Protein AF-0000000087540510 (afdb_homodimer)

Structure (mmCIF, N/CA/C/O backbone):
data_AF-0000000087540510-model_v1
#
loop_
_entity.id
_entity.type
_entity.pdbx_description
1 polymer 'Crp/Fnr family transcriptional regulator'
#
loop_
_atom_site.group_PDB
_atom_site.id
_atom_site.type_symbol
_atom_site.label_atom_id
_atom_site.label_alt_id
_atom_site.label_comp_id
_atom_site.label_asym_id
_atom_site.label_entity_id
_atom_site.label_seq_id
_atom_site.pdbx_PDB_in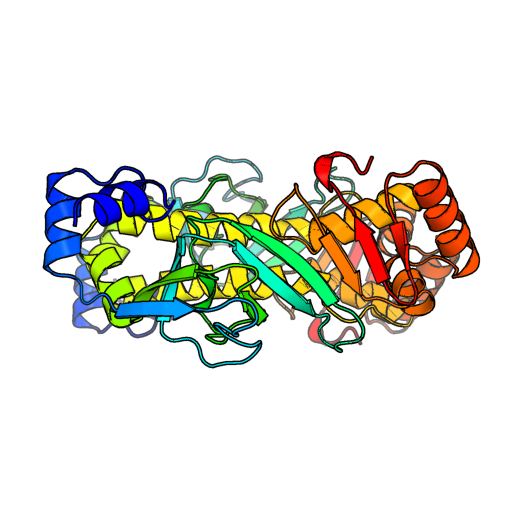s_code
_atom_site.Cartn_x
_atom_site.Cartn_y
_atom_site.Cartn_z
_atom_site.occupancy
_atom_site.B_iso_or_equiv
_atom_site.auth_seq_id
_atom_site.auth_comp_id
_atom_site.auth_asym_id
_atom_site.auth_atom_id
_atom_site.pdbx_PDB_model_num
ATOM 1 N N . MET A 1 1 ? -29.547 -18.703 -10.406 1 59.16 1 MET A N 1
ATOM 2 C CA . MET A 1 1 ? -28.219 -19.047 -10.867 1 59.16 1 MET A CA 1
ATOM 3 C C . MET A 1 1 ? -27.703 -18.031 -11.875 1 59.16 1 MET A C 1
ATOM 5 O O . MET A 1 1 ? -26.578 -17.531 -11.75 1 59.16 1 MET A O 1
ATOM 9 N N . LEU A 1 2 ? -28.609 -17.672 -12.812 1 62.03 2 LEU A N 1
ATOM 10 C CA . LEU A 1 2 ? -28.234 -16.734 -13.867 1 62.03 2 LEU A CA 1
ATOM 11 C C . LEU A 1 2 ? -27.891 -15.367 -13.281 1 62.03 2 LEU A C 1
ATOM 13 O O . LEU A 1 2 ? -26.922 -14.727 -13.703 1 62.03 2 LEU A O 1
ATOM 17 N N . GLN A 1 3 ? -28.578 -15.039 -12.258 1 78.25 3 GLN A N 1
ATOM 18 C CA . GLN A 1 3 ? -28.375 -13.719 -11.664 1 78.25 3 GLN A CA 1
ATOM 19 C C . GLN A 1 3 ? -27.016 -13.633 -10.977 1 78.25 3 GLN A C 1
ATOM 21 O O . GLN A 1 3 ? -26.297 -12.633 -11.125 1 78.25 3 GLN A O 1
ATOM 26 N N . ILE A 1 4 ? -26.609 -14.75 -10.461 1 84.44 4 ILE A N 1
ATOM 27 C CA . ILE A 1 4 ? -25.328 -14.75 -9.766 1 84.44 4 ILE A CA 1
ATOM 28 C C . ILE A 1 4 ? -24.188 -14.648 -10.773 1 84.44 4 ILE A C 1
ATOM 30 O O . ILE A 1 4 ? -23.219 -13.93 -10.547 1 84.44 4 ILE A O 1
ATOM 34 N N . TYR A 1 5 ? -24.422 -15.258 -11.906 1 87.25 5 TYR A N 1
ATOM 35 C CA . TYR A 1 5 ? -23.422 -15.25 -12.969 1 87.25 5 TYR A CA 1
ATOM 36 C C . TYR A 1 5 ? -23.141 -13.828 -13.445 1 87.25 5 TYR A C 1
ATOM 38 O O . TYR A 1 5 ? -21.984 -13.414 -13.516 1 87.25 5 TYR A O 1
ATOM 46 N N . ASP A 1 6 ? -24.172 -13.227 -13.688 1 89.06 6 ASP A N 1
ATOM 47 C CA . ASP A 1 6 ? -24.047 -11.875 -14.227 1 89.06 6 ASP A CA 1
ATOM 48 C C . ASP A 1 6 ? -23.391 -10.938 -13.219 1 89.06 6 ASP A C 1
ATOM 50 O O . ASP A 1 6 ? -22.578 -10.086 -13.594 1 89.06 6 ASP A O 1
ATOM 54 N N . LYS A 1 7 ? -23.672 -11.141 -11.992 1 91.5 7 LYS A N 1
ATOM 55 C CA . LYS A 1 7 ? -23.125 -10.266 -10.953 1 91.5 7 LYS A CA 1
ATOM 56 C C . LYS A 1 7 ? -21.656 -10.547 -10.727 1 91.5 7 LYS A C 1
ATOM 58 O O . LYS A 1 7 ? -20.859 -9.625 -10.516 1 91.5 7 LYS A O 1
ATOM 63 N N . LEU A 1 8 ? -21.312 -11.828 -10.797 1 94.69 8 LEU A N 1
ATOM 64 C CA . LEU A 1 8 ? -19.922 -12.195 -10.602 1 94.69 8 LEU A CA 1
ATOM 65 C C . LEU A 1 8 ? -19.047 -11.586 -11.688 1 94.69 8 LEU A C 1
ATOM 67 O O . LEU A 1 8 ? -17.938 -11.133 -11.414 1 94.69 8 LEU A O 1
ATOM 71 N N . LEU A 1 9 ? -19.578 -11.484 -12.828 1 93.5 9 LEU A N 1
ATOM 72 C CA . LEU A 1 9 ? -18.812 -11 -13.969 1 93.5 9 LEU A CA 1
ATOM 73 C C . LEU A 1 9 ? -18.562 -9.492 -13.859 1 93.5 9 LEU A C 1
ATOM 75 O O . LEU A 1 9 ? -17.734 -8.945 -14.578 1 93.5 9 LEU A O 1
ATOM 79 N N . GLU A 1 10 ? -19.266 -8.844 -12.984 1 94.75 10 GLU A N 1
ATOM 80 C CA . GLU A 1 10 ? -19.078 -7.41 -12.766 1 94.75 10 GLU A CA 1
ATOM 81 C C . GLU A 1 10 ? -18 -7.148 -11.727 1 94.75 10 GLU A C 1
ATOM 83 O O . GLU A 1 10 ? -17.547 -6.012 -11.57 1 94.75 10 GLU A O 1
ATOM 88 N N . LEU A 1 11 ? -17.625 -8.156 -11.047 1 96.69 11 LEU A N 1
ATOM 89 C CA . LEU A 1 11 ? -16.562 -8.031 -10.047 1 96.69 11 LEU A CA 1
ATOM 90 C C . LEU A 1 11 ? -15.195 -8.094 -10.703 1 96.69 11 LEU A C 1
ATOM 92 O O . LEU A 1 11 ? -14.93 -8.977 -11.523 1 96.69 11 LEU A O 1
ATOM 96 N N . PRO A 1 12 ? -14.273 -7.246 -10.289 1 96.44 12 PRO A N 1
ATOM 97 C CA . PRO A 1 12 ? -12.938 -7.211 -10.875 1 96.44 12 PRO A CA 1
ATOM 98 C C . PRO A 1 12 ? -12.242 -8.57 -10.844 1 96.44 12 PRO A C 1
ATOM 100 O O . PRO A 1 12 ? -11.523 -8.922 -11.781 1 96.44 12 PRO A O 1
ATOM 103 N N . LEU A 1 13 ? -12.438 -9.375 -9.875 1 98.06 13 LEU A N 1
ATOM 104 C CA . LEU A 1 13 ? -11.758 -10.648 -9.688 1 98.06 13 LEU A CA 1
ATOM 105 C C . LEU A 1 13 ? -12.211 -11.664 -10.734 1 98.06 13 LEU A C 1
ATOM 107 O O . LEU A 1 13 ? -11.516 -12.648 -10.984 1 98.06 13 LEU A O 1
ATOM 111 N N . PHE A 1 14 ? -13.391 -11.398 -11.344 1 97.75 14 PHE A N 1
ATOM 112 C CA . PHE A 1 14 ? -13.945 -12.367 -12.273 1 97.75 14 PHE A CA 1
ATOM 113 C C . PHE A 1 14 ? -14.016 -11.781 -13.68 1 97.75 14 PHE A C 1
ATOM 115 O O . PHE A 1 14 ? -14.547 -12.422 -14.594 1 97.75 14 PHE A O 1
ATOM 122 N N . LEU A 1 15 ? -13.531 -10.586 -13.773 1 95.5 15 LEU A N 1
ATOM 123 C CA . LEU A 1 15 ? -13.602 -9.906 -15.062 1 95.5 15 LEU A CA 1
ATOM 124 C C . LEU A 1 15 ? -12.844 -10.688 -16.125 1 95.5 15 LEU A C 1
ATOM 126 O O . LEU A 1 15 ? -11.688 -11.07 -15.93 1 95.5 15 LEU A O 1
ATOM 130 N N . GLY A 1 16 ? -13.516 -11.016 -17.25 1 95.19 16 GLY A N 1
ATOM 131 C CA . GLY A 1 16 ? -12.859 -11.656 -18.375 1 95.19 16 GLY A CA 1
ATOM 132 C C . GLY A 1 16 ? -12.969 -13.172 -18.359 1 95.19 16 GLY A C 1
ATOM 133 O O . GLY A 1 16 ? -12.516 -13.844 -19.281 1 95.19 16 GLY A O 1
ATOM 134 N N . ILE A 1 17 ? -13.539 -13.742 -17.344 1 96.19 17 ILE A N 1
ATOM 135 C CA . ILE A 1 17 ? -13.727 -15.188 -17.266 1 96.19 17 ILE A CA 1
ATOM 136 C C . ILE A 1 17 ? -14.797 -15.617 -18.281 1 96.19 17 ILE A C 1
ATOM 138 O O . ILE A 1 17 ? -15.852 -14.992 -18.375 1 96.19 17 ILE A O 1
ATOM 142 N N . GLY A 1 18 ? -14.523 -16.594 -19.047 1 95.38 18 GLY A N 1
ATOM 143 C CA . GLY A 1 18 ? -15.461 -17.094 -20.047 1 95.38 18 GLY A CA 1
ATOM 144 C C . GLY A 1 18 ? -16.672 -17.781 -19.438 1 95.38 18 GLY A C 1
ATOM 145 O O . GLY A 1 18 ? -16.625 -18.234 -18.297 1 95.38 18 GLY A O 1
ATOM 146 N N . ALA A 1 19 ? -17.672 -17.891 -20.266 1 93.06 19 ALA A N 1
ATOM 147 C CA . ALA A 1 19 ? -18.938 -18.438 -19.812 1 93.06 19 ALA A CA 1
ATOM 148 C C . ALA A 1 19 ? -18.781 -19.859 -19.297 1 93.06 19 ALA A C 1
ATOM 150 O O . ALA A 1 19 ? -19.359 -20.234 -18.266 1 93.06 19 ALA A O 1
ATOM 151 N N . ALA A 1 20 ? -18.031 -20.625 -19.969 1 95.19 20 ALA A N 1
ATOM 152 C CA . ALA A 1 20 ? -17.828 -22.031 -19.578 1 95.19 20 ALA A CA 1
ATOM 153 C C . ALA A 1 20 ? -17.109 -22.125 -18.234 1 95.19 20 ALA A C 1
ATOM 155 O O . ALA A 1 20 ? -17.547 -22.875 -17.359 1 95.19 20 ALA A O 1
ATOM 156 N N . ASP A 1 21 ? -16.062 -21.406 -18.078 1 95.81 21 ASP A N 1
ATOM 157 C CA . ASP A 1 21 ? -15.312 -21.375 -16.828 1 95.81 21 ASP A CA 1
ATOM 158 C C . ASP A 1 21 ? -16.172 -20.875 -15.672 1 95.81 21 ASP A C 1
ATOM 160 O O . ASP A 1 21 ? -16.141 -21.422 -14.57 1 95.81 21 ASP A O 1
ATOM 164 N N . LEU A 1 22 ? -16.906 -19.828 -15.992 1 95.81 22 LEU A N 1
ATOM 165 C CA . LEU A 1 22 ? -17.766 -19.266 -14.953 1 95.81 22 LEU A CA 1
ATOM 166 C C . LEU A 1 22 ? -18.812 -20.266 -14.5 1 95.81 22 LEU A C 1
ATOM 168 O O . LEU A 1 22 ? -19.094 -20.391 -13.305 1 95.81 22 LEU A O 1
ATOM 172 N N . ALA A 1 23 ? -19.391 -20.922 -15.453 1 94.44 23 ALA A N 1
ATOM 173 C CA . ALA A 1 23 ? -20.375 -21.969 -15.109 1 94.44 23 ALA A CA 1
ATOM 174 C C . ALA A 1 23 ? -19.734 -23.031 -14.227 1 94.44 23 ALA A C 1
ATOM 176 O O . ALA A 1 23 ? -20.359 -23.5 -13.258 1 94.44 23 ALA A O 1
ATOM 177 N N . GLU A 1 24 ? -18.578 -23.438 -14.547 1 96 24 GLU A N 1
ATOM 178 C CA . GLU A 1 24 ? -17.859 -24.438 -13.758 1 96 24 GLU A CA 1
ATOM 179 C C . GLU A 1 24 ? -17.562 -23.906 -12.359 1 96 24 GLU A C 1
ATOM 181 O O . GLU A 1 24 ? -17.734 -24.625 -11.367 1 96 24 GLU A O 1
ATOM 186 N N . ILE A 1 25 ? -17.125 -22.672 -12.266 1 96.44 25 ILE A N 1
ATOM 187 C CA . ILE A 1 25 ? -16.828 -22.047 -10.984 1 96.44 25 ILE A CA 1
ATOM 188 C C . ILE A 1 25 ? -18.078 -22.047 -10.094 1 96.44 25 ILE A C 1
ATOM 190 O O . ILE A 1 25 ? -18.016 -22.484 -8.945 1 96.44 25 ILE A O 1
ATOM 194 N N . VAL A 1 26 ? -19.172 -21.641 -10.641 1 94.75 26 VAL A N 1
ATOM 195 C CA . VAL A 1 26 ? -20.406 -21.516 -9.875 1 94.75 26 VAL A CA 1
ATOM 196 C C . VAL A 1 26 ? -20.859 -22.891 -9.422 1 94.75 26 VAL A C 1
ATOM 198 O O . VAL A 1 26 ? -21.391 -23.047 -8.32 1 94.75 26 VAL A O 1
ATOM 201 N N . SER A 1 27 ? -20.547 -23.875 -10.227 1 94.19 27 SER A N 1
ATOM 202 C CA . SER A 1 27 ? -21.031 -25.219 -9.938 1 94.19 27 SER A CA 1
ATOM 203 C C . SER A 1 27 ? -20.125 -25.938 -8.945 1 94.19 27 SER A C 1
ATOM 205 O O . SER A 1 27 ? -20.578 -26.797 -8.188 1 94.19 27 SER A O 1
ATOM 207 N N . THR A 1 28 ? -18.891 -25.578 -8.859 1 95.88 28 THR A N 1
ATOM 208 C CA . THR A 1 28 ? -17.953 -26.422 -8.125 1 95.88 28 THR A CA 1
ATOM 209 C C . THR A 1 28 ? -17.453 -25.703 -6.871 1 95.88 28 THR A C 1
ATOM 211 O O . THR A 1 28 ? -16.969 -26.344 -5.934 1 95.88 28 THR A O 1
ATOM 214 N N . THR A 1 29 ? -17.469 -24.406 -6.879 1 96.69 29 THR A N 1
ATOM 215 C CA . THR A 1 29 ? -16.984 -23.641 -5.738 1 96.69 29 THR A CA 1
ATOM 216 C C . THR A 1 29 ? -18 -23.656 -4.602 1 96.69 29 THR A C 1
ATOM 218 O O . THR A 1 29 ? -19.203 -23.531 -4.836 1 96.69 29 THR A O 1
ATOM 221 N N . LYS A 1 30 ? -17.547 -23.828 -3.381 1 97.19 30 LYS A N 1
ATOM 222 C CA . LYS A 1 30 ? -18.406 -23.797 -2.201 1 97.19 30 LYS A CA 1
ATOM 223 C C . LYS A 1 30 ? -18.703 -22.375 -1.766 1 97.19 30 LYS A C 1
ATOM 225 O O . LYS A 1 30 ? -18.109 -21.875 -0.815 1 97.19 30 LYS A O 1
ATOM 230 N N . PHE A 1 31 ? -19.75 -21.859 -2.273 1 96.75 31 PHE A N 1
ATOM 231 C CA . PHE A 1 31 ? -20.188 -20.516 -1.924 1 96.75 31 PHE A CA 1
ATOM 232 C C . PHE A 1 31 ? -21.109 -20.547 -0.711 1 96.75 31 PHE A C 1
ATOM 234 O O . PHE A 1 31 ? -21.969 -21.422 -0.593 1 96.75 31 PHE A O 1
ATOM 241 N N . GLY A 1 32 ? -20.906 -19.609 0.209 1 97.06 32 GLY A N 1
ATOM 242 C CA . GLY A 1 32 ? -21.906 -19.281 1.223 1 97.06 32 GLY A CA 1
ATOM 243 C C . GLY A 1 32 ? -22.703 -18.047 0.892 1 97.06 32 GLY A C 1
ATOM 244 O O . GLY A 1 32 ? -22.297 -17.234 0.058 1 97.06 32 GLY A O 1
ATOM 245 N N . PHE A 1 33 ? -23.906 -17.953 1.55 1 96.5 33 PHE A N 1
ATOM 246 C CA . PHE A 1 33 ? -24.812 -16.828 1.319 1 96.5 33 PHE A CA 1
ATOM 247 C C . PHE A 1 33 ? -25.266 -16.219 2.639 1 96.5 33 PHE A C 1
ATOM 249 O O . PHE A 1 33 ? -25.531 -16.938 3.602 1 96.5 33 PHE A O 1
ATOM 256 N N . LEU A 1 34 ? -25.203 -14.938 2.656 1 97.44 34 LEU A N 1
ATOM 257 C CA . LEU A 1 34 ? -25.672 -14.195 3.822 1 97.44 34 LEU A CA 1
ATOM 258 C C . LEU A 1 34 ? -26.578 -13.039 3.402 1 97.44 34 LEU A C 1
ATOM 260 O O . LEU A 1 34 ? -26.297 -12.359 2.412 1 97.44 34 LEU A O 1
ATOM 264 N N . LYS A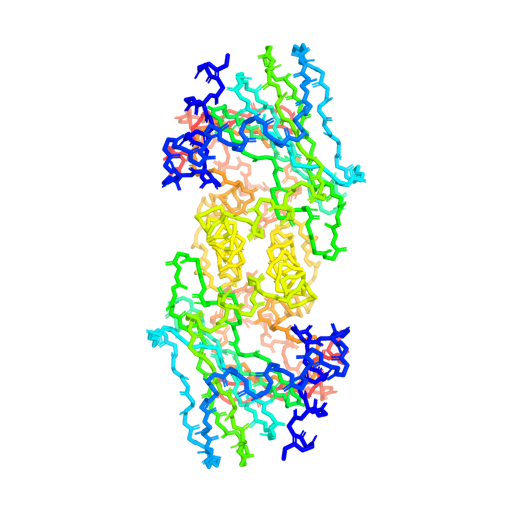 1 35 ? -27.641 -12.859 4.078 1 98.38 35 LYS A N 1
ATOM 265 C CA . LYS A 1 35 ? -28.484 -11.68 3.949 1 98.38 35 LYS A CA 1
ATOM 266 C C . LYS A 1 35 ? -28.375 -10.781 5.176 1 98.38 35 LYS A C 1
ATOM 268 O O . LYS A 1 35 ? -28.391 -11.266 6.309 1 98.38 35 LYS A O 1
ATOM 273 N N . LEU A 1 36 ? -28.188 -9.562 4.945 1 98.75 36 LEU A N 1
ATOM 274 C CA . LEU A 1 36 ? -28.094 -8.594 6.031 1 98.75 36 LEU A CA 1
ATOM 275 C C . LEU A 1 36 ? -29.25 -7.605 5.965 1 98.75 36 LEU A C 1
ATOM 277 O O . LEU A 1 36 ? -29.594 -7.102 4.891 1 98.75 36 LEU A O 1
ATOM 281 N N . LYS A 1 37 ? -29.891 -7.379 7.09 1 98.69 37 LYS A N 1
ATOM 282 C CA . LYS A 1 37 ? -30.828 -6.266 7.23 1 98.69 37 LYS A CA 1
ATOM 283 C C . LYS A 1 37 ? -30.078 -4.957 7.492 1 98.69 37 LYS A C 1
ATOM 285 O O . LYS A 1 37 ? -28.938 -4.965 7.934 1 98.69 37 LYS A O 1
ATOM 290 N N . PRO A 1 38 ? -30.797 -3.846 7.137 1 98.69 38 PRO A N 1
ATOM 291 C CA . PRO A 1 38 ? -30.172 -2.566 7.473 1 98.69 38 PRO A CA 1
ATOM 292 C C . PRO A 1 38 ? -29.672 -2.51 8.922 1 98.69 38 PRO A C 1
ATOM 294 O O . PRO A 1 38 ? -30.359 -2.988 9.828 1 98.69 38 PRO A O 1
ATOM 297 N N . LYS A 1 39 ? -28.422 -2.074 9.148 1 98.5 39 LYS A N 1
ATOM 298 C CA . LYS A 1 39 ? -27.797 -1.818 10.438 1 98.5 39 LYS A CA 1
ATOM 299 C C . LYS A 1 39 ? -27.094 -3.068 10.969 1 98.5 39 LYS A C 1
ATOM 301 O O . LYS A 1 39 ? -26.438 -3.021 12 1 98.5 39 LYS A O 1
ATOM 306 N N . GLU A 1 40 ? -27.281 -4.109 10.297 1 98.81 40 GLU A N 1
ATOM 307 C CA . GLU A 1 40 ? -26.547 -5.305 10.703 1 98.81 40 GLU A CA 1
ATOM 308 C C . GLU A 1 40 ? -25.094 -5.23 10.266 1 98.81 40 GLU A C 1
ATOM 310 O O . GLU A 1 40 ? -24.781 -4.773 9.164 1 98.81 40 GLU A O 1
ATOM 315 N N . THR A 1 41 ? -24.219 -5.707 11.102 1 98.81 41 THR A N 1
ATOM 316 C CA . THR A 1 41 ? -22.781 -5.672 10.844 1 98.81 41 THR A CA 1
ATOM 317 C C . THR A 1 41 ? -22.344 -6.914 10.086 1 98.81 41 THR A C 1
ATOM 319 O O . THR A 1 41 ? -22.688 -8.039 10.453 1 98.81 41 THR A O 1
ATOM 322 N N . LEU A 1 42 ? -21.672 -6.734 9.047 1 98.69 42 LEU A N 1
ATOM 323 C CA . LEU A 1 42 ? -21.062 -7.852 8.336 1 98.69 42 LEU A CA 1
ATOM 324 C C . LEU A 1 42 ? -19.797 -8.32 9.047 1 98.69 42 LEU A C 1
ATOM 326 O O . LEU A 1 42 ? -19.688 -9.492 9.422 1 98.69 42 LEU A O 1
ATOM 330 N N . VAL A 1 43 ? -18.859 -7.406 9.219 1 98.5 43 VAL A N 1
ATOM 331 C CA . VAL A 1 43 ? -17.625 -7.648 9.938 1 98.5 43 VAL A CA 1
ATOM 332 C C . VAL A 1 43 ? -17.203 -6.387 10.688 1 98.5 43 VAL A C 1
ATOM 334 O O . VAL A 1 43 ? -17.578 -5.277 10.305 1 98.5 43 VAL A O 1
ATOM 337 N N . LYS A 1 44 ? -16.422 -6.555 11.719 1 98.38 44 LYS A N 1
ATOM 338 C CA . LYS A 1 44 ? -15.859 -5.461 12.516 1 98.38 44 LYS A CA 1
ATOM 339 C C . LYS A 1 44 ? -14.344 -5.398 12.367 1 98.38 44 LYS A C 1
ATOM 341 O O . LYS A 1 44 ? -13.695 -6.418 12.109 1 98.38 44 LYS A O 1
ATOM 346 N N . GLU A 1 45 ? -13.852 -4.262 12.547 1 98.25 45 GLU A N 1
ATOM 347 C CA . GLU A 1 45 ? -12.406 -4.105 12.633 1 98.25 45 GLU A CA 1
ATOM 348 C C . GLU A 1 45 ? -11.797 -5.113 13.609 1 98.25 45 G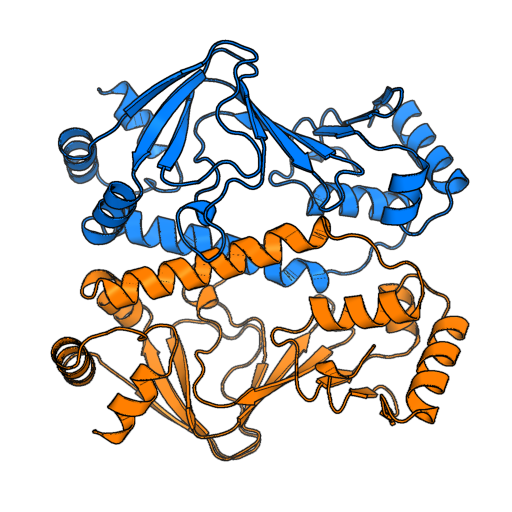LU A C 1
ATOM 350 O O . GLU A 1 45 ? -12.328 -5.324 14.703 1 98.25 45 GLU A O 1
ATOM 355 N N . ASN A 1 46 ? -10.797 -5.848 13.156 1 97.38 46 ASN A N 1
ATOM 356 C CA . ASN A 1 46 ? -9.992 -6.777 13.938 1 97.38 46 ASN A CA 1
ATOM 357 C C . ASN A 1 46 ? -10.648 -8.156 14.023 1 97.38 46 ASN A C 1
ATOM 359 O O . ASN A 1 46 ? -10.086 -9.078 14.617 1 97.38 46 ASN A O 1
ATOM 363 N N . ASP A 1 47 ? -11.867 -8.258 13.469 1 98 47 ASP A N 1
ATOM 364 C CA . ASP A 1 47 ? -12.367 -9.625 13.312 1 98 47 ASP A CA 1
ATOM 365 C C . ASP A 1 47 ? -11.398 -10.477 12.492 1 98 47 ASP A C 1
ATOM 367 O O . ASP A 1 47 ? -10.711 -9.961 11.609 1 98 47 ASP A O 1
ATOM 371 N N . LYS A 1 48 ? -11.344 -11.734 12.805 1 96.56 48 LYS A N 1
ATOM 372 C CA . LYS A 1 48 ? -10.5 -12.641 12.031 1 96.56 48 LYS A CA 1
ATOM 373 C C . LYS A 1 48 ? -10.977 -12.75 10.586 1 96.56 48 LYS A C 1
ATOM 375 O O . LYS A 1 48 ? -12.188 -12.828 10.336 1 96.56 48 LYS A O 1
ATOM 380 N N . GLY A 1 49 ? -10.016 -12.633 9.773 1 91.94 49 GLY A N 1
ATOM 381 C CA . GLY A 1 49 ? -10.32 -12.93 8.383 1 91.94 49 GLY A CA 1
ATOM 382 C C . GLY A 1 49 ? -10.492 -14.414 8.109 1 91.94 49 GLY A C 1
ATOM 383 O O . GLY A 1 49 ? -10.531 -15.219 9.039 1 91.94 49 GLY A O 1
ATOM 384 N N . GLY A 1 50 ? -10.719 -14.852 6.867 1 91.25 50 GLY A N 1
ATOM 385 C CA . GLY A 1 50 ? -10.836 -16.25 6.48 1 91.25 50 GLY A CA 1
ATOM 386 C C . GLY A 1 50 ? -11.805 -16.469 5.336 1 91.25 50 GLY A C 1
ATOM 387 O O . GLY A 1 50 ? -11.891 -17.562 4.785 1 91.25 50 GLY A O 1
ATOM 388 N N . ARG A 1 51 ? -12.398 -15.422 5.141 1 96.88 51 ARG A N 1
ATOM 389 C CA . ARG A 1 51 ? -13.359 -15.461 4.043 1 96.88 51 ARG A CA 1
ATOM 390 C C . ARG A 1 51 ? -13.219 -14.242 3.143 1 96.88 51 ARG A C 1
ATOM 392 O O . ARG A 1 51 ? -12.75 -13.188 3.582 1 96.88 51 ARG A O 1
ATOM 399 N N . LEU A 1 52 ? -13.477 -14.469 1.935 1 98.56 52 LEU A N 1
ATOM 400 C CA . LEU A 1 52 ? -13.664 -13.367 0.997 1 98.56 52 LEU A CA 1
ATOM 401 C C . LEU A 1 52 ? -15.141 -13.133 0.723 1 98.56 52 LEU A C 1
ATOM 403 O O . LEU A 1 52 ? -15.82 -13.992 0.158 1 98.56 52 LEU A O 1
ATOM 407 N N . TYR A 1 53 ? -15.648 -11.969 1.131 1 98.62 53 TYR A N 1
ATOM 408 C CA . TYR A 1 53 ? -17.047 -11.586 0.936 1 98.62 53 TYR A CA 1
ATOM 409 C C . TYR A 1 53 ? -17.203 -10.75 -0.328 1 98.62 53 TYR A C 1
ATOM 411 O O . TYR A 1 53 ? -16.344 -9.938 -0.662 1 98.62 53 TYR A O 1
ATOM 419 N N . PHE A 1 54 ? -18.312 -10.945 -0.957 1 98.44 54 PHE A N 1
ATOM 420 C CA . PHE A 1 54 ? -18.75 -10.148 -2.094 1 98.44 54 PHE A CA 1
ATOM 421 C C . PHE A 1 54 ? -20.125 -9.547 -1.825 1 98.44 54 PHE A C 1
ATOM 423 O O . PHE A 1 54 ? -21.094 -10.273 -1.6 1 98.44 54 PHE A O 1
ATOM 430 N N . LEU A 1 55 ? -20.141 -8.227 -1.802 1 98.38 55 LEU A N 1
ATOM 431 C CA . LEU A 1 55 ? -21.453 -7.574 -1.804 1 98.38 55 LEU A CA 1
ATOM 432 C C . LEU A 1 55 ? -22.125 -7.711 -3.162 1 98.38 55 LEU A C 1
ATOM 434 O O . LEU A 1 55 ? -21.703 -7.086 -4.137 1 98.38 55 LEU A O 1
ATOM 438 N N . MET A 1 56 ? -23.141 -8.43 -3.217 1 97.38 56 MET A N 1
ATOM 439 C CA . MET A 1 56 ? -23.797 -8.734 -4.492 1 97.38 56 MET A CA 1
ATOM 440 C C . MET A 1 56 ? -24.938 -7.773 -4.762 1 97.38 56 MET A C 1
ATOM 442 O O . MET A 1 56 ? -25.25 -7.469 -5.918 1 97.38 56 MET A O 1
ATOM 446 N N . ASP A 1 57 ? -25.578 -7.406 -3.709 1 97.12 57 ASP A N 1
ATOM 447 C CA . ASP A 1 57 ? -26.688 -6.453 -3.768 1 97.12 57 ASP A CA 1
ATOM 448 C C . ASP A 1 57 ? -26.719 -5.57 -2.521 1 97.12 57 ASP A C 1
ATOM 450 O O . ASP A 1 57 ? -26.438 -6.043 -1.415 1 97.12 57 ASP A O 1
ATOM 454 N N . GLY A 1 58 ? -27.094 -4.262 -2.754 1 98 58 GLY A N 1
ATOM 455 C CA . GLY A 1 58 ? -27.266 -3.346 -1.635 1 98 58 GLY A CA 1
ATOM 456 C C . GLY A 1 58 ? -26.078 -2.41 -1.454 1 98 58 GLY A C 1
ATOM 457 O O . GLY A 1 58 ? -25.297 -2.207 -2.381 1 98 58 GLY A O 1
ATOM 458 N N . LYS A 1 59 ? -26.109 -1.764 -0.31 1 98.44 59 LYS A N 1
ATOM 459 C CA . LYS A 1 59 ? -25.078 -0.794 0.044 1 98.44 59 LYS A CA 1
ATOM 460 C C . LYS A 1 59 ? -24.562 -1.025 1.465 1 98.44 59 LYS A C 1
ATOM 462 O O . LYS A 1 59 ? -25.344 -1.314 2.371 1 98.44 59 LYS A O 1
ATOM 467 N N . LEU A 1 60 ? -23.266 -0.901 1.648 1 98.69 60 LEU A N 1
ATOM 468 C CA . LEU A 1 60 ? -22.641 -0.976 2.963 1 98.69 60 LEU A CA 1
ATOM 469 C C . LEU A 1 60 ? -22.078 0.38 3.375 1 98.69 60 LEU A C 1
ATOM 471 O O . LEU A 1 60 ? -21.688 1.182 2.52 1 98.69 60 LEU A O 1
ATOM 475 N N . LEU A 1 61 ? -22.078 0.648 4.633 1 98.69 61 LEU A N 1
ATOM 476 C CA . LEU A 1 61 ? -21.234 1.676 5.238 1 98.69 61 LEU A CA 1
ATOM 477 C C . LEU A 1 61 ? -19.938 1.076 5.762 1 98.69 61 LEU A C 1
ATOM 479 O O . LEU A 1 61 ? -19.953 0.064 6.465 1 98.69 61 LEU A O 1
ATOM 483 N N . VAL A 1 62 ? -18.906 1.714 5.34 1 98.75 62 VAL A N 1
ATOM 484 C CA . VAL A 1 62 ? -17.594 1.234 5.75 1 98.75 62 VAL A CA 1
ATOM 485 C C . VAL A 1 62 ? -16.906 2.283 6.629 1 98.75 62 VAL A C 1
ATOM 487 O O . VAL A 1 62 ? -16.688 3.414 6.191 1 98.75 62 VAL A O 1
ATOM 490 N N . GLU A 1 63 ? -16.578 1.887 7.82 1 98.75 63 GLU A N 1
ATOM 491 C CA . GLU A 1 63 ? -15.914 2.805 8.742 1 98.75 63 GLU A CA 1
ATOM 492 C C . GLU A 1 63 ? -14.453 2.416 8.961 1 98.75 63 GLU A C 1
ATOM 494 O O . GLU A 1 63 ? -14.156 1.271 9.312 1 98.75 63 GLU A O 1
ATOM 499 N N . SER A 1 64 ? -13.57 3.314 8.672 1 98.56 64 SER A N 1
ATOM 500 C CA . SER A 1 64 ? -12.141 3.189 8.953 1 98.56 64 SER A CA 1
ATOM 501 C C . SER A 1 64 ? -11.719 4.129 10.078 1 98.56 64 SER A C 1
ATOM 503 O O . SER A 1 64 ? -12.195 5.262 10.156 1 98.56 64 SER A O 1
ATOM 505 N N . CYS A 1 65 ? -10.766 3.658 10.906 1 98.5 65 CYS A N 1
ATOM 506 C CA . CYS A 1 65 ? -10.367 4.445 12.062 1 98.5 65 CYS A CA 1
ATOM 507 C C . CYS A 1 65 ? -8.867 4.703 12.062 1 98.5 65 CYS A C 1
ATOM 509 O O . CYS A 1 65 ? -8.094 3.879 11.57 1 98.5 65 CYS A O 1
ATOM 511 N N . ALA A 1 66 ? -8.539 5.828 12.633 1 98.19 66 ALA A N 1
ATOM 512 C CA . ALA A 1 66 ? -7.137 6.062 12.953 1 98.19 66 ALA A CA 1
ATOM 513 C C . ALA A 1 66 ? -6.605 4.984 13.898 1 98.19 66 ALA A C 1
ATOM 515 O O . ALA A 1 66 ? -7.371 4.355 14.625 1 98.19 66 ALA A O 1
ATOM 516 N N . ASP A 1 67 ? -5.309 4.758 13.906 1 97 67 ASP A N 1
ATOM 517 C CA . ASP A 1 67 ? -4.711 3.707 14.727 1 97 67 ASP A CA 1
ATOM 518 C C . ASP A 1 67 ? -5.023 3.92 16.203 1 97 67 ASP A C 1
ATOM 520 O O . ASP A 1 67 ? -5.223 2.957 16.953 1 97 67 ASP A O 1
ATOM 524 N N . ASN A 1 68 ? -5.09 5.215 16.594 1 96.44 68 ASN A N 1
ATOM 525 C CA . ASN A 1 68 ? -5.383 5.516 18 1 96.44 68 ASN A CA 1
ATOM 526 C C . ASN A 1 68 ? -6.879 5.723 18.219 1 96.44 68 ASN A C 1
ATOM 528 O O . ASN A 1 68 ? -7.293 6.172 19.297 1 96.44 68 ASN A O 1
ATOM 532 N N . HIS A 1 69 ? -7.695 5.574 17.219 1 97.56 69 HIS A N 1
ATOM 533 C CA . HIS A 1 69 ? -9.156 5.645 17.219 1 97.56 69 HIS A CA 1
ATOM 534 C C . HIS A 1 69 ? -9.641 7.035 17.609 1 97.56 69 HIS A C 1
ATOM 536 O O . HIS A 1 69 ? -10.727 7.18 18.156 1 97.56 69 HIS A O 1
ATOM 542 N N . SER A 1 70 ? -8.812 8.016 17.359 1 97.31 70 SER A N 1
ATOM 543 C CA . SER A 1 70 ? -9.18 9.391 17.672 1 97.31 70 SER A CA 1
ATOM 544 C C . SER A 1 70 ? -10.18 9.945 16.672 1 97.31 70 SER A C 1
ATOM 546 O O . SER A 1 70 ? -10.844 10.953 16.922 1 97.31 70 SER A O 1
ATOM 548 N N . TYR A 1 71 ? -10.266 9.344 15.547 1 98.5 71 TYR A N 1
ATOM 549 C CA . TYR A 1 71 ? -11.234 9.734 14.531 1 98.5 71 TYR A CA 1
ATOM 550 C C . TYR A 1 71 ? -11.523 8.578 13.578 1 98.5 71 TYR A C 1
ATOM 552 O O . TYR A 1 71 ? -10.844 7.551 13.617 1 98.5 71 TYR A O 1
ATOM 560 N N . SER A 1 72 ? -12.531 8.719 12.75 1 98.75 72 SER A N 1
ATOM 561 C CA . SER A 1 72 ? -12.898 7.707 11.773 1 98.75 72 SER A CA 1
ATOM 562 C C . SER A 1 72 ? -13.555 8.336 10.547 1 98.75 72 SER A C 1
ATOM 564 O O . SER A 1 72 ? -14.039 9.469 10.609 1 98.75 72 SER A O 1
ATOM 566 N N . ILE A 1 73 ? -13.508 7.645 9.492 1 98.75 73 ILE A N 1
ATOM 567 C CA . ILE A 1 73 ? -14.141 8.055 8.242 1 98.75 73 ILE A CA 1
ATOM 568 C C . ILE A 1 73 ? -15.07 6.957 7.746 1 98.75 73 ILE A C 1
ATOM 570 O O . ILE A 1 73 ? -14.711 5.777 7.746 1 98.75 73 ILE A O 1
ATOM 574 N N . ILE A 1 74 ? -16.25 7.348 7.395 1 98.75 74 ILE A N 1
ATOM 575 C CA . ILE A 1 74 ? -17.266 6.422 6.891 1 98.75 74 ILE A CA 1
ATOM 576 C C . ILE A 1 74 ? -17.516 6.695 5.41 1 98.75 74 ILE A C 1
ATOM 578 O O . ILE A 1 74 ? -17.734 7.84 5.012 1 98.75 74 ILE A O 1
ATOM 582 N N . GLU A 1 75 ? -17.469 5.641 4.637 1 98.25 75 GLU A N 1
ATOM 583 C CA . GLU A 1 75 ? -17.797 5.68 3.215 1 98.25 75 GLU A CA 1
ATOM 584 C C . GLU A 1 75 ? -18.969 4.758 2.887 1 98.25 75 GLU A C 1
ATOM 586 O O . GLU A 1 75 ? -19.281 3.859 3.666 1 98.25 75 GLU A O 1
ATOM 591 N N . GLU A 1 76 ? -19.516 5.062 1.77 1 97.62 76 GLU A N 1
ATOM 592 C CA . GLU A 1 76 ? -20.516 4.152 1.224 1 97.62 76 GLU A CA 1
ATOM 593 C C . GLU A 1 76 ? -19.938 3.283 0.117 1 97.62 76 GLU A C 1
ATOM 595 O O . GLU A 1 76 ? -19.188 3.771 -0.733 1 97.62 76 GLU A O 1
ATOM 600 N N . VAL A 1 77 ? -20.25 2.049 0.189 1 96.88 77 VAL A N 1
ATOM 601 C CA . VAL A 1 77 ? -19.812 1.11 -0.843 1 96.88 77 VAL A CA 1
ATOM 602 C C . VAL A 1 77 ? -21.031 0.422 -1.454 1 96.88 77 VAL A C 1
ATOM 604 O O . VAL A 1 77 ? -21.875 -0.116 -0.733 1 96.88 77 VAL A O 1
ATOM 607 N N . ALA A 1 78 ? -21.078 0.392 -2.77 1 97.06 78 ALA A N 1
ATOM 608 C CA . ALA A 1 78 ? -22.203 -0.214 -3.463 1 97.06 78 ALA A CA 1
ATOM 609 C C . ALA A 1 78 ? -21.797 -1.513 -4.152 1 97.06 78 ALA A C 1
ATOM 611 O O . ALA A 1 78 ? -20.641 -1.69 -4.512 1 97.06 78 ALA A O 1
ATOM 612 N N . ALA A 1 79 ? -22.75 -2.385 -4.371 1 96.44 79 ALA A N 1
ATOM 613 C CA . ALA A 1 79 ? -22.562 -3.631 -5.113 1 96.44 79 ALA A CA 1
ATOM 614 C C . ALA A 1 79 ? -22.344 -3.357 -6.598 1 96.44 79 ALA A C 1
ATOM 616 O O . ALA A 1 79 ? -22.828 -2.357 -7.129 1 96.44 79 ALA A O 1
ATOM 617 N N . PRO A 1 80 ? -21.672 -4.227 -7.199 1 97.12 80 PRO A N 1
ATOM 618 C CA . PRO A 1 80 ? -20.938 -5.371 -6.648 1 97.12 80 PRO A CA 1
ATOM 619 C C . PRO A 1 80 ? -19.516 -5.012 -6.223 1 97.12 80 PRO A C 1
ATOM 621 O O . PRO A 1 80 ? -18.875 -4.172 -6.855 1 97.12 80 PRO A O 1
ATOM 624 N N . THR A 1 81 ? -19.062 -5.566 -5.133 1 97.44 81 THR A N 1
ATOM 625 C CA . THR A 1 81 ? -17.703 -5.27 -4.695 1 97.44 81 THR A CA 1
ATOM 626 C C . THR A 1 81 ? -17.172 -6.371 -3.779 1 97.44 81 THR A C 1
ATOM 628 O O . THR A 1 81 ? -17.938 -6.98 -3.029 1 97.44 81 THR A O 1
ATOM 631 N N . ALA A 1 82 ? -15.93 -6.668 -3.922 1 98.12 82 ALA A N 1
ATOM 632 C CA . ALA A 1 82 ? -15.266 -7.566 -2.982 1 98.12 82 ALA A CA 1
ATOM 633 C C . ALA A 1 82 ? -14.852 -6.828 -1.714 1 98.12 82 ALA A C 1
ATOM 635 O O . ALA A 1 82 ? -14.391 -5.688 -1.775 1 98.12 82 ALA A O 1
ATOM 636 N N . ILE A 1 83 ? -14.93 -7.484 -0.591 1 98.19 83 ILE A N 1
ATOM 637 C CA . ILE A 1 83 ? -14.633 -6.871 0.698 1 98.19 83 ILE A CA 1
ATOM 638 C C . ILE A 1 83 ? -13.203 -7.215 1.113 1 98.19 83 ILE A C 1
ATOM 640 O O . ILE A 1 83 ? -12.906 -8.359 1.466 1 98.19 83 ILE A O 1
ATOM 644 N N . GLN A 1 84 ? -12.359 -6.316 1.062 1 97.69 84 GLN A N 1
ATOM 645 C CA . GLN A 1 84 ? -10.961 -6.324 1.485 1 97.69 84 GLN A CA 1
ATOM 646 C C . GLN A 1 84 ? -10.258 -7.609 1.055 1 97.69 84 GLN A C 1
ATOM 648 O O . GLN A 1 84 ? -9.711 -8.336 1.888 1 97.69 84 GLN A O 1
ATOM 653 N N . PRO A 1 85 ? -10.141 -7.797 -0.223 1 98 85 PRO A N 1
ATOM 654 C CA . PRO A 1 85 ? -9.469 -9.008 -0.693 1 98 85 PRO A CA 1
ATOM 655 C C . PRO A 1 85 ? -8.016 -9.102 -0.213 1 98 85 PRO A C 1
ATOM 657 O O . PRO A 1 85 ? -7.496 -10.203 -0.018 1 98 85 PRO A O 1
ATOM 660 N N . GLU A 1 86 ? -7.383 -7.977 0.098 1 97.94 86 GLU A N 1
ATOM 661 C CA . GLU A 1 86 ? -5.984 -7.945 0.503 1 97.94 86 GLU A CA 1
ATOM 662 C C . GLU A 1 86 ? -5.809 -8.477 1.924 1 97.94 86 GLU A C 1
ATOM 664 O O . GLU A 1 86 ? -4.68 -8.656 2.391 1 97.94 86 GLU A O 1
ATOM 669 N N . ARG A 1 87 ? -6.918 -8.82 2.611 1 98.31 87 ARG A N 1
ATOM 670 C CA . ARG A 1 87 ? -6.844 -9.328 3.979 1 98.31 87 ARG A CA 1
ATOM 671 C C . ARG A 1 87 ? -6.965 -10.852 4.008 1 98.31 87 ARG A C 1
ATOM 673 O O . ARG A 1 87 ? -6.812 -11.469 5.059 1 98.31 87 ARG A O 1
ATOM 680 N N . VAL A 1 88 ? -7.238 -11.43 2.865 1 98.31 88 VAL A N 1
ATOM 681 C CA . VAL A 1 88 ? -7.379 -12.875 2.785 1 98.31 88 VAL A CA 1
ATOM 682 C C . VAL A 1 88 ? -6.035 -13.547 3.057 1 98.31 88 VAL A C 1
ATOM 684 O O . VAL A 1 88 ? -5.973 -14.586 3.711 1 98.31 88 VAL A O 1
ATOM 687 N N . PHE A 1 89 ? -5.016 -12.961 2.584 1 98 89 PHE A N 1
ATOM 688 C CA . PHE A 1 89 ? -3.641 -13.414 2.773 1 98 89 PHE A CA 1
ATOM 689 C C . PHE A 1 89 ? -2.799 -12.32 3.426 1 98 89 PHE A C 1
ATOM 691 O O . PHE A 1 89 ? -3.338 -11.328 3.914 1 98 89 PHE A O 1
ATOM 698 N N . GLY A 1 90 ? -1.509 -12.594 3.557 1 97.75 90 GLY A N 1
ATOM 699 C CA . GLY A 1 90 ? -0.616 -11.578 4.098 1 97.75 90 GLY A CA 1
ATOM 700 C C . GLY A 1 90 ? -0.393 -11.719 5.594 1 97.75 90 GLY A C 1
ATOM 701 O O . GLY A 1 90 ? -0.846 -12.688 6.203 1 97.75 90 GLY A O 1
ATOM 702 N N . LEU A 1 91 ? 0.286 -10.805 6.105 1 96.88 91 LEU A N 1
ATOM 703 C CA . LEU A 1 91 ? 0.705 -10.82 7.504 1 96.88 91 LEU A CA 1
ATOM 704 C C . LEU A 1 91 ? -0.486 -10.594 8.43 1 96.88 91 LEU A C 1
ATOM 706 O O . LEU A 1 91 ? -0.571 -11.211 9.5 1 96.88 91 LEU A O 1
ATOM 710 N N . VAL A 1 92 ? -1.353 -9.719 8.078 1 97.38 92 VAL A N 1
ATOM 711 C CA . VAL A 1 92 ? -2.502 -9.375 8.906 1 97.38 92 VAL A CA 1
ATOM 712 C C . VAL A 1 92 ? -3.785 -9.867 8.242 1 97.38 92 VAL A C 1
ATOM 714 O O . VAL A 1 92 ? -4.363 -9.18 7.398 1 97.38 92 VAL A O 1
ATOM 717 N N . GLN A 1 93 ? -4.27 -10.961 8.727 1 97.94 93 GLN A N 1
ATOM 718 C CA . GLN A 1 93 ? -5.465 -11.586 8.172 1 97.94 93 GLN A CA 1
ATOM 719 C C . GLN A 1 93 ? -6.688 -11.297 9.031 1 97.94 93 GLN A C 1
ATOM 721 O O . GLN A 1 93 ? -7.426 -12.219 9.398 1 97.94 93 GLN A O 1
ATOM 726 N N . HIS A 1 94 ? -6.816 -10.094 9.453 1 98.44 94 HIS A N 1
ATOM 727 C CA . HIS A 1 94 ? -7.957 -9.484 10.133 1 98.44 94 HIS A CA 1
ATOM 728 C C . HIS A 1 94 ? -8.523 -8.32 9.336 1 98.44 94 HIS A C 1
ATOM 730 O O . HIS A 1 94 ? -7.785 -7.629 8.625 1 98.44 94 HIS A O 1
ATOM 736 N N . TYR A 1 95 ? -9.805 -8.133 9.43 1 98.06 95 TYR A N 1
ATOM 737 C CA . TYR A 1 95 ? -10.406 -6.98 8.766 1 98.06 95 TYR A CA 1
ATOM 738 C C . TYR A 1 95 ? -9.891 -5.676 9.367 1 98.06 95 TYR A C 1
ATOM 740 O O . TYR A 1 95 ? -9.719 -5.574 10.586 1 98.06 95 TYR A O 1
ATOM 748 N N . SER A 1 96 ? -9.672 -4.723 8.539 1 97.81 96 SER A N 1
ATOM 749 C CA . SER A 1 96 ? -9.125 -3.459 9.023 1 97.81 96 SER A CA 1
ATOM 750 C C . SER A 1 96 ? -10.219 -2.412 9.195 1 97.81 96 SER A C 1
ATOM 752 O O . SER A 1 96 ? -9.953 -1.309 9.68 1 97.81 96 SER A O 1
ATOM 754 N N . LYS A 1 97 ? -11.391 -2.719 8.75 1 98.19 97 LYS A N 1
ATOM 755 C CA . LYS A 1 97 ? -12.531 -1.804 8.742 1 98.19 97 LYS A CA 1
ATOM 756 C C . LYS A 1 97 ? -13.797 -2.498 9.234 1 98.19 97 LYS A C 1
ATOM 758 O O . LYS A 1 97 ? -13.844 -3.727 9.328 1 98.19 97 LYS A O 1
ATOM 763 N N . THR A 1 98 ? -14.758 -1.729 9.594 1 98.88 98 THR A N 1
ATOM 764 C CA . THR A 1 98 ? -16.078 -2.236 9.977 1 98.88 98 THR A CA 1
ATOM 765 C C . THR A 1 98 ? -17.094 -2.004 8.859 1 98.88 98 THR A C 1
ATOM 767 O O . THR A 1 98 ? -17.203 -0.892 8.336 1 98.88 98 THR A O 1
ATOM 770 N N . PHE A 1 99 ? -17.75 -3.021 8.508 1 98.88 99 PHE A N 1
ATOM 771 C CA . PHE A 1 99 ? -18.75 -2.973 7.438 1 98.88 99 PHE A CA 1
ATOM 772 C C . PHE A 1 99 ? -20.141 -3.217 7.988 1 98.88 99 PHE A C 1
ATOM 774 O O . PHE A 1 99 ? -20.406 -4.262 8.586 1 98.88 99 PHE A O 1
ATOM 781 N N . VAL A 1 100 ? -21.031 -2.279 7.789 1 98.88 100 VAL A N 1
ATOM 782 C CA . VAL A 1 100 ? -22.391 -2.346 8.289 1 98.88 100 VAL A CA 1
ATOM 783 C C . VAL A 1 100 ? -23.375 -2.141 7.137 1 98.88 100 VAL A C 1
ATOM 785 O O . VAL A 1 100 ? -23.188 -1.257 6.301 1 98.88 100 VAL A O 1
ATOM 788 N N . ALA A 1 101 ? -24.438 -2.895 7.102 1 98.88 101 ALA A N 1
ATOM 789 C CA . ALA A 1 101 ? -25.438 -2.775 6.047 1 98.88 101 ALA A CA 1
ATOM 790 C C . ALA A 1 101 ? -26.203 -1.462 6.16 1 98.88 101 ALA A C 1
ATOM 792 O O . ALA A 1 101 ? -26.812 -1.174 7.199 1 98.88 101 ALA A O 1
ATOM 793 N N . GLU A 1 102 ? -26.094 -0.702 5.117 1 98.56 102 GLU A N 1
ATOM 794 C CA . GLU A 1 102 ? -26.922 0.494 5.035 1 98.56 102 GLU A CA 1
ATOM 795 C C . GLU A 1 102 ? -28.328 0.155 4.543 1 98.56 102 GLU A C 1
ATOM 797 O O . GLU A 1 102 ? -29.312 0.751 4.992 1 98.56 102 GLU A O 1
ATOM 802 N N . THR A 1 103 ? -28.406 -0.722 3.6 1 98.75 103 THR A N 1
ATOM 803 C CA . THR A 1 103 ? -29.641 -1.282 3.064 1 98.75 103 THR A CA 1
ATOM 804 C C . THR A 1 103 ? -29.688 -2.795 3.256 1 98.75 103 THR A C 1
ATOM 806 O O . THR A 1 103 ? -28.781 -3.371 3.863 1 98.75 103 THR A O 1
ATOM 809 N N . LYS A 1 104 ? -30.828 -3.355 2.754 1 98.75 104 LYS A N 1
ATOM 810 C CA . LYS A 1 104 ? -30.797 -4.809 2.629 1 98.75 104 LYS A CA 1
ATOM 811 C C . LYS A 1 104 ? -29.672 -5.254 1.696 1 98.75 104 LYS A C 1
ATOM 813 O O . LYS A 1 104 ? -29.531 -4.723 0.594 1 98.75 104 LYS A O 1
ATOM 818 N N . CYS A 1 105 ? -28.844 -6.203 2.141 1 98.62 105 CYS A N 1
ATOM 819 C CA . CYS A 1 105 ? -27.688 -6.621 1.358 1 98.62 105 CYS A CA 1
ATOM 820 C C . CYS A 1 105 ? -27.703 -8.133 1.131 1 98.62 105 CYS A C 1
ATOM 822 O O . CYS A 1 105 ? -28.031 -8.898 2.039 1 98.62 105 CYS A O 1
ATOM 824 N N . ASN A 1 106 ? -27.406 -8.57 -0.034 1 98.12 106 ASN A N 1
ATOM 825 C CA . ASN A 1 106 ? -27.078 -9.953 -0.353 1 98.12 106 ASN A CA 1
ATOM 826 C C . ASN A 1 106 ? -25.562 -10.148 -0.463 1 98.12 106 ASN A C 1
ATOM 828 O O . ASN A 1 106 ? -24.906 -9.484 -1.269 1 98.12 106 ASN A O 1
ATOM 832 N N . ILE A 1 107 ? -25.047 -11.094 0.349 1 98.19 107 ILE A N 1
ATOM 833 C CA . ILE A 1 107 ? -23.609 -11.312 0.425 1 98.19 107 ILE A CA 1
ATOM 834 C C . ILE A 1 107 ? -23.281 -12.734 -0.035 1 98.19 107 ILE A C 1
ATOM 836 O O . ILE A 1 107 ? -23.953 -13.695 0.373 1 98.19 107 ILE A O 1
ATOM 840 N N . LEU A 1 108 ? -22.391 -12.82 -0.869 1 97.94 108 LEU A N 1
ATOM 841 C CA . LEU A 1 108 ? -21.766 -14.086 -1.249 1 97.94 108 LEU A CA 1
ATOM 842 C C . LEU A 1 108 ? -20.375 -14.203 -0.639 1 97.94 108 LEU A C 1
ATOM 844 O O . LEU A 1 108 ? -19.641 -13.219 -0.579 1 97.94 108 LEU A O 1
ATOM 848 N N . TYR A 1 109 ? -20 -15.43 -0.139 1 98.25 109 TYR A N 1
ATOM 849 C CA . TYR A 1 109 ? -18.625 -15.516 0.377 1 98.25 109 TYR A CA 1
ATOM 850 C C . TYR A 1 109 ? -18.016 -16.875 0.084 1 98.25 109 TYR A C 1
ATOM 852 O O . TYR A 1 109 ? -18.75 -17.844 -0.174 1 98.25 109 TYR A O 1
ATOM 860 N N . ILE A 1 110 ? -16.766 -16.922 0.028 1 98.38 110 ILE A N 1
ATOM 861 C CA . ILE A 1 110 ? -16 -18.156 -0.092 1 98.38 110 ILE A CA 1
ATOM 862 C C . ILE A 1 110 ? -14.883 -18.172 0.951 1 98.38 110 ILE A C 1
ATOM 864 O O . ILE A 1 110 ? -14.375 -17.109 1.341 1 98.38 110 ILE A O 1
ATOM 868 N N . ASP A 1 111 ? -14.492 -19.344 1.369 1 98.19 111 ASP A N 1
ATOM 869 C CA . ASP A 1 111 ? -13.375 -19.484 2.305 1 98.19 111 ASP A CA 1
ATOM 870 C C . ASP A 1 111 ? -12.039 -19.25 1.606 1 98.19 111 ASP A C 1
ATOM 872 O O . ASP A 1 111 ? -11.945 -19.375 0.384 1 98.19 111 ASP A O 1
ATOM 876 N N . LYS A 1 112 ? -11.062 -19.016 2.439 1 97.75 112 LYS A N 1
ATOM 877 C CA . LYS A 1 112 ? -9.711 -18.781 1.938 1 97.75 112 LYS A CA 1
ATOM 878 C C . LYS A 1 112 ? -9.258 -19.938 1.038 1 97.75 112 LYS A C 1
ATOM 880 O O . LYS A 1 112 ? -8.625 -19.703 0.003 1 97.75 112 LYS A O 1
ATOM 885 N N . SER A 1 113 ? -9.562 -21.156 1.468 1 97.06 113 SER A N 1
ATOM 886 C CA . SER A 1 113 ? -9.164 -22.328 0.685 1 97.06 113 SER A CA 1
ATOM 887 C C . SER A 1 113 ? -9.789 -22.297 -0.707 1 97.06 113 SER A C 1
ATOM 889 O O . SER A 1 113 ? -9.156 -22.703 -1.685 1 97.06 113 SER A O 1
ATOM 891 N N . GLU A 1 114 ? -10.992 -21.797 -0.811 1 98.19 114 GLU A N 1
ATOM 892 C CA . GLU A 1 114 ? -11.648 -21.672 -2.109 1 98.19 114 GLU A CA 1
ATOM 893 C C . GLU A 1 114 ? -11.023 -20.578 -2.953 1 98.19 114 GLU A C 1
ATOM 895 O O . GLU A 1 114 ? -10.953 -20.688 -4.18 1 98.19 114 GLU A O 1
ATOM 900 N N . VAL A 1 115 ? -10.57 -19.469 -2.309 1 98.06 115 VAL A N 1
ATOM 901 C CA . VAL A 1 115 ? -9.859 -18.422 -3.029 1 98.06 115 VAL A CA 1
ATOM 902 C C . VAL A 1 115 ? -8.602 -19 -3.678 1 98.06 115 VAL A C 1
ATOM 904 O O . VAL A 1 115 ? -8.336 -18.75 -4.855 1 98.06 115 VAL A O 1
ATOM 907 N N . LEU A 1 116 ? -7.922 -19.797 -2.871 1 96.44 116 LEU A N 1
ATOM 908 C CA . LEU A 1 116 ? -6.703 -20.422 -3.373 1 96.44 116 LEU A CA 1
ATOM 909 C C . LEU A 1 116 ? -7.012 -21.359 -4.527 1 96.44 116 LEU A C 1
ATOM 911 O O . LEU A 1 116 ? -6.285 -21.391 -5.523 1 96.44 116 LEU A O 1
ATOM 915 N N . ASN A 1 117 ? -8.07 -22.094 -4.422 1 96.5 117 ASN A N 1
ATOM 916 C CA . ASN A 1 117 ? -8.477 -23.031 -5.473 1 96.5 117 ASN A CA 1
ATOM 917 C C . ASN A 1 117 ? -8.812 -22.297 -6.77 1 96.5 117 ASN A C 1
ATOM 919 O O . ASN A 1 117 ? -8.43 -22.734 -7.855 1 96.5 117 ASN A O 1
ATOM 923 N N . LEU A 1 118 ? -9.531 -21.234 -6.633 1 97.62 118 LEU A N 1
ATOM 924 C CA . LEU A 1 118 ? -9.867 -20.438 -7.809 1 97.62 118 LEU A CA 1
ATOM 925 C C . LEU A 1 118 ? -8.609 -19.891 -8.477 1 97.62 118 LEU A C 1
ATOM 927 O O . LEU A 1 118 ? -8.453 -19.984 -9.695 1 97.62 118 LEU A O 1
ATOM 931 N N . ALA A 1 119 ? -7.688 -19.344 -7.652 1 96.75 119 ALA A N 1
ATOM 932 C CA . ALA A 1 119 ? -6.438 -18.797 -8.172 1 96.75 119 ALA A CA 1
ATOM 933 C C . ALA A 1 119 ? -5.602 -19.875 -8.852 1 96.75 119 ALA A C 1
ATOM 935 O O . ALA A 1 119 ? -4.898 -19.609 -9.828 1 96.75 119 ALA A O 1
ATOM 936 N N . ASN A 1 120 ? -5.707 -21.047 -8.375 1 95.5 120 ASN A N 1
ATOM 937 C CA . ASN A 1 120 ? -4.957 -22.188 -8.906 1 95.5 120 ASN A CA 1
ATOM 938 C C . ASN A 1 120 ? -5.559 -22.688 -10.219 1 95.5 120 ASN A C 1
ATOM 940 O O . ASN A 1 120 ? -4.832 -23 -11.164 1 95.5 120 ASN A O 1
ATOM 944 N N . ASN A 1 121 ? -6.816 -22.75 -10.336 1 96.12 121 ASN A N 1
ATOM 945 C CA . ASN A 1 121 ? -7.453 -23.516 -11.414 1 96.12 121 ASN A CA 1
ATOM 946 C C . ASN A 1 121 ? -7.875 -22.609 -12.562 1 96.12 121 ASN A C 1
ATOM 948 O O . ASN A 1 121 ? -8.102 -23.078 -13.68 1 96.12 121 ASN A O 1
ATOM 952 N N . TYR A 1 122 ? -7.973 -21.344 -12.266 1 96.62 122 TYR A N 1
ATOM 953 C CA . TYR A 1 122 ? -8.469 -20.422 -13.281 1 96.62 122 TYR A CA 1
ATOM 954 C C . TYR A 1 122 ? -7.508 -19.25 -13.477 1 96.62 122 TYR A C 1
ATOM 956 O O . TYR A 1 122 ? -7.445 -18.344 -12.641 1 96.62 122 TYR A O 1
ATOM 964 N N . LEU A 1 123 ? -6.93 -19.25 -14.633 1 96 123 LEU A N 1
ATOM 965 C CA . LEU A 1 123 ? -5.863 -18.312 -14.938 1 96 123 LEU A CA 1
ATOM 966 C C . LEU A 1 123 ? -6.363 -16.875 -14.828 1 96 123 LEU A C 1
ATOM 968 O O . LEU A 1 123 ? -5.676 -16.016 -14.266 1 96 123 LEU A O 1
ATOM 972 N N . ILE A 1 124 ? -7.5 -16.625 -15.336 1 97 124 ILE A N 1
ATOM 973 C CA . ILE A 1 124 ? -8.016 -15.266 -15.367 1 97 124 ILE A CA 1
ATOM 974 C C . ILE A 1 124 ? -8.258 -14.773 -13.945 1 97 124 ILE A C 1
ATOM 976 O O . ILE A 1 124 ? -7.934 -13.633 -13.609 1 97 124 ILE A O 1
ATOM 980 N N . PHE A 1 125 ? -8.805 -15.617 -13.078 1 97.88 125 PHE A N 1
ATOM 981 C CA . PHE A 1 125 ? -8.992 -15.25 -11.68 1 97.88 125 PHE A CA 1
ATOM 982 C C . PHE A 1 125 ? -7.648 -14.984 -11.016 1 97.88 125 PHE A C 1
ATOM 984 O O . PHE A 1 125 ? -7.496 -14 -10.289 1 97.88 125 PHE A O 1
ATOM 991 N N . ARG A 1 126 ? -6.684 -15.836 -11.289 1 97.25 126 ARG A N 1
ATOM 992 C CA . ARG A 1 126 ? -5.336 -15.688 -10.742 1 97.25 126 ARG A CA 1
ATOM 993 C C . ARG A 1 126 ? -4.734 -14.344 -11.133 1 97.25 126 ARG A C 1
ATOM 995 O O . ARG A 1 126 ? -4.234 -13.609 -10.281 1 97.25 126 ARG A O 1
ATOM 1002 N N . LEU A 1 127 ? -4.844 -14.031 -12.359 1 97.25 127 LEU A N 1
ATOM 1003 C CA . LEU A 1 127 ? -4.293 -12.781 -12.883 1 97.25 127 LEU A CA 1
ATOM 1004 C C . LEU A 1 127 ? -5.004 -11.578 -12.273 1 97.25 127 LEU A C 1
ATOM 1006 O O . LEU A 1 127 ? -4.359 -10.602 -11.883 1 97.25 127 LEU A O 1
ATOM 1010 N N . ASN A 1 128 ? -6.281 -11.617 -12.234 1 98.06 128 ASN A N 1
ATOM 1011 C CA . ASN A 1 128 ? -7.047 -10.516 -11.664 1 98.06 128 ASN A CA 1
ATOM 1012 C C . ASN A 1 128 ? -6.688 -10.273 -10.203 1 98.06 128 ASN A C 1
ATOM 1014 O O . ASN A 1 128 ? -6.555 -9.125 -9.766 1 98.06 128 ASN A O 1
ATOM 1018 N N . PHE A 1 129 ? -6.527 -11.406 -9.5 1 98.56 129 PHE A N 1
ATOM 1019 C CA . PHE A 1 129 ? -6.203 -11.305 -8.086 1 98.56 129 PHE A CA 1
ATOM 1020 C C . PHE A 1 129 ? -4.816 -10.703 -7.887 1 98.56 129 PHE A C 1
ATOM 1022 O O . PHE A 1 129 ? -4.641 -9.773 -7.098 1 98.56 129 PHE A O 1
ATOM 1029 N N . LEU A 1 130 ? -3.859 -11.188 -8.609 1 98.25 130 LEU A N 1
ATOM 1030 C CA . LEU A 1 130 ? -2.502 -10.656 -8.547 1 98.25 130 LEU A CA 1
ATOM 1031 C C . LEU A 1 130 ? -2.473 -9.188 -8.938 1 98.25 130 LEU A C 1
ATOM 1033 O O . LEU A 1 130 ? -1.806 -8.375 -8.289 1 98.25 130 LEU A O 1
ATOM 1037 N N . ASN A 1 131 ? -3.209 -8.836 -9.953 1 98.12 131 ASN A N 1
ATOM 1038 C CA . ASN A 1 131 ? -3.266 -7.445 -10.398 1 98.12 131 ASN A CA 1
ATOM 1039 C C . ASN A 1 131 ? -3.877 -6.539 -9.328 1 98.12 131 ASN A C 1
ATOM 1041 O O . ASN A 1 131 ? -3.396 -5.43 -9.102 1 98.12 131 ASN A O 1
ATOM 1045 N N . MET A 1 132 ? -4.875 -7.035 -8.758 1 98.19 132 MET A N 1
ATOM 1046 C CA . MET A 1 132 ? -5.551 -6.254 -7.727 1 98.19 132 MET A CA 1
ATOM 1047 C C . MET A 1 132 ? -4.625 -5.98 -6.547 1 98.19 132 MET A C 1
ATOM 1049 O O . MET A 1 132 ? -4.469 -4.836 -6.125 1 98.19 132 MET A O 1
ATOM 1053 N N . LEU A 1 133 ? -4 -7.02 -6.016 1 98.44 133 LEU A N 1
ATOM 1054 C CA . LEU A 1 133 ? -3.098 -6.875 -4.879 1 98.44 133 LEU A CA 1
ATOM 1055 C C . LEU A 1 133 ? -1.9 -6.004 -5.242 1 98.44 133 LEU A C 1
ATOM 1057 O O . LEU A 1 133 ? -1.493 -5.141 -4.461 1 98.44 133 LEU A O 1
ATOM 1061 N N . SER A 1 134 ? -1.356 -6.238 -6.43 1 98.5 134 SER A N 1
ATOM 1062 C CA . SER A 1 134 ? -0.221 -5.449 -6.895 1 98.5 134 SER A CA 1
ATOM 1063 C C . SER A 1 134 ? -0.593 -3.977 -7.035 1 98.5 134 SER A C 1
ATOM 1065 O O . SER A 1 134 ? 0.149 -3.098 -6.594 1 98.5 134 SER A O 1
ATOM 1067 N N . THR A 1 135 ? -1.729 -3.729 -7.637 1 98.06 135 THR A N 1
ATOM 1068 C CA . THR A 1 135 ? -2.184 -2.357 -7.832 1 98.06 135 THR A CA 1
ATOM 1069 C C . THR A 1 135 ? -2.354 -1.646 -6.492 1 98.06 135 THR A C 1
ATOM 1071 O O . THR A 1 135 ? -1.964 -0.486 -6.348 1 98.06 135 THR A O 1
ATOM 1074 N N . GLN A 1 136 ? -2.953 -2.361 -5.574 1 97.44 136 GLN A N 1
ATOM 1075 C CA . GLN A 1 136 ? -3.129 -1.774 -4.25 1 97.44 136 GLN A CA 1
ATOM 1076 C C . GLN A 1 136 ? -1.781 -1.474 -3.6 1 97.44 136 GLN A C 1
ATOM 1078 O O . GLN A 1 136 ? -1.59 -0.4 -3.023 1 97.44 136 GLN A O 1
ATOM 1083 N N . ALA A 1 137 ? -0.865 -2.393 -3.676 1 97.56 137 ALA A N 1
ATOM 1084 C CA . ALA A 1 137 ? 0.475 -2.193 -3.131 1 97.56 137 ALA A CA 1
ATOM 1085 C C . ALA A 1 137 ? 1.181 -1.029 -3.822 1 97.56 137 ALA A C 1
ATOM 1087 O O . ALA A 1 137 ? 1.831 -0.212 -3.168 1 97.56 137 ALA A O 1
ATOM 1088 N N . GLN A 1 138 ? 1.034 -0.962 -5.129 1 97.31 138 GLN A N 1
ATOM 1089 C CA . GLN A 1 138 ? 1.653 0.09 -5.926 1 97.31 138 GLN A CA 1
ATOM 1090 C C . GLN A 1 138 ? 1.115 1.464 -5.539 1 97.31 138 GLN A C 1
ATOM 1092 O O . GLN A 1 138 ? 1.889 2.391 -5.289 1 97.31 138 GLN A O 1
ATOM 1097 N N . ARG A 1 139 ? -0.127 1.56 -5.445 1 95.62 139 ARG A N 1
ATOM 1098 C CA . ARG A 1 139 ? -0.774 2.834 -5.148 1 95.62 139 ARG A CA 1
ATOM 1099 C C . ARG A 1 139 ? -0.381 3.336 -3.762 1 95.62 139 ARG A C 1
ATOM 1101 O O . ARG A 1 139 ? 0.041 4.484 -3.607 1 95.62 139 ARG A O 1
ATOM 1108 N N . CYS A 1 140 ? -0.479 2.533 -2.822 1 94.25 140 CYS A N 1
ATOM 1109 C CA . CYS A 1 140 ? -0.243 2.945 -1.443 1 94.25 140 CYS A CA 1
ATOM 1110 C C . CYS A 1 140 ? 1.228 3.279 -1.218 1 94.25 140 CYS A C 1
ATOM 1112 O O . CYS A 1 140 ? 1.552 4.176 -0.439 1 94.25 140 CYS A O 1
ATOM 1114 N N . SER A 1 141 ? 2.105 2.541 -1.915 1 95.12 141 SER A N 1
ATOM 1115 C CA . SER A 1 141 ? 3.537 2.75 -1.728 1 95.12 141 SER A CA 1
ATOM 1116 C C . SER A 1 141 ? 3.965 4.121 -2.234 1 95.12 141 SER A C 1
ATOM 1118 O O . SER A 1 141 ? 5.039 4.613 -1.882 1 95.12 141 SER A O 1
ATOM 1120 N N . ARG A 1 142 ? 3.113 4.809 -2.963 1 95.5 142 ARG A N 1
ATOM 1121 C CA . ARG A 1 142 ? 3.482 6.09 -3.559 1 95.5 142 ARG A CA 1
ATOM 1122 C C . ARG A 1 142 ? 2.947 7.254 -2.732 1 95.5 142 ARG A C 1
ATOM 1124 O O . ARG A 1 142 ? 3.318 8.406 -2.959 1 95.5 142 ARG A O 1
ATOM 1131 N N . LEU A 1 143 ? 2.203 6.957 -1.782 1 95.75 143 LEU A N 1
ATOM 1132 C CA . LEU A 1 143 ? 1.537 7.996 -1.005 1 95.75 143 LEU A CA 1
ATOM 1133 C C . LEU A 1 143 ? 2.557 8.938 -0.371 1 95.75 143 LEU A C 1
ATOM 1135 O O . LEU A 1 143 ? 2.439 10.156 -0.496 1 95.75 143 LEU A O 1
ATOM 1139 N N . PRO A 1 144 ? 3.645 8.422 0.255 1 96.25 144 PRO A N 1
ATOM 1140 C CA . PRO A 1 144 ? 4.586 9.344 0.9 1 96.25 144 PRO A CA 1
ATOM 1141 C C . PRO A 1 144 ? 5.301 10.25 -0.097 1 96.25 144 PRO A C 1
ATOM 1143 O O . PRO A 1 144 ? 5.801 11.312 0.281 1 96.25 144 PRO A O 1
ATOM 1146 N N . TRP A 1 145 ? 5.293 9.914 -1.337 1 97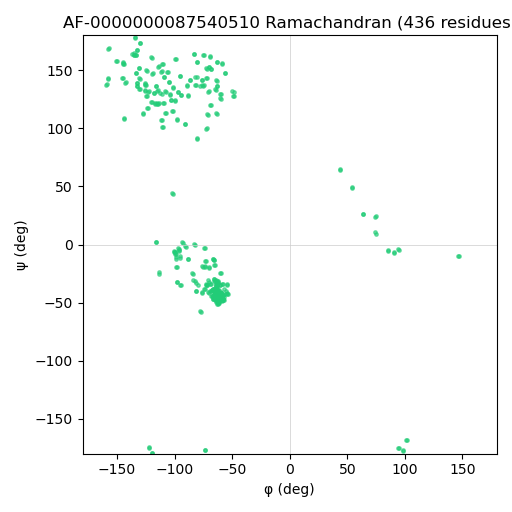.56 145 TRP A N 1
ATOM 1147 C CA . TRP A 1 145 ? 6.129 10.578 -2.33 1 97.56 145 TRP A CA 1
ATOM 1148 C C . TRP A 1 145 ? 5.344 11.656 -3.07 1 97.56 145 TRP A C 1
ATOM 1150 O O . TRP A 1 145 ? 5.906 12.398 -3.879 1 97.56 145 TRP A O 1
ATOM 1160 N N . GLN A 1 146 ? 4.125 11.734 -2.734 1 96.06 146 GLN A N 1
ATOM 1161 C CA . GLN A 1 146 ? 3.273 12.727 -3.385 1 96.06 146 GLN A CA 1
ATOM 1162 C C . GLN A 1 146 ? 3.672 14.141 -2.982 1 96.06 146 GLN A C 1
ATOM 1164 O O . GLN A 1 146 ? 4.18 14.359 -1.882 1 96.06 146 GLN A O 1
ATOM 1169 N N . GLN A 1 147 ? 3.42 14.984 -3.881 1 92.81 147 GLN A N 1
ATOM 1170 C CA . GLN A 1 147 ? 3.688 16.391 -3.59 1 92.81 147 GLN A CA 1
ATOM 1171 C C . GLN A 1 147 ? 2.814 16.891 -2.441 1 92.81 147 GLN A C 1
ATOM 1173 O O . GLN A 1 147 ? 1.613 16.609 -2.4 1 92.81 147 GLN A O 1
ATOM 1178 N N . GLN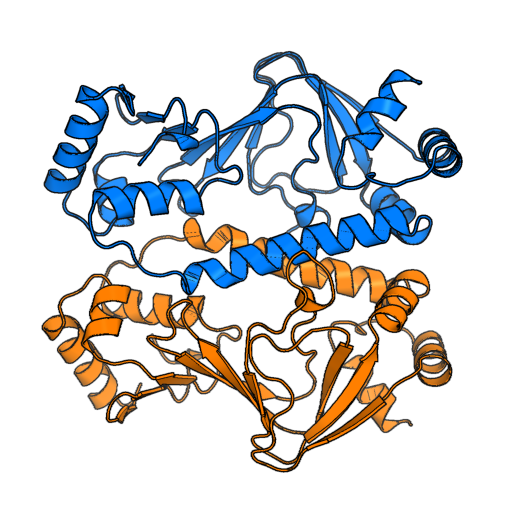 A 1 148 ? 3.416 17.641 -1.515 1 90.25 148 GLN A N 1
ATOM 1179 C CA . GLN A 1 148 ? 2.676 18.188 -0.379 1 90.25 148 GLN A CA 1
ATOM 1180 C C . GLN A 1 148 ? 1.744 19.312 -0.816 1 90.25 148 GLN A C 1
ATOM 1182 O O . GLN A 1 148 ? 2.1 20.109 -1.68 1 90.25 148 GLN A O 1
ATOM 1187 N N . PRO A 1 149 ? 0.62 19.359 -0.206 1 92.88 149 PRO A N 1
ATOM 1188 C CA . PRO A 1 149 ? -0.308 20.453 -0.515 1 92.88 149 PRO A CA 1
ATOM 1189 C C . PRO A 1 149 ? 0.254 21.828 -0.157 1 92.88 149 PRO A C 1
ATOM 1191 O O . PRO A 1 149 ? 1.093 21.938 0.741 1 92.88 149 PRO A O 1
ATOM 1194 N N . LYS A 1 150 ? -0.269 22.859 -0.806 1 89 150 LYS A N 1
ATOM 1195 C CA . LYS A 1 150 ? 0.304 24.203 -0.711 1 89 150 LYS A CA 1
ATOM 1196 C C . LYS A 1 150 ? -0.448 25.047 0.31 1 89 150 LYS A C 1
ATOM 1198 O O . LYS A 1 150 ? 0.097 26.016 0.842 1 89 150 LYS A O 1
ATOM 1203 N N . ASP A 1 151 ? -1.687 24.75 0.376 1 93.5 151 ASP A N 1
ATOM 1204 C CA . ASP A 1 151 ? -2.484 25.531 1.317 1 93.5 151 ASP A CA 1
ATOM 1205 C C . ASP A 1 151 ? -3.395 24.641 2.146 1 93.5 151 ASP A C 1
ATOM 1207 O O . ASP A 1 151 ? -3.418 23.422 1.95 1 93.5 151 ASP A O 1
ATOM 1211 N N . ILE A 1 152 ? -4.117 25.25 3.023 1 96.19 152 ILE A N 1
ATOM 1212 C CA . ILE A 1 152 ? -4.852 24.516 4.047 1 96.19 152 ILE A CA 1
ATOM 1213 C C . ILE A 1 152 ? -5.996 23.734 3.402 1 96.19 152 ILE A C 1
ATOM 1215 O O . ILE A 1 152 ? -6.305 22.625 3.818 1 96.19 152 ILE A O 1
ATOM 1219 N N . GLN A 1 153 ? -6.684 24.312 2.43 1 96.31 153 GLN A N 1
ATOM 1220 C CA . GLN A 1 153 ? -7.77 23.609 1.762 1 96.31 153 GLN A CA 1
ATOM 1221 C C . GLN A 1 153 ? -7.258 22.375 1.026 1 96.31 153 GLN A C 1
ATOM 1223 O O . GLN A 1 153 ? -7.867 21.297 1.095 1 96.31 153 GLN A O 1
ATOM 1228 N N . GLU A 1 154 ? -6.141 22.531 0.357 1 96.31 154 GLU A N 1
ATOM 1229 C CA . GLU A 1 154 ? -5.516 21.406 -0.316 1 96.31 154 GLU A CA 1
ATOM 1230 C C . GLU A 1 154 ? -5.086 20.328 0.686 1 96.31 154 GLU A C 1
ATOM 1232 O O . GLU A 1 154 ? -5.172 19.141 0.4 1 96.31 154 GLU A O 1
ATOM 1237 N N . LYS A 1 155 ? -4.582 20.797 1.818 1 96.38 155 LYS A N 1
ATOM 1238 C CA . LYS A 1 155 ? -4.227 19.859 2.877 1 96.38 155 LYS A CA 1
ATOM 1239 C C . LYS A 1 155 ? -5.43 19.031 3.303 1 96.38 155 LYS A C 1
ATOM 1241 O O . LYS A 1 155 ? -5.324 17.812 3.463 1 96.38 155 LYS A O 1
ATOM 1246 N N . PHE A 1 156 ? -6.535 19.703 3.434 1 98 156 PHE A N 1
ATOM 1247 C CA . PHE A 1 156 ? -7.766 19.031 3.85 1 98 156 PHE A CA 1
ATOM 1248 C C . PHE A 1 156 ? -8.219 18.031 2.801 1 98 156 PHE A C 1
ATOM 1250 O O . PHE A 1 156 ? -8.523 16.875 3.127 1 98 156 PHE A O 1
ATOM 1257 N N . ILE A 1 157 ? -8.18 18.391 1.602 1 97 157 ILE A N 1
ATOM 1258 C CA . ILE A 1 157 ? -8.594 17.516 0.503 1 97 157 ILE A CA 1
ATOM 1259 C C . ILE A 1 157 ? -7.664 16.312 0.42 1 97 157 ILE A C 1
ATOM 1261 O O . ILE A 1 157 ? -8.125 15.18 0.286 1 97 157 ILE A O 1
ATOM 1265 N N . HIS A 1 158 ? -6.422 16.594 0.514 1 96.19 158 HIS A N 1
ATOM 1266 C CA . HIS A 1 158 ? -5.426 15.523 0.477 1 96.19 158 HIS A CA 1
ATOM 1267 C C . HIS A 1 158 ? -5.633 14.531 1.62 1 96.19 158 HIS A C 1
ATOM 1269 O O . HIS A 1 158 ? -5.57 13.32 1.415 1 96.19 158 HIS A O 1
ATOM 1275 N N . PHE A 1 159 ? -5.926 15.07 2.775 1 97.38 159 PHE A N 1
ATOM 1276 C CA . PHE A 1 159 ? -6.203 14.25 3.947 1 97.38 159 PHE A CA 1
ATOM 1277 C C . PHE A 1 159 ? -7.359 13.289 3.678 1 97.38 159 PHE A C 1
ATOM 1279 O O . PHE A 1 159 ? -7.246 12.086 3.928 1 97.38 159 PHE A O 1
ATOM 1286 N N . ILE A 1 160 ? -8.406 13.797 3.141 1 97.69 160 ILE A N 1
ATOM 1287 C CA . ILE A 1 160 ? -9.586 12.984 2.889 1 97.69 160 ILE A CA 1
ATOM 1288 C C . ILE A 1 160 ? -9.281 11.953 1.804 1 97.69 160 ILE A C 1
ATOM 1290 O O . ILE A 1 160 ? -9.578 10.766 1.966 1 97.69 160 ILE A O 1
ATOM 1294 N N . ARG A 1 161 ? -8.656 12.352 0.807 1 96.19 161 ARG A N 1
ATOM 1295 C CA . ARG A 1 161 ? -8.43 11.492 -0.353 1 96.19 161 ARG A CA 1
ATOM 1296 C C . ARG A 1 161 ? -7.5 10.336 -0.006 1 96.19 161 ARG A C 1
ATOM 1298 O O . ARG A 1 161 ? -7.691 9.211 -0.476 1 96.19 161 ARG A O 1
ATOM 1305 N N . THR A 1 162 ? -6.516 10.617 0.777 1 96 162 THR A N 1
ATOM 1306 C CA . THR A 1 162 ? -5.562 9.57 1.126 1 96 162 THR A CA 1
ATOM 1307 C C . THR A 1 162 ? -6.18 8.578 2.107 1 96 162 THR A C 1
ATOM 1309 O O . THR A 1 162 ? -5.711 7.445 2.232 1 96 162 THR A O 1
ATOM 1312 N N . HIS A 1 163 ? -7.25 8.961 2.779 1 97.25 163 HIS A N 1
ATOM 1313 C CA . HIS A 1 163 ? -7.883 8.109 3.779 1 97.25 163 HIS A CA 1
ATOM 1314 C C . HIS A 1 163 ? -9.039 7.316 3.18 1 97.25 163 HIS A C 1
ATOM 1316 O O . HIS A 1 163 ? -9.555 6.391 3.807 1 97.25 163 HIS A O 1
ATOM 1322 N N . CYS A 1 164 ? -9.438 7.66 2.01 1 96.5 164 CYS A N 1
ATOM 1323 C CA . CYS A 1 164 ? -10.609 7.023 1.415 1 96.5 164 CYS A CA 1
ATOM 1324 C C . CYS A 1 164 ? -10.203 6.039 0.326 1 96.5 164 CYS A C 1
ATOM 1326 O O . CYS A 1 164 ? -9.25 6.285 -0.416 1 96.5 164 CYS A O 1
ATOM 1328 N N . ASP A 1 165 ? -10.969 5.012 0.171 1 93.56 165 ASP A N 1
ATOM 1329 C CA . ASP A 1 165 ? -10.727 4.008 -0.859 1 93.56 165 ASP A CA 1
ATOM 1330 C C . ASP A 1 165 ? -11.289 4.453 -2.207 1 93.56 165 ASP A C 1
ATOM 1332 O O . ASP A 1 165 ? -10.766 4.082 -3.258 1 93.56 165 ASP A O 1
ATOM 1336 N N . HIS A 1 166 ? -12.344 5.203 -2.164 1 93.25 166 HIS A N 1
ATOM 1337 C CA . HIS A 1 166 ? -13.016 5.641 -3.383 1 93.25 166 HIS A CA 1
ATOM 1338 C C . HIS A 1 166 ? -12.953 7.156 -3.539 1 93.25 166 HIS A C 1
ATOM 1340 O O . HIS A 1 166 ? -13.242 7.895 -2.592 1 93.25 166 HIS A O 1
ATOM 1346 N N . PRO A 1 167 ? -12.672 7.629 -4.738 1 93.31 167 PRO A N 1
ATOM 1347 C CA . PRO A 1 167 ? -12.453 9.062 -4.938 1 93.31 167 PRO A CA 1
ATOM 1348 C C . PRO A 1 167 ? -13.758 9.844 -5.098 1 93.31 167 PRO A C 1
ATOM 1350 O O . PRO A 1 167 ? -13.734 11.062 -5.273 1 93.31 167 PRO A O 1
ATOM 1353 N N . ALA A 1 168 ? -14.859 9.156 -5.02 1 95.44 168 ALA A N 1
ATOM 1354 C CA . ALA A 1 168 ? -16.156 9.812 -5.215 1 95.44 168 ALA A CA 1
ATOM 1355 C C . ALA A 1 168 ? -17.172 9.336 -4.184 1 95.44 168 ALA A C 1
ATOM 1357 O O . ALA A 1 168 ? -16.922 8.359 -3.473 1 95.44 168 ALA A O 1
ATOM 1358 N N . GLY A 1 169 ? -18.281 10.133 -4.066 1 96.38 169 GLY A N 1
ATOM 1359 C CA . GLY A 1 169 ? -19.391 9.734 -3.232 1 96.38 169 GLY A CA 1
ATOM 1360 C C . GLY A 1 169 ? -19.375 10.383 -1.861 1 96.38 169 GLY A C 1
ATOM 1361 O O . GLY A 1 169 ? -18.516 11.203 -1.567 1 96.38 169 GLY A O 1
ATOM 1362 N N . LYS A 1 170 ? -20.328 9.977 -1.109 1 97.38 170 LYS A N 1
ATOM 1363 C CA . LYS A 1 170 ? -20.547 10.555 0.214 1 97.38 170 LYS A CA 1
ATOM 1364 C C . LYS A 1 170 ? -19.5 10.055 1.213 1 97.38 170 LYS A C 1
ATOM 1366 O O . LYS A 1 170 ? -19.172 8.867 1.227 1 97.38 170 LYS A O 1
ATOM 1371 N N . LYS A 1 171 ? -19.016 11.008 2.023 1 98.56 171 LYS A N 1
ATOM 1372 C CA . LYS A 1 171 ? -18.125 10.68 3.133 1 98.56 171 LYS A CA 1
ATOM 1373 C C . LYS A 1 171 ? -18.594 11.344 4.426 1 98.56 171 LYS A C 1
ATOM 1375 O O . LYS A 1 171 ? -19.109 12.461 4.406 1 98.56 171 LYS A O 1
ATOM 1380 N N . THR A 1 172 ? -18.453 10.68 5.488 1 98.62 172 THR A N 1
ATOM 1381 C CA . THR A 1 172 ? -18.656 11.242 6.82 1 98.62 172 THR A CA 1
ATOM 1382 C C . THR A 1 172 ? -17.375 11.125 7.652 1 98.62 172 THR A C 1
ATOM 1384 O O . THR A 1 172 ? -16.875 10.016 7.867 1 98.62 172 THR A O 1
ATOM 1387 N N . ILE A 1 173 ? -16.922 12.242 8.109 1 98.75 173 ILE A N 1
ATOM 1388 C CA . ILE A 1 173 ? -15.711 12.266 8.93 1 98.75 173 ILE A CA 1
ATOM 1389 C C . ILE A 1 173 ? -16.078 12.57 10.375 1 98.75 173 ILE A C 1
ATOM 1391 O O . ILE A 1 173 ? -16.578 13.648 10.688 1 98.75 173 ILE A O 1
ATOM 1395 N N . LYS A 1 174 ? -15.875 11.594 11.195 1 98.75 174 LYS A N 1
ATOM 1396 C CA . LYS A 1 174 ? -16.031 11.805 12.625 1 98.75 174 LYS A CA 1
ATOM 1397 C C . LYS A 1 174 ? -14.703 12.219 13.266 1 98.75 174 LYS A C 1
ATOM 1399 O O . LYS A 1 174 ? -13.852 11.367 13.555 1 98.75 174 LYS A O 1
ATOM 1404 N N . ILE A 1 175 ? -14.594 13.477 13.555 1 98.12 175 ILE A N 1
ATOM 1405 C CA . ILE A 1 175 ? -13.32 14.008 14.023 1 98.12 175 ILE A CA 1
ATOM 1406 C C . ILE A 1 175 ? -13.555 15.328 14.758 1 98.12 175 ILE A C 1
ATOM 1408 O O . ILE A 1 175 ? -14.367 16.156 14.336 1 98.12 175 ILE A O 1
ATOM 1412 N N . ASN A 1 176 ? -12.898 15.492 15.836 1 96.5 176 ASN A N 1
ATOM 1413 C CA . ASN A 1 1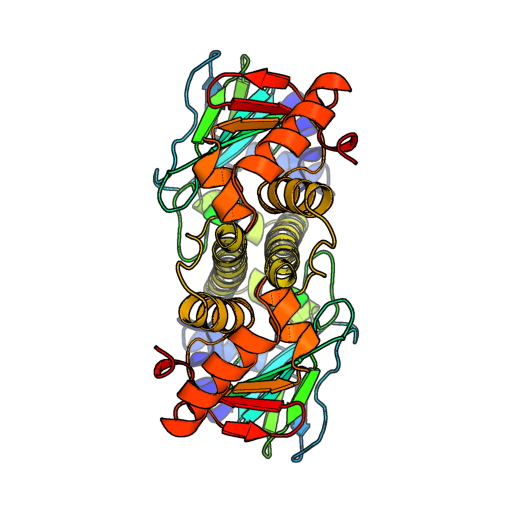76 ? -12.984 16.797 16.484 1 96.5 176 ASN A CA 1
ATOM 1414 C C . ASN A 1 176 ? -12.016 17.797 15.875 1 96.5 176 ASN A C 1
ATOM 1416 O O . ASN A 1 176 ? -11.078 17.406 15.172 1 96.5 176 ASN A O 1
ATOM 1420 N N . MET A 1 177 ? -12.242 19.016 16.156 1 96.38 177 MET A N 1
ATOM 1421 C CA . MET A 1 177 ? -11.531 20.125 15.5 1 96.38 177 MET A CA 1
ATOM 1422 C C . MET A 1 177 ? -10.047 20.078 15.828 1 96.38 177 MET A C 1
ATOM 1424 O O . MET A 1 177 ? -9.203 20.266 14.945 1 96.38 177 MET A O 1
ATOM 1428 N N . GLN A 1 178 ? -9.734 19.812 17.031 1 95.88 178 GLN A N 1
ATOM 1429 C CA . GLN A 1 178 ? -8.336 19.797 17.438 1 95.88 178 GLN A CA 1
ATOM 1430 C C . GLN A 1 178 ? -7.578 18.656 16.766 1 95.88 178 GLN A C 1
ATOM 1432 O O . GLN A 1 178 ? -6.453 18.844 16.297 1 95.88 178 GLN A O 1
ATOM 1437 N N . THR A 1 179 ? -8.164 17.5 16.734 1 96.75 179 THR A N 1
ATOM 1438 C CA . THR A 1 179 ? -7.547 16.359 16.062 1 96.75 179 THR A CA 1
ATOM 1439 C C . THR A 1 179 ? -7.309 16.656 14.594 1 96.75 179 THR A C 1
ATOM 1441 O O . THR A 1 179 ? -6.234 16.375 14.062 1 96.75 179 THR A O 1
ATOM 1444 N N . LEU A 1 180 ? -8.305 17.219 13.945 1 97.5 180 LEU A N 1
ATOM 1445 C CA . LEU A 1 180 ? -8.148 17.562 12.539 1 97.5 180 LEU A CA 1
ATOM 1446 C C . LEU A 1 180 ? -7.023 18.578 12.352 1 97.5 180 LEU A C 1
ATOM 1448 O O . LEU A 1 180 ? -6.227 18.469 11.414 1 97.5 180 LEU A O 1
ATOM 1452 N N . ALA A 1 181 ? -6.969 19.594 13.188 1 96.56 181 ALA A N 1
ATOM 1453 C CA . ALA A 1 181 ? -5.902 20.578 13.141 1 96.56 181 ALA A CA 1
ATOM 1454 C C . ALA A 1 181 ? -4.527 19.922 13.227 1 96.56 181 ALA A C 1
ATOM 1456 O O . ALA A 1 181 ? -3.619 20.266 12.469 1 96.56 181 ALA A O 1
ATOM 1457 N N . ASN A 1 182 ? -4.387 18.953 14.07 1 94.94 182 ASN A N 1
ATOM 1458 C CA . ASN A 1 182 ? -3.137 18.219 14.219 1 94.94 182 ASN A CA 1
ATOM 1459 C C . ASN A 1 182 ? -2.797 17.438 12.945 1 94.94 182 ASN A C 1
ATOM 1461 O O . ASN A 1 182 ? -1.651 17.453 12.492 1 94.94 182 ASN A O 1
ATOM 1465 N N . GLU A 1 183 ? -3.793 16.812 12.359 1 95.69 183 GLU A N 1
ATOM 1466 C CA . GLU A 1 183 ? -3.596 16 11.164 1 95.69 183 GLU A CA 1
ATOM 1467 C C . GLU A 1 183 ? -3.176 16.875 9.977 1 95.69 183 GLU A C 1
ATOM 1469 O O . GLU A 1 183 ? -2.422 16.422 9.109 1 95.69 183 GLU A O 1
ATOM 1474 N N . LEU A 1 184 ? -3.633 18.109 10.016 1 95.5 184 LEU A N 1
ATOM 1475 C CA . LEU A 1 184 ? -3.346 19 8.906 1 95.5 184 LEU A CA 1
ATOM 1476 C C . LEU A 1 184 ? -2.129 19.875 9.211 1 95.5 184 LEU A C 1
ATOM 1478 O O . LEU A 1 184 ? -1.7 20.672 8.367 1 95.5 184 LEU A O 1
ATOM 1482 N N . HIS A 1 185 ? -1.596 19.781 10.398 1 91.88 185 HIS A N 1
ATOM 1483 C CA . HIS A 1 185 ? -0.498 20.625 10.852 1 91.88 185 HIS A CA 1
ATOM 1484 C C . HIS A 1 185 ? -0.842 22.109 10.688 1 91.88 185 HIS A C 1
ATOM 1486 O O . HIS A 1 185 ? -0.064 22.875 10.117 1 91.88 185 HIS A O 1
ATOM 1492 N N . GLU A 1 186 ? -1.982 22.422 11.164 1 94.38 186 GLU A N 1
ATOM 1493 C CA . GLU A 1 186 ? -2.516 23.781 11.148 1 94.38 186 GLU A CA 1
ATOM 1494 C C . GLU A 1 186 ? -3.104 24.156 12.5 1 94.38 186 GLU A C 1
ATOM 1496 O O . GLU A 1 186 ? -3.305 23.297 13.359 1 94.38 186 GLU A O 1
ATOM 1501 N N . SER A 1 187 ? -3.291 25.406 12.703 1 96 187 SER A N 1
ATOM 1502 C CA . SER A 1 187 ? -3.961 25.828 13.922 1 96 187 SER A CA 1
ATOM 1503 C C . SER A 1 187 ? -5.453 25.516 13.883 1 96 187 SER A C 1
ATOM 1505 O O . SER A 1 187 ? -6.055 25.484 12.805 1 96 187 SER A O 1
ATOM 1507 N N . ARG A 1 188 ? -5.965 25.328 15.094 1 97.31 188 ARG A N 1
ATOM 1508 C CA . ARG A 1 188 ? -7.395 25.062 15.219 1 97.31 188 ARG A CA 1
ATOM 1509 C C . ARG A 1 188 ? -8.211 26.188 14.594 1 97.31 188 ARG A C 1
ATOM 1511 O O . ARG A 1 188 ? -9.211 25.938 13.914 1 97.31 188 ARG A O 1
ATOM 1518 N N . LEU A 1 189 ? -7.789 27.391 14.75 1 97.75 189 LEU A N 1
ATOM 1519 C CA . LEU A 1 189 ? -8.477 28.562 14.219 1 97.75 189 LEU A CA 1
ATOM 1520 C C . LEU A 1 189 ? -8.516 28.531 12.695 1 97.75 189 LEU A C 1
ATOM 1522 O O . LEU A 1 189 ? -9.562 28.75 12.086 1 97.75 189 LEU A O 1
ATOM 1526 N N . ASN A 1 190 ? -7.398 28.25 12.023 1 97.44 190 ASN A N 1
ATOM 1527 C CA . ASN A 1 190 ? -7.312 28.188 10.57 1 97.44 190 ASN A CA 1
ATOM 1528 C C . ASN A 1 190 ? -8.211 27.094 10.008 1 97.44 190 ASN A C 1
ATOM 1530 O O . ASN A 1 190 ? -8.875 27.297 8.992 1 97.44 190 ASN A O 1
ATOM 1534 N N . VAL A 1 191 ? -8.25 26 10.688 1 97.75 191 VAL A N 1
ATOM 1535 C CA . VAL A 1 191 ? -9.078 24.875 10.258 1 97.75 191 VAL A CA 1
ATOM 1536 C C . VAL A 1 191 ? -10.555 25.25 10.352 1 97.75 191 VAL A C 1
ATOM 1538 O O . VAL A 1 191 ? -11.328 25 9.43 1 97.75 191 VAL A O 1
ATOM 1541 N N . SER A 1 192 ? -10.906 25.859 11.461 1 97.25 192 SER A N 1
ATOM 1542 C CA . SER A 1 192 ? -12.289 26.281 11.664 1 97.25 192 SER A CA 1
ATOM 1543 C C . SER A 1 192 ? -12.734 27.25 10.57 1 97.25 192 SER A C 1
ATOM 1545 O O . SER A 1 192 ? -13.828 27.109 10.023 1 97.25 192 SER A O 1
ATOM 1547 N N . LYS A 1 193 ? -11.883 28.188 10.273 1 97.81 193 LYS A N 1
ATOM 1548 C CA . LYS A 1 193 ? -12.195 29.156 9.234 1 97.81 193 LYS A CA 1
ATOM 1549 C C . LYS A 1 193 ? -12.383 28.469 7.879 1 97.81 193 LYS A C 1
ATOM 1551 O O . LYS A 1 193 ? -13.344 28.766 7.164 1 97.81 193 LYS A O 1
ATOM 1556 N N . MET A 1 194 ? -11.445 27.656 7.555 1 97.69 194 MET A N 1
ATOM 1557 C CA . MET A 1 194 ? -11.5 26.938 6.285 1 97.69 194 MET A CA 1
ATOM 1558 C C . MET A 1 194 ? -12.773 26.094 6.195 1 97.69 194 MET A C 1
ATOM 1560 O O . MET A 1 194 ? -13.477 26.125 5.18 1 97.69 194 MET A O 1
ATOM 1564 N N . LEU A 1 195 ? -13.102 25.344 7.207 1 97.69 195 LEU A N 1
ATOM 1565 C CA . LEU A 1 195 ? -14.289 24.5 7.215 1 97.69 195 LEU A CA 1
ATOM 1566 C C . LEU A 1 195 ? -15.562 25.328 7.105 1 97.69 195 LEU A C 1
ATOM 1568 O O . LEU A 1 195 ? -16.5 24.938 6.422 1 97.69 195 LEU A O 1
ATOM 1572 N N . ASN A 1 196 ? -15.602 26.438 7.801 1 97.5 196 ASN A N 1
ATOM 1573 C CA . ASN A 1 196 ? -16.766 27.297 7.746 1 97.5 196 ASN A CA 1
ATOM 1574 C C . ASN A 1 196 ? -17 27.859 6.34 1 97.5 196 ASN A C 1
ATOM 1576 O O . ASN A 1 196 ? -18.141 27.984 5.891 1 97.5 196 ASN A O 1
ATOM 1580 N N . ALA A 1 197 ? -15.922 28.203 5.719 1 97.06 197 ALA A N 1
ATOM 1581 C CA . ALA A 1 197 ? -16.016 28.672 4.34 1 97.06 197 ALA A CA 1
ATOM 1582 C C . ALA A 1 197 ? -16.609 27.594 3.432 1 97.06 197 ALA A C 1
ATOM 1584 O O . ALA A 1 197 ? -17.5 27.859 2.623 1 97.06 197 ALA A O 1
ATOM 1585 N N . LEU A 1 198 ? -16.125 26.344 3.57 1 96.75 198 LEU A N 1
ATOM 1586 C CA . LEU A 1 198 ? -16.609 25.219 2.779 1 96.75 198 LEU A CA 1
ATOM 1587 C C . LEU A 1 198 ? -18.078 24.938 3.094 1 96.75 198 LEU A C 1
ATOM 1589 O O . LEU A 1 198 ? -18.859 24.562 2.203 1 96.75 198 LEU A O 1
ATOM 1593 N N . ASN A 1 199 ? -18.406 25.078 4.336 1 96.94 199 ASN A N 1
ATOM 1594 C CA . ASN A 1 199 ? -19.781 24.875 4.777 1 96.94 199 ASN A CA 1
ATOM 1595 C C . ASN A 1 199 ? -20.719 25.938 4.188 1 96.94 199 ASN A C 1
ATOM 1597 O O . ASN A 1 199 ? -21.828 25.625 3.752 1 96.94 199 ASN A O 1
ATOM 1601 N N . GLU A 1 200 ? -20.297 27.156 4.176 1 96.44 200 GLU A N 1
ATOM 1602 C CA . GLU A 1 200 ? -21.094 28.266 3.646 1 96.44 200 GLU A CA 1
ATOM 1603 C C . GLU A 1 200 ? -21.359 28.094 2.154 1 96.44 200 GLU A C 1
ATOM 1605 O O . GLU A 1 200 ? -22.422 28.484 1.657 1 96.44 200 GLU A O 1
ATOM 1610 N N . ASN A 1 201 ? -20.438 27.484 1.485 1 94.94 201 ASN A N 1
ATOM 1611 C CA . ASN A 1 201 ? -20.594 27.281 0.05 1 94.94 201 ASN A CA 1
ATOM 1612 C C . ASN A 1 201 ? -21.281 25.938 -0.248 1 94.94 201 ASN A C 1
ATOM 1614 O O . ASN A 1 201 ? -21.344 25.516 -1.402 1 94.94 201 ASN A O 1
ATOM 1618 N N . ASN A 1 202 ? -21.594 25.203 0.72 1 94 202 ASN A N 1
ATOM 1619 C CA . ASN A 1 202 ? -22.391 23.969 0.666 1 94 202 ASN A CA 1
ATOM 1620 C C . ASN A 1 202 ? -21.594 22.812 0.079 1 94 202 ASN A C 1
ATOM 1622 O O . ASN A 1 202 ? -22.156 21.906 -0.525 1 94 202 ASN A O 1
ATOM 1626 N N . THR A 1 203 ? -20.312 22.891 0.168 1 95.94 203 THR A N 1
ATOM 1627 C CA . THR A 1 203 ? -19.453 21.797 -0.27 1 95.94 203 THR A CA 1
ATOM 1628 C C . THR A 1 203 ? -19.391 20.703 0.796 1 95.94 203 THR A C 1
ATOM 1630 O O . THR A 1 203 ? -19.266 19.516 0.474 1 95.94 203 THR A O 1
ATOM 1633 N N . ILE A 1 204 ? -19.438 21.125 2.002 1 98 204 ILE A N 1
ATOM 1634 C CA . ILE A 1 204 ? -19.516 20.203 3.135 1 98 204 ILE A CA 1
ATOM 1635 C C . ILE A 1 204 ? -20.609 20.656 4.09 1 98 204 ILE A C 1
ATOM 1637 O O . ILE A 1 204 ? -21.188 21.734 3.918 1 98 204 ILE A O 1
ATOM 1641 N N . ALA A 1 205 ? -20.984 19.828 5.004 1 97.62 205 ALA A N 1
ATOM 1642 C CA . ALA A 1 205 ? -21.875 20.172 6.102 1 97.62 205 ALA A CA 1
ATOM 1643 C C . ALA A 1 205 ? -21.25 19.859 7.453 1 97.62 205 ALA A C 1
ATOM 1645 O O . ALA A 1 205 ? -20.812 18.719 7.691 1 97.62 205 ALA A O 1
ATOM 1646 N N . LEU A 1 206 ? -21.25 20.828 8.281 1 96.81 206 LEU A N 1
ATOM 1647 C CA . LEU A 1 206 ? -20.641 20.672 9.594 1 96.81 206 LEU A CA 1
ATOM 1648 C C . LEU A 1 206 ? -21.688 20.328 10.648 1 96.81 206 LEU A C 1
ATOM 1650 O O . LEU A 1 206 ? -22.766 20.922 10.672 1 96.81 206 LEU A O 1
ATOM 1654 N N . MET A 1 207 ? -21.359 19.344 11.375 1 93.94 207 MET A N 1
ATOM 1655 C CA . MET A 1 207 ? -22.109 18.969 12.57 1 93.94 207 MET A CA 1
ATOM 1656 C C . MET A 1 207 ? -21.188 18.797 13.766 1 93.94 207 MET A C 1
ATOM 1658 O O . MET A 1 207 ? -19.969 18.969 13.641 1 93.94 207 MET A O 1
ATOM 1662 N N . ARG A 1 208 ? -21.844 18.594 14.922 1 91 208 ARG A N 1
ATOM 1663 C CA . ARG A 1 208 ? -21 18.406 16.094 1 91 208 ARG A CA 1
ATOM 1664 C C . ARG A 1 208 ? -20.141 17.156 15.969 1 91 208 ARG A C 1
ATOM 1666 O O . ARG A 1 208 ? -20.672 16.047 15.945 1 91 208 ARG A O 1
ATOM 1673 N N . GLY A 1 209 ? -18.891 17.359 15.852 1 93 209 GLY A N 1
ATOM 1674 C CA . GLY A 1 209 ? -17.938 16.266 15.82 1 93 209 GLY A CA 1
ATOM 1675 C C . GLY A 1 209 ? -17.922 15.516 14.5 1 93 209 GLY A C 1
ATOM 1676 O O . GLY A 1 209 ? -17.344 14.438 14.398 1 93 209 GLY A O 1
ATOM 1677 N N . GLU A 1 210 ? -18.641 16.109 13.57 1 96.88 210 GLU A N 1
ATOM 1678 C CA . GLU A 1 210 ? -18.766 15.383 12.305 1 96.88 210 GLU A CA 1
ATOM 1679 C C . GLU A 1 210 ? -18.734 16.328 11.117 1 96.88 210 GLU A C 1
ATOM 1681 O O . GLU A 1 210 ? -19.328 17.422 11.164 1 96.88 210 GLU A O 1
ATOM 1686 N N . ILE A 1 211 ? -18.078 15.914 10.117 1 98.38 211 ILE A N 1
ATOM 1687 C CA . ILE A 1 211 ? -18.062 16.609 8.828 1 98.38 211 ILE A CA 1
ATOM 1688 C C . ILE A 1 211 ? -18.672 15.719 7.754 1 98.38 211 ILE A C 1
ATOM 1690 O O . ILE A 1 211 ? -18.203 14.609 7.508 1 98.38 211 ILE A O 1
ATOM 1694 N N . ASN A 1 212 ? -19.703 16.203 7.129 1 98.31 212 ASN A N 1
ATOM 1695 C CA . ASN A 1 212 ? -20.359 15.461 6.055 1 98.31 212 ASN A CA 1
ATOM 1696 C C . ASN A 1 212 ? -19.984 16.016 4.684 1 98.31 212 ASN A C 1
ATOM 1698 O O . ASN A 1 212 ? -20.125 17.219 4.434 1 98.31 212 ASN A O 1
ATOM 1702 N N . ILE A 1 213 ? -19.469 15.18 3.83 1 98.12 213 ILE A N 1
ATOM 1703 C CA . ILE A 1 213 ? -19.109 15.523 2.457 1 98.12 213 ILE A CA 1
ATOM 1704 C C . ILE A 1 213 ? -20.062 14.812 1.49 1 98.12 213 ILE A C 1
ATOM 1706 O O . ILE A 1 213 ? -19.922 13.602 1.267 1 98.12 213 ILE A O 1
ATOM 1710 N N . PRO A 1 214 ? -20.938 15.5 0.881 1 96.88 214 PRO A N 1
ATOM 1711 C CA . PRO A 1 214 ? -21.938 14.852 0.025 1 96.88 214 PRO A CA 1
ATOM 1712 C C . PRO A 1 214 ? -21.312 14.195 -1.208 1 96.88 214 PRO A C 1
ATOM 1714 O O . PRO A 1 214 ? -21.781 13.141 -1.646 1 96.88 214 PRO A O 1
ATOM 1717 N N . SER A 1 215 ? -20.328 14.867 -1.753 1 96.75 215 SER A N 1
ATOM 1718 C CA . SER A 1 215 ? -19.641 14.383 -2.943 1 96.75 215 SER A CA 1
ATOM 1719 C C . SER A 1 215 ? -18.141 14.727 -2.895 1 96.75 215 SER A C 1
ATOM 1721 O O . SER A 1 215 ? -17.766 15.867 -3.145 1 96.75 215 SER A O 1
ATOM 1723 N N . LEU A 1 216 ? -17.391 13.672 -2.699 1 96.5 216 LEU A N 1
ATOM 1724 C CA . LEU A 1 216 ? -15.961 13.906 -2.564 1 96.5 216 LEU A CA 1
ATOM 1725 C C . LEU A 1 216 ? -15.383 14.477 -3.855 1 96.5 216 LEU A C 1
ATOM 1727 O O . LEU A 1 216 ? -14.484 15.328 -3.816 1 96.5 216 LEU A O 1
ATOM 1731 N N . GLU A 1 217 ? -15.914 14.031 -5.043 1 95.69 217 GLU A N 1
ATOM 1732 C CA . GLU A 1 217 ? -15.391 14.445 -6.344 1 95.69 217 GLU A CA 1
ATOM 1733 C C . GLU A 1 217 ? -15.609 15.938 -6.574 1 95.69 217 GLU A C 1
ATOM 1735 O O . GLU A 1 217 ? -14.977 16.531 -7.449 1 95.69 217 GLU A O 1
ATOM 1740 N N . LYS A 1 218 ? -16.453 16.578 -5.742 1 93.81 218 LYS A N 1
ATOM 1741 C CA . LYS A 1 218 ? -16.75 18 -5.887 1 93.81 218 LYS A CA 1
ATOM 1742 C C . LYS A 1 218 ? -15.93 18.844 -4.914 1 93.81 218 LYS A C 1
ATOM 1744 O O . LYS A 1 218 ? -15.953 20.078 -4.973 1 93.81 218 LYS A O 1
ATOM 1749 N N . LEU A 1 219 ? -15.344 18.156 -4.016 1 92.31 219 LEU A N 1
ATOM 1750 C CA . LEU A 1 219 ? -14.484 18.875 -3.07 1 92.31 219 LEU A CA 1
ATOM 1751 C C . LEU A 1 219 ? -13.195 19.344 -3.75 1 92.31 219 LEU A C 1
ATOM 1753 O O . LEU A 1 219 ? -12.367 18.516 -4.148 1 92.31 219 LEU A O 1
ATOM 1757 N N . ARG A 1 220 ? -13.109 20.656 -4.152 1 83 220 ARG A N 1
ATOM 1758 C CA . ARG A 1 220 ? -11.977 21.219 -4.875 1 83 220 ARG A CA 1
ATOM 1759 C C . ARG A 1 220 ? -11.523 22.531 -4.242 1 83 220 ARG A C 1
ATOM 1761 O O . ARG A 1 220 ? -12.328 23.234 -3.629 1 83 220 ARG A O 1
ATOM 1768 N N . MET B 1 1 ? 25.031 -25.172 -9.461 1 59.72 1 MET B N 1
ATOM 1769 C CA . MET B 1 1 ? 23.609 -25.5 -9.297 1 59.72 1 MET B CA 1
ATOM 1770 C C . MET B 1 1 ? 23.219 -25.5 -7.824 1 59.72 1 MET B C 1
ATOM 1772 O O . MET B 1 1 ? 22.234 -24.875 -7.441 1 59.72 1 MET B O 1
ATOM 1776 N N . LEU B 1 2 ? 24.094 -26.125 -7.008 1 62 2 LEU B N 1
ATOM 1777 C CA . LEU B 1 2 ? 23.812 -26.234 -5.578 1 62 2 LEU B CA 1
ATOM 1778 C C . LEU B 1 2 ? 23.781 -24.859 -4.926 1 62 2 LEU B C 1
ATOM 1780 O O . LEU B 1 2 ? 22.922 -24.578 -4.09 1 62 2 LEU B O 1
ATOM 1784 N N . GLN B 1 3 ? 24.594 -24.016 -5.426 1 78.44 3 GLN B N 1
ATOM 1785 C CA . GLN B 1 3 ? 24.688 -22.703 -4.82 1 78.44 3 GLN B CA 1
ATOM 1786 C C . GLN B 1 3 ? 23.438 -21.875 -5.102 1 78.44 3 GLN B C 1
ATOM 1788 O O . GLN B 1 3 ? 22.906 -21.203 -4.203 1 78.44 3 GLN B O 1
ATOM 1793 N N . ILE B 1 4 ? 22.859 -22.141 -6.234 1 84.56 4 ILE B N 1
ATOM 1794 C CA . ILE B 1 4 ? 21.656 -21.391 -6.594 1 84.56 4 ILE B CA 1
ATOM 1795 C C . ILE B 1 4 ? 20.484 -21.859 -5.742 1 84.56 4 ILE B C 1
ATOM 1797 O O . ILE B 1 4 ? 19.672 -21.047 -5.281 1 84.56 4 ILE B O 1
ATOM 1801 N N . TYR B 1 5 ? 20.5 -23.141 -5.445 1 87.5 5 TYR B N 1
ATOM 1802 C CA . TYR B 1 5 ? 19.453 -23.734 -4.645 1 87.5 5 TYR B CA 1
ATOM 1803 C C . TYR B 1 5 ? 19.391 -23.109 -3.256 1 87.5 5 TYR B C 1
ATOM 1805 O O . TYR B 1 5 ? 18.328 -22.672 -2.801 1 87.5 5 TYR B O 1
ATOM 1813 N N . ASP B 1 6 ? 20.5 -23.094 -2.734 1 89.12 6 ASP B N 1
ATOM 1814 C CA . ASP B 1 6 ? 20.594 -22.578 -1.367 1 89.12 6 ASP B CA 1
ATOM 1815 C C . ASP B 1 6 ? 20.203 -21.109 -1.299 1 89.12 6 ASP B C 1
ATOM 1817 O O . ASP B 1 6 ? 19.531 -20.688 -0.35 1 89.12 6 ASP B O 1
ATOM 1821 N N . LYS B 1 7 ? 20.531 -20.391 -2.293 1 91.44 7 LYS B N 1
ATOM 1822 C CA . LYS B 1 7 ? 20.234 -18.953 -2.301 1 91.44 7 LYS B CA 1
ATOM 1823 C C . LYS B 1 7 ? 18.75 -18.703 -2.535 1 91.44 7 LYS B C 1
ATOM 1825 O O . LYS B 1 7 ? 18.172 -17.812 -1.922 1 91.44 7 LYS B O 1
ATOM 1830 N N . LEU B 1 8 ? 18.188 -19.516 -3.406 1 94.56 8 LEU B N 1
ATOM 1831 C CA . LEU B 1 8 ? 16.766 -19.359 -3.691 1 94.56 8 LEU B CA 1
ATOM 1832 C C . LEU B 1 8 ? 15.938 -19.609 -2.439 1 94.56 8 LEU B C 1
ATOM 1834 O O . LEU B 1 8 ? 14.953 -18.906 -2.195 1 94.56 8 LEU B O 1
ATOM 1838 N N . LEU B 1 9 ? 16.406 -20.484 -1.639 1 93.44 9 LEU B N 1
ATOM 1839 C CA . LEU B 1 9 ? 15.648 -20.875 -0.45 1 93.44 9 LEU B CA 1
ATOM 1840 C C . LEU B 1 9 ? 15.688 -19.766 0.6 1 93.44 9 LEU B C 1
ATOM 1842 O O . LEU B 1 9 ? 14.906 -19.781 1.557 1 93.44 9 LEU B O 1
ATOM 1846 N N . GLU B 1 10 ? 16.562 -18.828 0.438 1 94.69 10 GLU B N 1
ATOM 1847 C CA . GLU B 1 10 ? 16.656 -17.703 1.363 1 94.69 10 GLU B CA 1
ATOM 1848 C C . GLU B 1 10 ? 15.734 -16.562 0.95 1 94.69 10 GLU B C 1
ATOM 1850 O O . GLU B 1 10 ? 15.5 -15.625 1.722 1 94.69 10 GLU B O 1
ATOM 1855 N N . LEU B 1 11 ? 15.234 -16.656 -0.227 1 96.62 11 LEU B N 1
ATOM 1856 C CA . LEU B 1 11 ? 14.312 -15.641 -0.715 1 96.62 11 LEU B CA 1
ATOM 1857 C C . LEU B 1 11 ? 12.898 -15.914 -0.211 1 96.62 11 LEU B C 1
ATOM 1859 O O . LEU B 1 11 ? 12.414 -17.047 -0.284 1 96.62 11 LEU B O 1
ATOM 1863 N N . PRO B 1 12 ? 12.195 -14.883 0.215 1 96.31 12 PRO B N 1
ATOM 1864 C CA . PRO B 1 12 ? 10.844 -15.039 0.75 1 96.31 12 PRO B CA 1
ATOM 1865 C C . PRO B 1 12 ? 9.914 -15.773 -0.215 1 96.31 12 PRO B C 1
ATOM 1867 O O . PRO B 1 12 ? 9.07 -16.562 0.216 1 96.31 12 PRO B O 1
ATOM 1870 N N . LEU B 1 13 ? 10.031 -15.617 -1.463 1 98.06 13 LEU B N 1
ATOM 1871 C CA . LEU B 1 13 ? 9.141 -16.172 -2.469 1 98.06 13 LEU B CA 1
ATOM 1872 C C . LEU B 1 13 ? 9.305 -17.688 -2.557 1 98.06 13 LEU B C 1
ATOM 1874 O O . LEU B 1 13 ? 8.422 -18.391 -3.061 1 98.06 13 LEU B O 1
ATOM 1878 N N . PHE B 1 14 ? 10.461 -18.188 -2.053 1 97.69 14 PHE B N 1
ATOM 1879 C CA . PHE B 1 14 ? 10.75 -19.609 -2.189 1 97.69 14 PHE B CA 1
ATOM 1880 C C . PHE B 1 14 ? 10.812 -20.281 -0.824 1 97.69 14 PHE B C 1
ATOM 1882 O O . PHE B 1 14 ? 11.141 -21.469 -0.725 1 97.69 14 PHE B O 1
ATOM 1889 N N . LEU B 1 15 ? 10.555 -19.484 0.158 1 95.44 15 LEU B N 1
ATOM 1890 C CA . LEU B 1 15 ? 10.641 -20.016 1.516 1 95.44 15 LEU B CA 1
ATOM 1891 C C . LEU B 1 15 ? 9.672 -21.172 1.717 1 95.44 15 LEU B C 1
ATOM 1893 O O . LEU B 1 15 ? 8.484 -21.047 1.403 1 95.44 15 LEU B O 1
ATOM 1897 N N . GLY B 1 16 ? 10.18 -22.328 2.162 1 95.12 16 GLY B N 1
ATOM 1898 C CA . GLY B 1 16 ? 9.328 -23.453 2.498 1 95.12 16 GLY B CA 1
ATOM 1899 C C . GLY B 1 16 ? 9.164 -24.438 1.353 1 95.12 16 GLY B C 1
ATOM 1900 O O . GLY B 1 16 ? 8.516 -25.484 1.508 1 95.12 16 GLY B O 1
ATOM 1901 N N . ILE B 1 17 ? 9.688 -24.172 0.205 1 96.19 17 ILE B N 1
ATOM 1902 C CA . ILE B 1 17 ? 9.609 -25.094 -0.922 1 96.19 17 ILE B CA 1
ATOM 1903 C C . ILE B 1 17 ? 10.492 -26.312 -0.651 1 96.19 17 ILE B C 1
ATOM 1905 O O . ILE B 1 17 ? 11.641 -26.172 -0.216 1 96.19 17 ILE B O 1
ATOM 1909 N N . GLY B 1 18 ? 9.984 -27.453 -0.845 1 95.44 18 GLY B N 1
ATOM 1910 C CA . GLY B 1 18 ? 10.727 -28.688 -0.628 1 95.44 18 GLY B CA 1
ATOM 1911 C C . GLY B 1 18 ? 11.836 -28.906 -1.646 1 95.44 18 GLY B C 1
ATOM 1912 O O . GLY B 1 18 ? 11.789 -28.344 -2.742 1 95.44 18 GLY B O 1
ATOM 1913 N N . ALA B 1 19 ? 12.719 -29.781 -1.248 1 93.12 19 ALA B N 1
ATOM 1914 C CA . ALA B 1 19 ? 13.906 -30.031 -2.064 1 93.12 19 ALA B CA 1
ATOM 1915 C C . ALA B 1 19 ? 13.516 -30.547 -3.451 1 93.12 19 ALA B C 1
ATOM 1917 O O . ALA B 1 19 ? 14.102 -30.125 -4.457 1 93.12 19 ALA B O 1
ATOM 1918 N N . ALA B 1 20 ? 12.578 -31.406 -3.492 1 95.25 20 ALA B N 1
ATOM 1919 C CA . ALA B 1 20 ? 12.156 -31.984 -4.766 1 95.25 20 ALA B CA 1
ATOM 1920 C C . ALA B 1 20 ? 11.547 -30.922 -5.68 1 95.25 20 ALA B C 1
ATOM 1922 O O . ALA B 1 20 ? 11.906 -30.828 -6.855 1 95.25 20 ALA B O 1
ATOM 1923 N N . ASP B 1 21 ? 10.68 -30.125 -5.176 1 95.81 21 ASP B N 1
ATOM 1924 C CA . ASP B 1 21 ? 10.047 -29.047 -5.934 1 95.81 21 ASP B CA 1
ATOM 1925 C C . ASP B 1 21 ? 11.086 -28.031 -6.402 1 95.81 21 ASP B C 1
ATOM 1927 O O . ASP B 1 21 ? 11.039 -27.578 -7.543 1 95.81 21 ASP B O 1
ATOM 1931 N N . LEU B 1 22 ? 11.977 -27.734 -5.477 1 95.81 22 LEU B N 1
ATOM 1932 C CA . LEU B 1 22 ? 13 -26.75 -5.82 1 95.81 22 LEU B CA 1
ATOM 1933 C C . LEU B 1 22 ? 13.883 -27.266 -6.957 1 95.81 22 LEU B C 1
ATOM 1935 O O . LEU B 1 22 ? 14.234 -26.5 -7.863 1 95.81 22 LEU B O 1
ATOM 1939 N N . ALA B 1 23 ? 14.242 -28.5 -6.867 1 94.5 23 ALA B N 1
ATOM 1940 C CA . ALA B 1 23 ? 15.023 -29.109 -7.938 1 94.5 23 ALA B CA 1
ATOM 1941 C C . ALA B 1 23 ? 14.281 -29.031 -9.273 1 94.5 23 ALA B C 1
ATOM 1943 O O . ALA B 1 23 ? 14.883 -28.719 -10.305 1 94.5 23 ALA B O 1
ATOM 1944 N N . GLU B 1 24 ? 13.047 -29.312 -9.25 1 95.94 24 GLU B N 1
ATOM 1945 C CA . GLU B 1 24 ? 12.227 -29.234 -10.453 1 95.94 24 GLU B CA 1
ATOM 1946 C C . GLU B 1 24 ? 12.148 -27.797 -10.969 1 95.94 24 GLU B C 1
ATOM 1948 O O . GLU B 1 24 ? 12.273 -27.562 -12.18 1 95.94 24 GLU B O 1
ATOM 1953 N N . ILE B 1 25 ? 11.969 -26.844 -10.086 1 96.44 25 ILE B N 1
ATOM 1954 C CA . ILE B 1 25 ? 11.891 -25.438 -10.453 1 96.44 25 ILE B CA 1
ATOM 1955 C C . ILE B 1 25 ? 13.188 -25.016 -11.156 1 96.44 25 ILE B C 1
ATOM 1957 O O . ILE B 1 25 ? 13.148 -24.438 -12.242 1 96.44 25 ILE B O 1
ATOM 1961 N N . VAL B 1 26 ? 14.281 -25.359 -10.562 1 94.75 26 VAL B N 1
ATOM 1962 C CA . VAL B 1 26 ? 15.578 -24.938 -11.094 1 94.75 26 VAL B CA 1
ATOM 1963 C C . VAL B 1 26 ? 15.812 -25.578 -12.461 1 94.75 26 VAL B C 1
ATOM 1965 O O . VAL B 1 26 ? 16.391 -24.969 -13.352 1 94.75 26 VAL B O 1
ATOM 1968 N N . SER B 1 27 ? 15.258 -26.75 -12.609 1 94.19 27 SER B N 1
ATOM 1969 C CA . SER B 1 27 ? 15.516 -27.5 -13.836 1 94.19 27 SER B CA 1
ATOM 1970 C C . SER B 1 27 ? 14.57 -27.078 -14.953 1 94.19 27 SER B C 1
ATOM 1972 O O . SER B 1 27 ? 14.922 -27.156 -16.141 1 94.19 27 SER B O 1
ATOM 1974 N N . THR B 1 28 ? 13.438 -26.562 -14.656 1 95.81 28 THR B N 1
ATOM 1975 C CA . THR B 1 28 ? 12.422 -26.375 -15.688 1 95.81 28 THR B CA 1
ATOM 1976 C C . THR B 1 28 ? 12.164 -24.906 -15.945 1 95.81 28 THR B C 1
ATOM 1978 O O . THR B 1 28 ? 11.648 -24.531 -17 1 95.81 28 THR B O 1
ATOM 1981 N N . THR B 1 29 ? 12.445 -24.062 -14.992 1 96.69 29 THR B N 1
ATOM 1982 C CA . THR B 1 29 ? 12.203 -22.641 -15.148 1 96.69 29 THR B CA 1
ATOM 1983 C C . THR B 1 29 ? 13.289 -21.984 -16 1 96.69 29 THR B C 1
ATOM 1985 O O . THR B 1 29 ? 14.477 -22.312 -15.852 1 96.69 29 THR B O 1
ATOM 1988 N N . LYS B 1 30 ? 12.93 -21.109 -16.922 1 97.19 30 LYS B N 1
ATOM 1989 C CA . LYS B 1 30 ? 13.875 -20.391 -17.766 1 97.19 30 LYS B CA 1
ATOM 1990 C C . LYS B 1 30 ? 14.469 -19.188 -17.016 1 97.19 30 LYS B C 1
ATOM 1992 O O . LYS B 1 30 ? 14.039 -18.047 -17.203 1 97.19 30 LYS B O 1
ATOM 1997 N N . PHE B 1 31 ? 15.531 -19.422 -16.391 1 96.81 31 PHE B N 1
ATOM 1998 C CA . PHE B 1 31 ? 16.234 -18.375 -15.656 1 96.81 31 PHE B CA 1
ATOM 1999 C C . PHE B 1 31 ? 17.234 -17.656 -16.562 1 96.81 31 PHE B C 1
ATOM 2001 O O . PHE B 1 31 ? 17.906 -18.297 -17.375 1 96.81 31 PHE B O 1
ATOM 2008 N N . GLY B 1 32 ? 17.266 -16.344 -16.469 1 97.12 32 GLY B N 1
ATOM 2009 C CA . GLY B 1 32 ? 18.375 -15.555 -16.984 1 97.12 32 GLY B CA 1
ATOM 2010 C C . GLY B 1 32 ? 19.375 -15.148 -15.922 1 97.12 32 GLY B C 1
ATOM 2011 O O . GLY B 1 32 ? 19.047 -15.164 -14.727 1 97.12 32 GLY B O 1
ATOM 2012 N N . PHE B 1 33 ? 20.609 -14.812 -16.391 1 96.5 33 PHE B N 1
ATOM 2013 C CA . PHE B 1 33 ? 21.688 -14.422 -15.484 1 96.5 33 PHE B CA 1
ATOM 2014 C C . PHE B 1 33 ? 22.344 -13.133 -15.945 1 96.5 33 PHE B C 1
ATOM 2016 O O 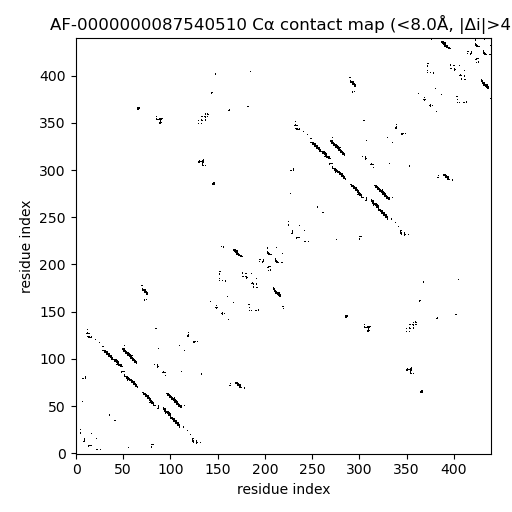. PHE B 1 33 ? 22.562 -12.938 -17.141 1 96.5 33 PHE B O 1
ATOM 2023 N N . LEU B 1 34 ? 22.531 -12.281 -15.008 1 97.5 34 LEU B N 1
ATOM 2024 C CA . LEU B 1 34 ? 23.219 -11.023 -15.281 1 97.5 34 LEU B CA 1
ATOM 2025 C C . LEU B 1 34 ? 24.281 -10.758 -14.219 1 97.5 34 LEU B C 1
ATOM 2027 O O . LEU B 1 34 ? 24.062 -11 -13.031 1 97.5 34 LEU B O 1
ATOM 2031 N N . LYS B 1 35 ? 25.406 -10.344 -14.633 1 98.38 35 LYS B N 1
ATOM 2032 C CA . LYS B 1 35 ? 26.453 -9.828 -13.75 1 98.38 35 LYS B CA 1
ATOM 2033 C C . LYS B 1 35 ? 26.594 -8.32 -13.891 1 98.38 35 LYS B C 1
ATOM 2035 O O . LYS B 1 35 ? 26.625 -7.797 -15.008 1 98.38 35 LYS B O 1
ATOM 2040 N N . LEU B 1 36 ? 26.609 -7.668 -12.82 1 98.75 36 LEU B N 1
ATOM 2041 C CA . LEU B 1 36 ? 26.797 -6.219 -12.82 1 98.75 36 LEU B CA 1
ATOM 2042 C C . LEU B 1 36 ? 28.109 -5.836 -12.141 1 98.75 36 LEU B C 1
ATOM 2044 O O . LEU B 1 36 ? 28.438 -6.363 -11.07 1 98.75 36 LEU B O 1
ATOM 2048 N N . LYS B 1 37 ? 28.859 -4.973 -12.781 1 98.69 37 LYS B N 1
ATOM 2049 C CA . LYS B 1 37 ? 29.984 -4.32 -12.125 1 98.69 37 LYS B CA 1
ATOM 2050 C C . LYS B 1 37 ? 29.516 -3.146 -11.266 1 98.69 37 LYS B C 1
ATOM 2052 O O . LYS B 1 37 ? 28.422 -2.617 -11.477 1 98.69 37 LYS B O 1
ATOM 2057 N N . PRO B 1 38 ? 30.391 -2.822 -10.281 1 98.69 38 PRO B N 1
ATOM 2058 C CA . PRO B 1 38 ? 30.031 -1.633 -9.5 1 98.69 38 PRO B CA 1
ATOM 2059 C C . PRO B 1 38 ? 29.688 -0.435 -10.383 1 98.69 38 PRO B C 1
ATOM 2061 O O . PRO B 1 38 ? 30.344 -0.198 -11.398 1 98.69 38 PRO B O 1
ATOM 2064 N N . LYS B 1 39 ? 28.547 0.245 -10.094 1 98.56 39 LYS B N 1
ATOM 2065 C CA . LYS B 1 39 ? 28.094 1.482 -10.719 1 98.56 39 LYS B CA 1
ATOM 2066 C C . LYS B 1 39 ? 27.219 1.193 -11.938 1 98.56 39 LYS B C 1
ATOM 2068 O O . LYS B 1 39 ? 26.656 2.111 -12.539 1 98.56 39 LYS B O 1
ATOM 2073 N N . GLU B 1 40 ? 27.156 -0.015 -12.273 1 98.81 40 GLU B N 1
ATOM 2074 C CA . GLU B 1 40 ? 26.25 -0.355 -13.367 1 98.81 40 GLU B CA 1
ATOM 2075 C C . GLU B 1 40 ? 24.797 -0.362 -12.906 1 98.81 40 GLU B C 1
ATOM 2077 O O . GLU B 1 40 ? 24.5 -0.827 -11.805 1 98.81 40 GLU B O 1
ATOM 2082 N N . THR B 1 41 ? 23.938 0.108 -13.742 1 98.81 41 THR B N 1
ATOM 2083 C CA . THR B 1 41 ? 22.516 0.203 -13.422 1 98.81 41 THR B CA 1
ATOM 2084 C C . THR B 1 41 ? 21.781 -1.087 -13.797 1 98.81 41 THR B C 1
ATOM 2086 O O . THR B 1 41 ? 21.953 -1.602 -14.906 1 98.81 41 THR B O 1
ATOM 2089 N N . LEU B 1 42 ? 21.078 -1.614 -12.914 1 98.69 42 LEU B N 1
ATOM 2090 C CA . LEU B 1 42 ? 20.219 -2.752 -13.219 1 98.69 42 LEU B CA 1
ATOM 2091 C C . LEU B 1 42 ? 18.953 -2.297 -13.938 1 98.69 42 LEU B C 1
ATOM 2093 O O . LEU B 1 42 ? 18.672 -2.756 -15.047 1 98.69 42 LEU B O 1
ATOM 2097 N N . VAL B 1 43 ? 18.219 -1.415 -13.289 1 98.56 43 VAL B N 1
ATOM 2098 C CA . VAL B 1 43 ? 17.016 -0.816 -13.852 1 98.56 43 VAL B CA 1
ATOM 2099 C C . VAL B 1 43 ? 16.891 0.632 -13.383 1 98.56 43 VAL B C 1
ATOM 2101 O O . VAL B 1 43 ? 17.438 1.002 -12.336 1 98.56 43 VAL B O 1
ATOM 2104 N N . LYS B 1 44 ? 16.172 1.431 -14.133 1 98.38 44 LYS B N 1
ATOM 2105 C CA . LYS B 1 44 ? 15.891 2.826 -13.812 1 98.38 44 LYS B CA 1
ATOM 2106 C C . LYS B 1 44 ? 14.398 3.039 -13.547 1 98.38 44 LYS B C 1
ATOM 2108 O O . LYS B 1 44 ? 13.562 2.305 -14.062 1 98.38 44 LYS B O 1
ATOM 2113 N N . GLU B 1 45 ? 14.148 3.996 -12.773 1 98.31 45 GLU B N 1
ATOM 2114 C CA . GLU B 1 45 ? 12.766 4.426 -12.594 1 98.31 45 GLU B CA 1
ATOM 2115 C C . GLU B 1 45 ? 12.07 4.602 -13.938 1 98.31 45 GLU B C 1
ATOM 2117 O O . GLU B 1 45 ? 12.633 5.176 -14.875 1 98.31 45 GLU B O 1
ATOM 2122 N N . ASN B 1 46 ? 10.906 3.982 -14.102 1 97.44 46 ASN B N 1
ATOM 2123 C CA . ASN B 1 46 ? 10.016 4.109 -15.25 1 97.44 46 ASN B CA 1
ATOM 2124 C C . ASN B 1 46 ? 10.406 3.156 -16.375 1 97.44 46 ASN B C 1
ATOM 2126 O O . ASN B 1 46 ? 9.742 3.096 -17.406 1 97.44 46 ASN B O 1
ATOM 2130 N N . ASP B 1 47 ? 11.547 2.457 -16.188 1 98 47 ASP B N 1
ATOM 2131 C CA . ASP B 1 47 ? 11.773 1.363 -17.141 1 98 47 ASP B CA 1
ATOM 2132 C C . ASP B 1 47 ? 10.602 0.387 -17.141 1 98 47 ASP B C 1
ATOM 2134 O O . ASP B 1 47 ? 9.953 0.185 -16.109 1 98 47 ASP B O 1
ATOM 2138 N N . LYS B 1 48 ? 10.344 -0.188 -18.266 1 96.69 48 LYS B N 1
ATOM 2139 C CA . LYS B 1 48 ? 9.281 -1.193 -18.344 1 96.69 48 LYS B CA 1
ATOM 2140 C C . LYS B 1 48 ? 9.625 -2.414 -17.5 1 96.69 48 LYS B C 1
ATOM 2142 O O . LYS B 1 48 ? 10.766 -2.871 -17.484 1 96.69 48 LYS B O 1
ATOM 2147 N N . GLY B 1 49 ? 8.633 -2.766 -16.797 1 92.25 49 GLY B N 1
ATOM 2148 C CA . GLY B 1 49 ? 8.766 -4.039 -16.094 1 92.25 49 GLY B CA 1
ATOM 2149 C C . GLY B 1 49 ? 8.648 -5.234 -17.031 1 92.25 49 GLY B C 1
ATOM 2150 O O . GLY B 1 49 ? 8.617 -5.074 -18.25 1 92.25 49 GLY B O 1
ATOM 2151 N N . GLY B 1 50 ? 8.68 -6.48 -16.531 1 91.5 50 GLY B N 1
ATOM 2152 C CA . GLY B 1 50 ? 8.516 -7.691 -17.328 1 91.5 50 GLY B CA 1
ATOM 2153 C C . GLY B 1 50 ? 9.344 -8.859 -16.812 1 91.5 50 GLY B C 1
ATOM 2154 O O . GLY B 1 50 ? 9.188 -9.992 -17.266 1 91.5 50 GLY B O 1
ATOM 2155 N N . ARG B 1 51 ? 10.102 -8.438 -15.961 1 97 51 ARG B N 1
ATOM 2156 C CA . ARG B 1 51 ? 10.945 -9.445 -15.344 1 97 51 ARG B CA 1
ATOM 2157 C C . ARG B 1 51 ? 10.953 -9.297 -13.82 1 97 51 ARG B C 1
ATOM 2159 O O . ARG B 1 51 ? 10.711 -8.203 -13.297 1 97 51 ARG B O 1
ATOM 2166 N N . LEU B 1 52 ? 11.078 -10.383 -13.211 1 98.56 52 LEU B N 1
ATOM 2167 C CA . LEU B 1 52 ? 11.383 -10.391 -11.789 1 98.56 52 LEU B CA 1
ATOM 2168 C C . LEU B 1 52 ? 12.852 -10.711 -11.547 1 98.56 52 LEU B C 1
ATOM 2170 O O . LEU B 1 52 ? 13.312 -11.812 -11.859 1 98.56 52 LEU B O 1
ATOM 2174 N N . TYR B 1 53 ? 13.586 -9.734 -11 1 98.69 53 TYR B N 1
ATOM 2175 C CA . TYR B 1 53 ? 15.008 -9.891 -10.703 1 98.69 53 TYR B CA 1
ATOM 2176 C C . TYR B 1 53 ? 15.227 -10.312 -9.258 1 98.69 53 TYR B C 1
ATOM 2178 O O . TYR B 1 53 ? 14.492 -9.875 -8.359 1 98.69 53 TYR B O 1
ATOM 2186 N N . PHE B 1 54 ? 16.219 -11.117 -9.07 1 98.44 54 PHE B N 1
ATOM 2187 C CA . PHE B 1 54 ? 16.703 -11.516 -7.758 1 98.44 54 PHE B CA 1
ATOM 2188 C C . PHE B 1 54 ? 18.188 -11.18 -7.602 1 98.44 54 PHE B C 1
ATOM 2190 O O . PHE B 1 54 ? 19.016 -11.664 -8.367 1 98.44 54 PHE B O 1
ATOM 2197 N N . LEU B 1 55 ? 18.438 -10.312 -6.645 1 98.38 55 LEU B N 1
ATOM 2198 C CA . LEU B 1 55 ? 19.828 -10.125 -6.266 1 98.38 55 LEU B CA 1
ATOM 2199 C C . LEU B 1 55 ? 20.359 -11.344 -5.52 1 98.38 55 LEU B C 1
ATOM 2201 O O . LEU B 1 55 ? 19.984 -11.586 -4.371 1 98.38 55 LEU B O 1
ATOM 2205 N N . MET B 1 56 ? 21.234 -12.047 -6.105 1 97.44 56 MET B N 1
ATOM 2206 C CA . MET B 1 56 ? 21.703 -13.305 -5.535 1 97.44 56 MET B CA 1
ATOM 2207 C C . MET B 1 56 ? 22.984 -13.086 -4.734 1 97.44 56 MET B C 1
ATOM 2209 O O . MET B 1 56 ? 23.25 -13.805 -3.766 1 97.44 56 MET B O 1
ATOM 2213 N N . ASP B 1 57 ? 23.766 -12.188 -5.227 1 97.12 57 ASP B N 1
ATOM 2214 C CA . ASP B 1 57 ? 25.016 -11.812 -4.578 1 97.12 57 ASP B CA 1
ATOM 2215 C C . ASP B 1 57 ? 25.312 -10.32 -4.758 1 97.12 57 ASP B C 1
ATOM 2217 O O . ASP B 1 57 ? 25.047 -9.758 -5.824 1 97.12 57 ASP B O 1
ATOM 2221 N N . GLY B 1 58 ? 25.906 -9.719 -3.656 1 98 58 GLY B N 1
ATOM 2222 C CA . GLY B 1 58 ? 26.312 -8.328 -3.742 1 98 58 GLY B CA 1
ATOM 2223 C C . GLY B 1 58 ? 25.344 -7.375 -3.072 1 98 58 GLY B C 1
ATOM 2224 O O . GLY B 1 58 ? 24.531 -7.789 -2.24 1 98 58 GLY B O 1
ATOM 2225 N N . LYS B 1 59 ? 25.578 -6.105 -3.357 1 98.44 59 LYS B N 1
ATOM 2226 C CA . LYS B 1 59 ? 24.766 -5.027 -2.791 1 98.44 59 LYS B CA 1
ATOM 2227 C C . LYS B 1 59 ? 24.344 -4.035 -3.867 1 98.44 59 LYS B C 1
ATOM 2229 O O . LYS B 1 59 ? 25.141 -3.693 -4.75 1 98.44 59 LYS B O 1
ATOM 2234 N N . LEU B 1 60 ? 23.109 -3.59 -3.793 1 98.69 60 LEU B N 1
ATOM 2235 C CA . LEU B 1 60 ? 22.594 -2.551 -4.676 1 98.69 60 LEU B CA 1
ATOM 2236 C C . LEU B 1 60 ? 22.328 -1.267 -3.9 1 98.69 60 LEU B C 1
ATOM 2238 O O . LEU B 1 60 ? 22.016 -1.31 -2.705 1 98.69 60 LEU B O 1
ATOM 2242 N N . LEU B 1 61 ? 22.469 -0.164 -4.543 1 98.69 61 LEU B N 1
ATOM 2243 C CA . LEU B 1 61 ? 21.891 1.104 -4.117 1 98.69 61 LEU B CA 1
ATOM 2244 C C . LEU B 1 61 ? 20.547 1.337 -4.801 1 98.69 61 LEU B C 1
ATOM 2246 O O . LEU B 1 61 ? 20.438 1.198 -6.023 1 98.69 61 LEU B O 1
ATOM 2250 N N . VAL B 1 62 ? 19.609 1.631 -3.963 1 98.75 62 VAL B N 1
ATOM 2251 C CA . VAL B 1 62 ? 18.266 1.866 -4.484 1 98.75 62 VAL B CA 1
ATOM 2252 C C . VAL B 1 62 ? 17.859 3.318 -4.238 1 98.75 62 VAL B C 1
ATOM 2254 O O . VAL B 1 62 ? 17.812 3.771 -3.092 1 98.75 62 VAL B O 1
ATOM 2257 N N . GLU B 1 63 ? 17.547 4.004 -5.301 1 98.75 63 GLU B N 1
ATOM 2258 C CA . GLU B 1 63 ? 17.156 5.402 -5.188 1 98.75 63 GLU B CA 1
ATOM 2259 C C . GLU B 1 63 ? 15.664 5.574 -5.504 1 98.75 63 GLU B C 1
ATOM 2261 O O . GLU B 1 63 ? 15.195 5.152 -6.562 1 98.75 63 GLU B O 1
ATOM 2266 N N . SER B 1 64 ? 14.938 6.105 -4.578 1 98.56 64 SER B N 1
ATOM 2267 C CA . SER B 1 64 ? 13.539 6.492 -4.746 1 98.56 64 SER B CA 1
ATOM 2268 C C . SER B 1 64 ? 13.383 8.008 -4.77 1 98.56 64 SER B C 1
ATOM 2270 O O . SER B 1 64 ? 14.062 8.719 -4.023 1 98.56 64 SER B O 1
ATOM 2272 N N . CYS B 1 65 ? 12.438 8.484 -5.594 1 98.5 65 CYS B N 1
ATOM 2273 C CA . CYS B 1 65 ? 12.289 9.93 -5.758 1 98.5 65 CYS B CA 1
ATOM 2274 C C . CYS B 1 65 ? 10.859 10.359 -5.441 1 98.5 65 CYS B C 1
ATOM 2276 O O . CYS B 1 65 ? 9.914 9.609 -5.664 1 98.5 65 CYS B O 1
ATOM 2278 N N . ALA B 1 66 ? 10.789 11.578 -4.957 1 98.12 66 ALA B N 1
ATOM 2279 C CA . ALA B 1 66 ? 9.484 12.227 -4.891 1 98.12 66 ALA B CA 1
ATOM 2280 C C . ALA B 1 66 ? 8.844 12.32 -6.277 1 98.12 66 ALA B C 1
ATOM 2282 O O . ALA B 1 66 ? 9.547 12.305 -7.289 1 98.12 66 ALA B O 1
ATOM 2283 N N . ASP B 1 67 ? 7.535 12.406 -6.352 1 97 67 ASP B N 1
ATOM 2284 C CA . ASP B 1 67 ? 6.828 12.43 -7.625 1 97 67 ASP B CA 1
ATOM 2285 C C . ASP B 1 67 ? 7.293 13.602 -8.492 1 97 67 ASP B C 1
ATOM 2287 O O . ASP B 1 67 ? 7.375 13.484 -9.711 1 97 67 ASP B O 1
ATOM 2291 N N . ASN B 1 68 ? 7.625 14.727 -7.809 1 96.38 68 ASN B N 1
ATOM 2292 C CA . ASN B 1 68 ? 8.078 15.898 -8.547 1 96.38 68 ASN B CA 1
ATOM 2293 C C . ASN B 1 68 ? 9.602 15.93 -8.672 1 96.38 68 ASN B C 1
ATOM 2295 O O . ASN B 1 68 ? 10.18 16.938 -9.086 1 96.38 68 ASN B O 1
ATOM 2299 N N . HIS B 1 69 ? 10.289 14.945 -8.164 1 97.56 69 HIS B N 1
ATOM 2300 C CA . HIS B 1 69 ? 11.727 14.727 -8.227 1 97.56 69 HIS B CA 1
ATOM 2301 C C . HIS B 1 69 ? 12.484 15.836 -7.5 1 97.56 69 HIS B C 1
ATOM 2303 O O . HIS B 1 69 ? 13.617 16.156 -7.855 1 97.56 69 HIS B O 1
ATOM 2309 N N . SER B 1 70 ? 11.836 16.438 -6.539 1 97.31 70 SER B N 1
ATOM 2310 C CA . SER B 1 70 ? 12.469 17.5 -5.766 1 97.31 70 SER B CA 1
ATOM 2311 C C . SER B 1 70 ? 13.461 16.922 -4.762 1 97.31 70 SER B C 1
ATOM 2313 O O . SER B 1 70 ? 14.312 17.656 -4.234 1 97.31 70 SER B O 1
ATOM 2315 N N . TYR B 1 71 ? 13.352 15.695 -4.469 1 98.5 71 TYR B N 1
ATOM 2316 C CA . TYR B 1 71 ? 14.289 15.023 -3.57 1 98.5 71 TYR B CA 1
ATOM 2317 C C . TYR B 1 71 ? 14.281 13.516 -3.809 1 98.5 71 TYR B C 1
ATOM 2319 O O . TYR B 1 71 ? 13.438 13 -4.543 1 98.5 71 TYR B O 1
ATOM 2327 N N . SER B 1 72 ? 15.242 12.812 -3.244 1 98.75 72 SER B N 1
ATOM 2328 C CA . SER B 1 72 ? 15.336 11.359 -3.361 1 98.75 72 SER B CA 1
ATOM 2329 C C . SER B 1 72 ? 15.992 10.75 -2.129 1 98.75 72 SER B C 1
ATOM 2331 O O . SER B 1 72 ? 16.672 11.445 -1.372 1 98.75 72 SER B O 1
ATOM 2333 N N . ILE B 1 73 ? 15.734 9.531 -1.927 1 98.75 73 ILE B N 1
ATOM 2334 C CA . ILE B 1 73 ? 16.328 8.766 -0.836 1 98.75 73 ILE B CA 1
ATOM 2335 C C . ILE B 1 73 ? 17 7.516 -1.391 1 98.75 73 ILE B C 1
ATOM 2337 O O . ILE B 1 73 ? 16.438 6.812 -2.227 1 98.75 73 ILE B O 1
ATOM 2341 N N . ILE B 1 74 ? 18.188 7.293 -0.955 1 98.75 74 ILE B N 1
ATOM 2342 C CA . ILE B 1 74 ? 18.969 6.137 -1.383 1 98.75 74 ILE B CA 1
ATOM 2343 C C . ILE B 1 74 ? 19.156 5.176 -0.212 1 98.75 74 ILE B C 1
ATOM 2345 O O . ILE B 1 74 ? 19.547 5.586 0.884 1 98.75 74 ILE B O 1
ATOM 2349 N N . GLU B 1 75 ? 18.859 3.926 -0.476 1 98.25 75 GLU B N 1
ATOM 2350 C CA . GLU B 1 75 ? 19.062 2.842 0.478 1 98.25 75 GLU B CA 1
ATOM 2351 C C . GLU B 1 75 ? 20.016 1.787 -0.083 1 98.25 75 GLU B C 1
ATOM 2353 O O . GLU B 1 75 ? 20.234 1.729 -1.293 1 98.25 75 GLU B O 1
ATOM 2358 N N . GLU B 1 76 ? 20.516 1.045 0.846 1 97.62 76 GLU B N 1
ATOM 2359 C CA . GLU B 1 76 ? 21.297 -0.131 0.453 1 97.62 76 GLU B CA 1
ATOM 2360 C C . GLU B 1 76 ? 20.469 -1.405 0.594 1 97.62 76 GLU B C 1
ATOM 2362 O O . GLU B 1 76 ? 19.734 -1.574 1.575 1 97.62 76 GLU B O 1
ATOM 2367 N N . VAL B 1 77 ? 20.562 -2.207 -0.393 1 96.88 77 VAL B N 1
ATOM 2368 C CA . VAL B 1 77 ? 19.891 -3.502 -0.363 1 96.88 77 VAL B CA 1
ATOM 2369 C C . VAL B 1 77 ? 20.906 -4.621 -0.559 1 96.88 77 VAL B C 1
ATOM 2371 O O . VAL B 1 77 ? 21.703 -4.586 -1.503 1 96.88 77 VAL B O 1
ATOM 2374 N N . ALA B 1 78 ? 20.828 -5.629 0.289 1 97.06 78 ALA B N 1
ATOM 2375 C CA . ALA B 1 78 ? 21.766 -6.738 0.218 1 97.06 78 ALA B CA 1
ATOM 2376 C C . ALA B 1 78 ? 21.078 -8.016 -0.25 1 97.06 78 ALA B C 1
ATOM 2378 O O . ALA B 1 78 ? 19.875 -8.188 -0.055 1 97.06 78 ALA B O 1
ATOM 2379 N N . ALA B 1 79 ? 21.844 -8.906 -0.821 1 96.38 79 ALA B N 1
ATOM 2380 C CA . ALA B 1 79 ? 21.375 -10.227 -1.234 1 96.38 79 ALA B CA 1
ATOM 2381 C C . ALA B 1 79 ? 21.078 -11.117 -0.024 1 96.38 79 ALA B C 1
ATOM 2383 O O . ALA B 1 79 ? 21.703 -10.953 1.028 1 96.38 79 ALA B O 1
ATOM 2384 N N . PRO B 1 80 ? 20.219 -12 -0.206 1 97.12 80 PRO B N 1
ATOM 2385 C CA . PRO B 1 80 ? 19.344 -12.203 -1.359 1 97.12 80 PRO B CA 1
ATOM 2386 C C . PRO B 1 80 ? 18.047 -11.391 -1.263 1 97.12 80 PRO B C 1
ATOM 2388 O O . PRO B 1 80 ? 17.516 -11.203 -0.167 1 97.12 80 PRO B O 1
ATOM 2391 N N . THR B 1 81 ? 17.594 -10.859 -2.363 1 97.38 81 THR B N 1
ATOM 2392 C CA . THR B 1 81 ? 16.344 -10.094 -2.324 1 97.38 81 THR B CA 1
ATOM 2393 C C . THR B 1 81 ? 15.703 -10.031 -3.707 1 97.38 81 THR B C 1
ATOM 2395 O O . THR B 1 81 ? 16.406 -10.023 -4.723 1 97.38 81 THR B O 1
ATOM 2398 N N . ALA B 1 82 ? 14.414 -10.086 -3.725 1 98.12 82 ALA B N 1
ATOM 2399 C CA . ALA B 1 82 ? 13.68 -9.859 -4.965 1 98.12 82 ALA B CA 1
ATOM 2400 C C . ALA B 1 82 ? 13.508 -8.367 -5.234 1 98.12 82 ALA B C 1
ATOM 2402 O O . ALA B 1 82 ? 13.258 -7.586 -4.312 1 98.12 82 ALA B O 1
ATOM 2403 N N . ILE B 1 83 ? 13.555 -7.984 -6.469 1 98.19 83 ILE B N 1
ATOM 2404 C CA . ILE B 1 83 ? 13.477 -6.582 -6.855 1 98.19 83 ILE B CA 1
ATOM 2405 C C . ILE B 1 83 ? 12.047 -6.234 -7.27 1 98.19 83 ILE B C 1
ATOM 2407 O O . ILE B 1 83 ? 11.586 -6.664 -8.328 1 98.19 83 ILE B O 1
ATOM 2411 N N . GLN B 1 84 ? 11.383 -5.543 -6.492 1 97.69 84 GLN B N 1
ATOM 2412 C CA . GLN B 1 84 ? 10.047 -4.98 -6.664 1 97.69 84 GLN B CA 1
ATOM 2413 C C . GLN B 1 84 ? 9.086 -6.004 -7.273 1 97.69 84 GLN B C 1
ATOM 2415 O O . GLN B 1 84 ? 8.484 -5.754 -8.312 1 97.69 84 GLN B O 1
ATOM 2420 N N . PRO B 1 85 ? 8.844 -7.051 -6.559 1 98 85 PRO B N 1
ATOM 2421 C CA . PRO B 1 85 ? 7.918 -8.055 -7.082 1 98 85 PRO B CA 1
ATOM 2422 C C . PRO B 1 85 ? 6.523 -7.496 -7.348 1 98 85 PRO B C 1
ATOM 2424 O O . PRO B 1 85 ? 5.828 -7.969 -8.25 1 98 85 PRO B O 1
ATOM 2427 N N . GLU B 1 86 ? 6.129 -6.422 -6.676 1 97.94 86 GLU B N 1
ATOM 2428 C CA . GLU B 1 86 ? 4.797 -5.848 -6.809 1 97.94 86 GLU B CA 1
ATOM 2429 C C . GLU B 1 86 ? 4.641 -5.105 -8.133 1 97.94 86 GLU B C 1
ATOM 2431 O O . GLU B 1 86 ? 3.543 -4.672 -8.484 1 97.94 86 GLU B O 1
ATOM 2436 N N . ARG B 1 87 ? 5.715 -5.027 -8.938 1 98.31 87 ARG B N 1
ATOM 2437 C CA . ARG B 1 87 ? 5.66 -4.328 -10.219 1 98.31 87 ARG B CA 1
ATOM 2438 C C . ARG B 1 87 ? 5.5 -5.312 -11.367 1 98.31 87 ARG B C 1
ATOM 2440 O O . ARG B 1 87 ? 5.32 -4.902 -12.516 1 98.31 87 ARG B O 1
ATOM 2447 N N . VAL B 1 88 ? 5.574 -6.578 -11.062 1 98.31 88 VAL B N 1
ATOM 2448 C CA . VAL B 1 88 ? 5.445 -7.602 -12.094 1 98.31 88 VAL B CA 1
ATOM 2449 C C . VAL B 1 88 ? 4.027 -7.586 -12.664 1 98.31 88 VAL B C 1
ATOM 2451 O O . VAL B 1 88 ? 3.834 -7.762 -13.867 1 98.31 88 VAL B O 1
ATOM 2454 N N . PHE B 1 89 ? 3.098 -7.379 -11.836 1 98 89 PHE B N 1
ATOM 2455 C CA . PHE B 1 89 ? 1.686 -7.277 -12.188 1 98 89 PHE B CA 1
ATOM 2456 C C . PHE B 1 89 ? 1.113 -5.934 -11.75 1 98 89 PHE B C 1
ATOM 2458 O O . PHE B 1 89 ? 1.861 -5.02 -11.391 1 98 89 PHE B O 1
ATOM 2465 N N . GLY B 1 90 ? -0.195 -5.785 -11.922 1 97.81 90 GLY B N 1
ATOM 2466 C CA . GLY B 1 90 ? -0.839 -4.566 -11.461 1 97.81 90 GLY B CA 1
ATOM 2467 C C . GLY B 1 90 ? -0.962 -3.512 -12.547 1 97.81 90 GLY B C 1
ATOM 2468 O O . GLY B 1 90 ? -0.64 -3.77 -13.703 1 97.81 90 GLY B O 1
ATOM 2469 N N . LEU B 1 91 ? -1.43 -2.416 -12.156 1 97.06 91 LEU B N 1
ATOM 2470 C CA . LEU B 1 91 ? -1.725 -1.318 -13.07 1 97.06 91 LEU B CA 1
ATOM 2471 C C . LEU B 1 91 ? -0.44 -0.708 -13.617 1 97.06 91 LEU B C 1
ATOM 2473 O O . LEU B 1 91 ? -0.37 -0.352 -14.797 1 97.06 91 LEU B O 1
ATOM 2477 N N . VAL B 1 92 ? 0.531 -0.537 -12.805 1 97.44 92 VAL B N 1
ATOM 2478 C CA . VAL B 1 92 ? 1.791 0.088 -13.195 1 97.44 92 VAL B CA 1
ATOM 2479 C C . VAL B 1 92 ? 2.902 -0.96 -13.219 1 97.44 92 VAL B C 1
ATOM 2481 O O . VAL B 1 92 ? 3.52 -1.243 -12.195 1 97.44 92 VAL B O 1
ATOM 2484 N N . GLN B 1 93 ? 3.217 -1.406 -14.391 1 97.94 93 GLN B N 1
ATOM 2485 C CA . GLN B 1 93 ? 4.23 -2.441 -14.57 1 97.94 93 GLN B CA 1
ATOM 2486 C C . GLN B 1 93 ? 5.551 -1.841 -15.039 1 97.94 93 GLN B C 1
ATOM 2488 O O . GLN B 1 93 ? 6.141 -2.307 -16.016 1 97.94 93 GLN B O 1
ATOM 2493 N N . HIS B 1 94 ? 5.941 -0.775 -14.438 1 98.5 94 HIS B N 1
ATOM 2494 C CA . HIS B 1 94 ? 7.223 -0.088 -14.547 1 98.5 94 HIS B CA 1
ATOM 2495 C C . HIS B 1 94 ? 7.93 -0.026 -13.195 1 98.5 94 HIS B C 1
ATOM 2497 O O . HIS B 1 94 ? 7.273 0.04 -12.148 1 98.5 94 HIS B O 1
ATOM 2503 N N . TYR B 1 95 ? 9.234 -0.079 -13.219 1 98.12 95 TYR B N 1
ATOM 2504 C CA . TYR B 1 95 ? 9.977 0.069 -11.977 1 98.12 95 TYR B CA 1
ATOM 2505 C C . TYR B 1 95 ? 9.758 1.451 -11.375 1 98.12 95 TYR B C 1
ATOM 2507 O O . TYR B 1 95 ? 9.703 2.449 -12.094 1 98.12 95 TYR B O 1
ATOM 2515 N N . SER B 1 96 ? 9.641 1.5 -10.094 1 97.88 96 SER B N 1
ATOM 2516 C CA . SER B 1 96 ? 9.367 2.773 -9.438 1 97.88 96 SER B CA 1
ATOM 2517 C C . SER B 1 96 ? 10.648 3.385 -8.875 1 97.88 96 SER B C 1
ATOM 2519 O O . SER B 1 96 ? 10.633 4.508 -8.359 1 97.88 96 SER B O 1
ATOM 2521 N N . LYS B 1 97 ? 11.711 2.65 -8.898 1 98.19 97 LYS B N 1
ATOM 2522 C CA . LYS B 1 97 ? 12.992 3.033 -8.312 1 98.19 97 LYS B CA 1
ATOM 2523 C C . LYS B 1 97 ? 14.148 2.717 -9.258 1 98.19 97 LYS B C 1
ATOM 2525 O O . LYS B 1 97 ? 13.977 1.984 -10.234 1 98.19 97 LYS B O 1
ATOM 2530 N N . THR B 1 98 ? 15.258 3.305 -9.008 1 98.88 98 THR B N 1
ATOM 2531 C CA . THR B 1 98 ? 16.484 3.016 -9.75 1 98.88 98 THR B CA 1
ATOM 2532 C C . THR B 1 98 ? 17.422 2.158 -8.914 1 98.88 98 THR B C 1
ATOM 2534 O O . THR B 1 98 ? 17.703 2.477 -7.754 1 98.88 98 THR B O 1
ATOM 2537 N N . PHE B 1 99 ? 17.875 1.112 -9.484 1 98.88 99 PHE B N 1
ATOM 2538 C CA . PHE B 1 99 ? 18.766 0.176 -8.812 1 98.88 99 PHE B CA 1
ATOM 2539 C C . PHE B 1 99 ? 20.141 0.167 -9.477 1 98.88 99 PHE B C 1
ATOM 2541 O O . PHE B 1 99 ? 20.25 -0.121 -10.664 1 98.88 99 PHE B O 1
ATOM 2548 N N . VAL B 1 100 ? 21.156 0.475 -8.719 1 98.88 100 VAL B N 1
ATOM 2549 C CA . VAL B 1 100 ? 22.531 0.552 -9.219 1 98.88 100 VAL B CA 1
ATOM 2550 C C . VAL B 1 100 ? 23.438 -0.346 -8.383 1 98.88 100 VAL B C 1
ATOM 2552 O O . VAL B 1 100 ? 23.344 -0.358 -7.152 1 98.88 100 VAL B O 1
ATOM 2555 N N . ALA B 1 101 ? 24.328 -1.07 -9 1 98.88 101 ALA B N 1
ATOM 2556 C CA . ALA B 1 101 ? 25.25 -1.957 -8.289 1 98.88 101 ALA B CA 1
ATOM 2557 C C . ALA B 1 101 ? 26.25 -1.16 -7.461 1 98.88 101 ALA B C 1
ATOM 2559 O O . ALA B 1 101 ? 26.969 -0.312 -7.992 1 98.88 101 ALA B O 1
ATOM 2560 N N . GLU B 1 102 ? 26.203 -1.409 -6.203 1 98.56 102 GLU B N 1
ATOM 2561 C CA . GLU B 1 102 ? 27.219 -0.847 -5.332 1 98.56 102 GLU B CA 1
ATOM 2562 C C . GLU B 1 102 ? 28.5 -1.684 -5.367 1 98.56 102 GLU B C 1
ATOM 2564 O O . GLU B 1 102 ? 29.609 -1.143 -5.312 1 98.56 102 GLU B O 1
ATOM 2569 N N . THR B 1 103 ? 28.344 -2.965 -5.395 1 98.75 103 THR B N 1
ATOM 2570 C CA . THR B 1 103 ? 29.406 -3.947 -5.551 1 98.75 103 THR B CA 1
ATOM 2571 C C . THR B 1 103 ? 29.188 -4.793 -6.801 1 98.75 103 THR B C 1
ATOM 2573 O O . THR B 1 103 ? 28.234 -4.559 -7.555 1 98.75 103 THR B O 1
ATOM 2576 N N . LYS B 1 104 ? 30.172 -5.738 -6.977 1 98.75 104 LYS B N 1
ATOM 2577 C CA . LYS B 1 104 ? 29.859 -6.766 -7.969 1 98.75 104 LYS B CA 1
ATOM 2578 C C . LYS B 1 104 ? 28.609 -7.539 -7.582 1 98.75 104 LYS B C 1
ATOM 2580 O O . LYS B 1 104 ? 28.469 -7.988 -6.441 1 98.75 104 LYS B O 1
ATOM 2585 N N . CYS B 1 105 ? 27.656 -7.672 -8.508 1 98.62 105 CYS B N 1
ATOM 2586 C CA . CYS B 1 105 ? 26.375 -8.312 -8.203 1 98.62 105 CYS B CA 1
ATOM 2587 C C . CYS B 1 105 ? 26.094 -9.461 -9.164 1 98.62 105 CYS B C 1
ATOM 2589 O O . CYS B 1 105 ? 26.359 -9.344 -10.367 1 98.62 105 CYS B O 1
ATOM 2591 N N . ASN B 1 106 ? 25.625 -10.555 -8.688 1 98.12 106 ASN B N 1
ATOM 2592 C CA . ASN B 1 106 ? 25.016 -11.617 -9.469 1 98.12 106 ASN B CA 1
ATOM 2593 C C . ASN B 1 106 ? 23.5 -11.555 -9.414 1 98.12 106 ASN B C 1
ATOM 2595 O O . ASN B 1 106 ? 22.906 -11.602 -8.336 1 98.12 106 ASN B O 1
ATOM 2599 N N . ILE B 1 107 ? 22.891 -11.477 -10.617 1 98.19 107 ILE B N 1
ATOM 2600 C CA . ILE B 1 107 ? 21.453 -11.297 -10.711 1 98.19 107 ILE B CA 1
ATOM 2601 C C . ILE B 1 107 ? 20.828 -12.5 -11.422 1 98.19 107 ILE B C 1
ATOM 2603 O O . ILE B 1 107 ? 21.328 -12.938 -12.461 1 98.19 107 ILE B O 1
ATOM 2607 N N . LEU B 1 108 ? 19.875 -13.008 -10.852 1 97.94 108 LEU B N 1
ATOM 2608 C CA . LEU B 1 108 ? 19 -13.992 -11.477 1 97.94 108 LEU B CA 1
ATOM 2609 C C . LEU B 1 108 ? 17.672 -13.367 -11.859 1 97.94 108 LEU B C 1
ATOM 2611 O O . LEU B 1 108 ? 17.125 -12.555 -11.117 1 97.94 108 LEU B O 1
ATOM 2615 N N . TYR B 1 109 ? 17.109 -13.727 -13.062 1 98.25 109 TYR B N 1
ATOM 2616 C CA . TYR B 1 109 ? 15.797 -13.156 -13.359 1 98.25 109 TYR B CA 1
ATOM 2617 C C . TYR B 1 109 ? 14.93 -14.141 -14.125 1 98.25 109 TYR B C 1
ATOM 2619 O O . TYR B 1 109 ? 15.438 -15.086 -14.734 1 98.25 109 TYR B O 1
ATOM 2627 N N . ILE B 1 110 ? 13.703 -13.977 -14.023 1 98.38 110 ILE B N 1
ATOM 2628 C CA . ILE B 1 110 ? 12.711 -14.727 -14.789 1 98.38 110 ILE B CA 1
ATOM 2629 C C . ILE B 1 110 ? 11.703 -13.758 -15.406 1 98.38 110 ILE B C 1
ATOM 2631 O O . ILE B 1 110 ? 11.43 -12.695 -14.852 1 98.38 110 ILE B O 1
ATOM 2635 N N . ASP B 1 111 ? 11.125 -14.148 -16.531 1 98.19 111 ASP B N 1
ATOM 2636 C CA . ASP B 1 111 ? 10.086 -13.344 -17.156 1 98.19 111 ASP B CA 1
ATOM 2637 C C . ASP B 1 111 ? 8.758 -13.461 -16.406 1 98.19 111 ASP B C 1
ATOM 2639 O O . ASP B 1 111 ? 8.539 -14.43 -15.672 1 98.19 111 ASP B O 1
ATOM 2643 N N . LYS B 1 112 ? 7.91 -12.516 -16.703 1 97.75 112 LYS B N 1
ATOM 2644 C CA . LYS B 1 112 ? 6.586 -12.492 -16.094 1 97.75 112 LYS B CA 1
ATOM 2645 C C . LYS B 1 112 ? 5.859 -13.82 -16.297 1 97.75 112 LYS B C 1
ATOM 2647 O O . LYS B 1 112 ? 5.199 -14.32 -15.383 1 97.75 112 LYS B O 1
ATOM 2652 N N . SER B 1 113 ? 5.977 -14.344 -17.516 1 97.06 113 SER B N 1
ATOM 2653 C CA . SER B 1 113 ? 5.309 -15.602 -17.828 1 97.06 113 SER B CA 1
ATOM 2654 C C . SER B 1 113 ? 5.812 -16.734 -16.922 1 97.06 113 SER B C 1
ATOM 2656 O O . SER B 1 113 ? 5.039 -17.594 -16.516 1 97.06 113 SER B O 1
ATOM 2658 N N . GLU B 1 114 ? 7.07 -16.703 -16.578 1 98.19 114 GLU B N 1
ATOM 2659 C CA . GLU B 1 114 ? 7.629 -17.703 -15.68 1 98.19 114 GLU B CA 1
ATOM 2660 C C . GLU B 1 114 ? 7.148 -17.5 -14.25 1 98.19 114 GLU B C 1
ATOM 2662 O O . GLU B 1 114 ? 6.961 -18.469 -13.508 1 98.19 114 GLU B O 1
ATOM 2667 N N . VAL B 1 115 ? 6.961 -16.234 -13.828 1 98.06 115 VAL B N 1
ATOM 2668 C CA . VAL B 1 115 ? 6.402 -15.953 -12.508 1 98.06 115 VAL B CA 1
ATOM 2669 C C . VAL B 1 115 ? 5.012 -16.578 -12.391 1 98.06 115 VAL B C 1
ATOM 2671 O O . VAL B 1 115 ? 4.699 -17.234 -11.398 1 98.06 115 VAL B O 1
ATOM 2674 N N . LEU B 1 116 ? 4.266 -16.359 -13.469 1 96.38 116 LEU B N 1
ATOM 2675 C CA . LEU B 1 116 ? 2.916 -16.922 -13.492 1 96.38 116 LEU B CA 1
ATOM 2676 C C . LEU B 1 116 ? 2.951 -18.438 -13.453 1 96.38 116 LEU B C 1
ATOM 2678 O O . LEU B 1 116 ? 2.148 -19.062 -12.75 1 96.38 116 LEU B O 1
ATOM 2682 N N . ASN B 1 117 ? 3.857 -19.031 -14.156 1 96.44 117 ASN B N 1
ATOM 2683 C CA . ASN B 1 117 ? 3.996 -20.484 -14.172 1 96.44 117 ASN B CA 1
ATOM 2684 C C . ASN B 1 117 ? 4.352 -21.031 -12.789 1 96.44 117 ASN B C 1
ATOM 2686 O O . ASN B 1 117 ? 3.811 -22.047 -12.367 1 96.44 117 ASN B O 1
ATOM 2690 N N . LEU B 1 118 ? 5.262 -20.375 -12.156 1 97.62 118 LEU B N 1
ATOM 2691 C CA . LEU B 1 118 ? 5.645 -20.797 -10.812 1 97.62 118 LEU B CA 1
ATOM 2692 C C . LEU B 1 118 ? 4.457 -20.703 -9.859 1 97.62 118 LEU B C 1
ATOM 2694 O O . LEU B 1 118 ? 4.191 -21.625 -9.094 1 97.62 118 LEU B O 1
ATOM 2698 N N . ALA B 1 119 ? 3.729 -19.562 -9.93 1 96.75 119 ALA B N 1
ATOM 2699 C CA . ALA B 1 119 ? 2.564 -19.375 -9.07 1 96.75 119 ALA B CA 1
ATOM 2700 C C . ALA B 1 119 ? 1.493 -20.422 -9.352 1 96.75 119 ALA B C 1
ATOM 2702 O O . ALA B 1 119 ? 0.775 -20.844 -8.438 1 96.75 119 ALA B O 1
ATOM 2703 N N . ASN B 1 120 ? 1.416 -20.844 -10.539 1 95.44 120 ASN B N 1
ATOM 2704 C CA . ASN B 1 120 ? 0.429 -21.844 -10.953 1 95.44 120 ASN B CA 1
ATOM 2705 C C . ASN B 1 120 ? 0.821 -23.25 -10.5 1 95.44 120 ASN B C 1
ATOM 2707 O O . ASN B 1 120 ? -0.025 -24.016 -10.031 1 95.44 120 ASN B O 1
ATOM 2711 N N . ASN B 1 121 ? 2.029 -23.609 -10.594 1 96.06 121 ASN B N 1
ATOM 2712 C CA . ASN B 1 121 ? 2.424 -25.016 -10.484 1 96.06 121 ASN B CA 1
ATOM 2713 C C . ASN B 1 121 ? 2.908 -25.344 -9.078 1 96.06 121 ASN B C 1
ATOM 2715 O O . ASN B 1 121 ? 2.951 -26.516 -8.703 1 96.06 121 ASN B O 1
ATOM 2719 N N . TYR B 1 122 ? 3.258 -24.328 -8.352 1 96.62 122 TYR B N 1
ATOM 2720 C CA . TYR B 1 122 ? 3.828 -24.578 -7.031 1 96.62 122 TYR B CA 1
ATOM 2721 C C . TYR B 1 122 ? 3.09 -23.797 -5.953 1 96.62 122 TYR B C 1
ATOM 2723 O O . TYR B 1 122 ? 3.26 -22.578 -5.84 1 96.62 122 TYR B O 1
ATOM 2731 N N . LEU B 1 123 ? 2.438 -24.547 -5.133 1 96 123 LEU B N 1
ATOM 2732 C CA . LEU B 1 123 ? 1.542 -23.969 -4.137 1 96 123 LEU B CA 1
ATOM 2733 C C . LEU B 1 123 ? 2.303 -23.047 -3.193 1 96 123 LEU B C 1
ATOM 2735 O O . LEU B 1 123 ? 1.83 -21.953 -2.877 1 96 123 LEU B O 1
ATOM 2739 N N . ILE B 1 124 ? 3.426 -23.469 -2.768 1 97 124 ILE B N 1
ATOM 2740 C CA . ILE B 1 124 ? 4.18 -22.703 -1.784 1 97 124 ILE B CA 1
ATOM 2741 C C . ILE B 1 124 ? 4.613 -21.375 -2.395 1 97 124 ILE B C 1
ATOM 2743 O O . ILE B 1 124 ? 4.531 -20.328 -1.745 1 97 124 ILE B O 1
ATOM 2747 N N . PHE B 1 125 ? 5.066 -21.375 -3.641 1 97.88 125 PHE B N 1
ATOM 2748 C CA . PHE B 1 125 ? 5.426 -20.141 -4.32 1 97.88 125 PHE B CA 1
ATOM 2749 C C . PHE B 1 125 ? 4.211 -19.234 -4.461 1 97.88 125 PHE B C 1
ATOM 2751 O O . PHE B 1 125 ? 4.301 -18.031 -4.207 1 97.88 125 PHE B O 1
ATOM 2758 N N . ARG B 1 126 ? 3.088 -19.812 -4.824 1 97.25 126 ARG B N 1
ATOM 2759 C CA . ARG B 1 126 ? 1.84 -19.062 -4.969 1 97.25 126 ARG B CA 1
ATOM 2760 C C . ARG B 1 126 ? 1.464 -18.375 -3.664 1 97.25 126 ARG B C 1
ATOM 2762 O O . ARG B 1 126 ? 1.18 -17.172 -3.656 1 97.25 126 ARG B O 1
ATOM 2769 N N . LEU B 1 127 ? 1.531 -19.094 -2.619 1 97.25 127 LEU B N 1
ATOM 2770 C CA . LEU B 1 127 ? 1.175 -18.562 -1.306 1 97.25 127 LEU B CA 1
ATOM 2771 C C . LEU B 1 127 ? 2.141 -17.469 -0.878 1 97.25 127 LEU B C 1
ATOM 2773 O O . LEU B 1 127 ? 1.72 -16.438 -0.367 1 97.25 127 LEU B O 1
ATOM 2777 N N . ASN B 1 128 ? 3.389 -17.688 -1.046 1 98.06 128 ASN B N 1
ATOM 2778 C CA . ASN B 1 128 ? 4.387 -16.703 -0.673 1 98.06 128 ASN B CA 1
ATOM 2779 C C . ASN B 1 128 ? 4.195 -15.398 -1.443 1 98.06 128 ASN B C 1
ATOM 2781 O O . ASN B 1 128 ? 4.309 -14.312 -0.873 1 98.06 128 ASN B O 1
ATOM 2785 N N . PHE B 1 129 ? 3.891 -15.586 -2.732 1 98.62 129 PHE B N 1
ATOM 2786 C CA . PHE B 1 129 ? 3.707 -14.406 -3.578 1 98.62 129 PHE B CA 1
ATOM 2787 C C . PHE B 1 129 ? 2.469 -13.625 -3.154 1 98.62 129 PHE B C 1
ATOM 2789 O O . PHE B 1 129 ? 2.531 -12.406 -2.977 1 98.62 129 PHE B O 1
ATOM 2796 N N . LEU B 1 130 ? 1.386 -14.297 -2.959 1 98.31 130 LEU B N 1
ATOM 2797 C CA . LEU B 1 130 ? 0.156 -13.664 -2.496 1 98.31 130 LEU B CA 1
ATOM 2798 C C . LEU B 1 130 ? 0.363 -12.992 -1.141 1 98.31 130 LEU B C 1
ATOM 2800 O O . LEU B 1 130 ? -0.09 -11.867 -0.922 1 98.31 130 LEU B O 1
ATOM 2804 N N . ASN B 1 131 ? 1.066 -13.648 -0.263 1 98.12 131 ASN B N 1
ATOM 2805 C CA . ASN B 1 131 ? 1.337 -13.086 1.056 1 98.12 131 ASN B CA 1
ATOM 2806 C C . ASN B 1 131 ? 2.186 -11.82 0.963 1 98.12 131 ASN B C 1
ATOM 2808 O O . ASN B 1 131 ? 1.933 -10.844 1.673 1 98.12 131 ASN B O 1
ATOM 2812 N N . MET B 1 132 ? 3.113 -11.898 0.132 1 98.19 132 MET B N 1
ATOM 2813 C CA . MET B 1 132 ? 4.004 -10.75 -0.03 1 98.19 132 MET B CA 1
ATOM 2814 C C . MET B 1 132 ? 3.236 -9.531 -0.542 1 98.19 132 MET B C 1
ATOM 2816 O O . MET B 1 132 ? 3.326 -8.453 0.037 1 98.19 132 MET B O 1
ATOM 2820 N N . LEU B 1 133 ? 2.484 -9.703 -1.62 1 98.44 133 LEU B N 1
ATOM 2821 C CA . LEU B 1 133 ? 1.719 -8.609 -2.199 1 98.44 133 LEU B CA 1
ATOM 2822 C C . LEU B 1 133 ? 0.673 -8.094 -1.213 1 98.44 133 LEU B C 1
ATOM 2824 O O . LEU B 1 133 ? 0.496 -6.887 -1.062 1 98.44 133 LEU B O 1
ATOM 2828 N N . SER B 1 134 ? -0.002 -9.023 -0.543 1 98.5 134 SER B N 1
ATOM 2829 C CA . SER B 1 134 ? -1.011 -8.656 0.444 1 98.5 134 SER B CA 1
ATOM 2830 C C . SER B 1 134 ? -0.392 -7.871 1.598 1 98.5 134 SER B C 1
ATOM 2832 O O . SER B 1 134 ? -0.924 -6.84 2.01 1 98.5 134 SER B O 1
ATOM 2834 N N . THR B 1 135 ? 0.716 -8.367 2.096 1 98.06 135 THR B N 1
ATOM 2835 C CA . THR B 1 135 ? 1.393 -7.703 3.207 1 98.06 135 THR B CA 1
ATOM 2836 C C . THR B 1 135 ? 1.797 -6.285 2.828 1 98.06 135 THR B C 1
ATOM 2838 O O . THR B 1 135 ? 1.637 -5.352 3.621 1 98.06 135 THR B O 1
ATOM 2841 N N . GLN B 1 136 ? 2.336 -6.18 1.632 1 97.44 136 GLN B N 1
ATOM 2842 C CA . GLN B 1 136 ? 2.725 -4.852 1.171 1 97.44 136 GLN B CA 1
ATOM 2843 C C . GLN B 1 136 ? 1.513 -3.93 1.062 1 97.44 136 GLN B C 1
ATOM 2845 O O . GLN B 1 136 ? 1.564 -2.773 1.487 1 97.44 136 GLN B O 1
ATOM 2850 N N . ALA B 1 137 ? 0.441 -4.41 0.503 1 97.56 137 ALA B N 1
ATOM 2851 C CA . ALA B 1 137 ? -0.792 -3.637 0.394 1 97.56 137 ALA B CA 1
ATOM 2852 C C . ALA B 1 137 ? -1.329 -3.264 1.773 1 97.56 137 ALA B C 1
ATOM 2854 O O . ALA B 1 137 ? -1.764 -2.131 1.992 1 97.56 137 ALA B O 1
ATOM 2855 N N . GLN B 1 138 ? -1.282 -4.211 2.684 1 97.25 138 GLN B N 1
ATOM 2856 C CA . GLN B 1 138 ? -1.765 -4.008 4.043 1 97.25 138 GLN B CA 1
ATOM 2857 C C . GLN B 1 138 ? -0.957 -2.926 4.758 1 97.25 138 GLN B C 1
ATOM 2859 O O . GLN B 1 138 ? -1.526 -1.998 5.336 1 97.25 138 GLN B O 1
ATOM 2864 N N . ARG B 1 139 ? 0.29 -3.02 4.676 1 95.62 139 ARG B N 1
ATOM 2865 C CA . ARG B 1 139 ? 1.181 -2.096 5.367 1 95.62 139 ARG B CA 1
ATOM 2866 C C . ARG B 1 139 ? 1.007 -0.672 4.848 1 95.62 139 ARG B C 1
ATOM 2868 O O . ARG B 1 139 ? 0.818 0.262 5.629 1 95.62 139 ARG B O 1
ATOM 2875 N N . CYS B 1 140 ? 1.031 -0.523 3.611 1 94.31 140 CYS B N 1
ATOM 2876 C CA . CYS B 1 140 ? 0.997 0.809 3.02 1 94.31 140 CYS B CA 1
ATOM 2877 C C . CYS B 1 140 ? -0.364 1.464 3.227 1 94.31 140 CYS B C 1
ATOM 2879 O O . CYS B 1 140 ? -0.452 2.682 3.391 1 94.31 140 CYS B O 1
ATOM 2881 N N . SER B 1 141 ? -1.421 0.629 3.219 1 95.06 141 SER B N 1
ATOM 2882 C CA . SER B 1 141 ? -2.77 1.169 3.361 1 95.06 141 SER B CA 1
ATOM 2883 C C . SER B 1 141 ? -2.98 1.769 4.746 1 95.06 141 SER B C 1
ATOM 2885 O O . SER B 1 141 ? -3.912 2.549 4.957 1 95.06 141 SER B O 1
ATOM 2887 N N . ARG B 1 142 ? -2.086 1.526 5.672 1 95.44 142 ARG B N 1
ATOM 2888 C CA . ARG B 1 142 ? -2.266 1.986 7.047 1 95.44 142 ARG B CA 1
ATOM 2889 C C . ARG B 1 142 ? -1.46 3.254 7.309 1 95.44 142 ARG B C 1
ATOM 2891 O O . ARG B 1 142 ? -1.634 3.904 8.344 1 95.44 142 ARG B O 1
ATOM 2898 N N . LEU B 1 143 ? -0.71 3.625 6.395 1 95.75 143 LEU B N 1
ATOM 2899 C CA . LEU B 1 143 ? 0.195 4.754 6.59 1 95.75 143 LEU B CA 1
ATOM 2900 C C . LEU B 1 143 ? -0.58 6.016 6.941 1 95.75 143 LEU B C 1
ATOM 2902 O O . LEU B 1 143 ? -0.253 6.699 7.914 1 95.75 143 LEU B O 1
ATOM 2906 N N . PRO B 1 144 ? -1.687 6.348 6.227 1 96.25 144 PRO B N 1
ATOM 2907 C CA . PRO B 1 144 ? -2.389 7.594 6.551 1 96.25 144 PRO B CA 1
ATOM 2908 C C . PRO B 1 144 ? -3.002 7.578 7.949 1 96.25 144 PRO B C 1
ATOM 2910 O O . PRO B 1 144 ? -3.27 8.641 8.516 1 96.25 144 PRO B O 1
ATOM 2913 N N . TRP B 1 145 ? -3.158 6.449 8.523 1 97.56 145 TRP B N 1
ATOM 2914 C CA . TRP B 1 145 ? -3.936 6.297 9.75 1 97.56 145 TRP B CA 1
ATOM 2915 C C . TRP B 1 145 ? -3.029 6.316 10.977 1 97.56 145 TRP B C 1
ATOM 2917 O O . TRP B 1 145 ? -3.51 6.309 12.109 1 97.56 145 TRP B O 1
ATOM 2927 N N . GLN B 1 146 ? -1.793 6.383 10.711 1 96 146 GLN B N 1
ATOM 2928 C CA . GLN B 1 146 ? -0.832 6.391 11.812 1 96 146 GLN B CA 1
ATOM 2929 C C . GLN B 1 146 ? -0.931 7.68 12.617 1 96 146 GLN B C 1
ATOM 2931 O O . GLN B 1 146 ? -1.301 8.727 12.086 1 96 146 GLN B O 1
ATOM 2936 N N . GLN B 1 147 ? -0.6 7.523 13.82 1 92.81 147 GLN B N 1
ATOM 2937 C CA . GLN B 1 147 ? -0.579 8.703 14.68 1 92.81 147 GLN B CA 1
ATOM 2938 C C . GLN B 1 147 ? 0.457 9.711 14.203 1 92.81 147 GLN B C 1
ATOM 2940 O O . GLN B 1 147 ? 1.585 9.344 13.867 1 92.81 147 GLN B O 1
ATOM 2945 N N . GLN B 1 148 ? 0.082 10.992 14.195 1 90.12 148 GLN B N 1
ATOM 2946 C CA . GLN B 1 148 ? 0.994 12.047 13.766 1 90.12 148 GLN B CA 1
ATOM 2947 C C . GLN B 1 148 ? 2.076 12.297 14.805 1 90.12 148 GLN B C 1
ATOM 2949 O O . GLN B 1 148 ? 1.808 12.25 16.016 1 90.12 148 GLN B O 1
ATOM 2954 N N . PRO B 1 149 ? 3.232 12.57 14.352 1 92.69 149 PRO B N 1
ATOM 2955 C CA . PRO B 1 149 ? 4.316 12.891 15.281 1 92.69 149 PRO B CA 1
ATOM 2956 C C . PRO B 1 149 ? 4.043 14.156 16.094 1 92.69 149 PRO B C 1
ATOM 2958 O O . PRO B 1 149 ? 3.311 15.039 15.641 1 92.69 149 PRO B O 1
ATOM 2961 N N . LYS B 1 150 ? 4.691 14.266 17.25 1 88.56 150 LYS B N 1
ATOM 2962 C CA . LYS B 1 150 ? 4.379 15.312 18.219 1 88.56 150 LYS B CA 1
ATOM 2963 C C . LYS B 1 150 ? 5.352 16.484 18.094 1 88.56 150 LYS B C 1
ATOM 2965 O O . LYS B 1 150 ? 5.035 17.609 18.5 1 88.56 150 LYS B O 1
ATOM 2970 N N . ASP B 1 151 ? 6.523 16.109 17.734 1 93.31 151 ASP B N 1
ATOM 2971 C CA . ASP B 1 151 ? 7.52 17.172 17.625 1 93.31 151 ASP B CA 1
ATOM 2972 C C . ASP B 1 151 ? 8.32 17.031 16.328 1 93.31 151 ASP B C 1
ATOM 2974 O O . ASP B 1 151 ? 8.102 16.094 15.555 1 93.31 151 ASP B O 1
ATOM 2978 N N . ILE B 1 152 ? 9.203 17.953 16.125 1 96.12 152 ILE B N 1
ATOM 2979 C CA . ILE B 1 152 ? 9.875 18.094 14.844 1 96.12 152 ILE B CA 1
ATOM 2980 C C . ILE B 1 152 ? 10.797 16.906 14.609 1 96.12 152 ILE B C 1
ATOM 2982 O O . ILE B 1 152 ? 10.93 16.422 13.477 1 96.12 152 ILE B O 1
ATOM 2986 N N . GLN B 1 153 ? 11.5 16.438 15.633 1 96.25 153 GLN B N 1
ATOM 2987 C CA . GLN B 1 153 ? 12.391 15.289 15.469 1 96.25 153 GLN B CA 1
ATOM 2988 C C . GLN B 1 153 ? 11.602 14.031 15.102 1 96.25 153 GLN B C 1
ATOM 2990 O O . GLN B 1 153 ? 12.016 13.273 14.219 1 96.25 153 GLN B O 1
ATOM 2995 N N . GLU B 1 154 ? 10.477 13.852 15.758 1 96.19 154 GLU B N 1
ATOM 2996 C CA . GLU B 1 154 ? 9.609 12.727 15.43 1 96.19 154 GLU B CA 1
ATOM 2997 C C . GLU B 1 154 ? 9.078 12.844 14 1 96.19 154 GLU B C 1
ATOM 2999 O O . GLU B 1 154 ? 8.922 11.836 13.305 1 96.19 154 GLU B O 1
ATOM 3004 N N . LYS B 1 155 ? 8.766 14.07 13.625 1 96.25 155 LYS B N 1
ATOM 3005 C CA . LYS B 1 155 ? 8.328 14.297 12.25 1 96.25 155 LYS B CA 1
ATOM 3006 C C . LYS B 1 155 ? 9.391 13.852 11.258 1 96.25 155 LYS B C 1
ATOM 3008 O O . LYS B 1 155 ? 9.078 13.195 10.258 1 96.25 155 LYS B O 1
ATOM 3013 N N . PHE B 1 156 ? 10.609 14.195 11.578 1 97.94 156 PHE B N 1
ATOM 3014 C CA . PHE B 1 156 ? 11.727 13.852 10.711 1 97.94 156 PHE B CA 1
ATOM 3015 C C . PHE B 1 156 ? 11.906 12.336 10.633 1 97.94 156 PHE B C 1
ATOM 3017 O O . PHE B 1 156 ? 12.023 11.781 9.547 1 97.94 156 PHE B O 1
ATOM 3024 N N . ILE B 1 157 ? 11.828 11.695 11.703 1 96.88 157 ILE B N 1
ATOM 3025 C CA . ILE B 1 157 ? 11.992 10.25 11.766 1 96.88 157 ILE B CA 1
ATOM 3026 C C . ILE B 1 157 ? 10.859 9.562 11.016 1 96.88 157 ILE B C 1
ATOM 3028 O O . ILE B 1 157 ? 11.094 8.641 10.227 1 96.88 157 ILE B O 1
ATOM 3032 N N . HIS B 1 158 ? 9.695 10.031 11.258 1 96.12 158 HIS B N 1
ATOM 3033 C CA . HIS B 1 158 ? 8.523 9.492 10.578 1 96.12 158 HIS B CA 1
ATOM 3034 C C . HIS B 1 158 ? 8.641 9.648 9.07 1 96.12 158 HIS B C 1
ATOM 3036 O O . HIS B 1 158 ? 8.336 8.719 8.312 1 96.12 158 HIS B O 1
ATOM 3042 N N . PHE B 1 159 ? 9.125 10.797 8.656 1 97.38 159 PHE B N 1
ATOM 3043 C CA . PHE B 1 159 ? 9.336 11.07 7.242 1 97.38 159 PHE B CA 1
ATOM 3044 C C . PHE B 1 159 ? 10.273 10.047 6.625 1 97.38 159 PHE B C 1
ATOM 3046 O O . PHE B 1 159 ? 9.969 9.461 5.582 1 97.38 159 PHE B O 1
ATOM 3053 N N . ILE B 1 160 ? 11.344 9.789 7.277 1 97.62 160 ILE B N 1
ATOM 3054 C CA . ILE B 1 160 ? 12.344 8.867 6.75 1 97.62 160 ILE B CA 1
ATOM 3055 C C . ILE B 1 160 ? 11.773 7.449 6.742 1 97.62 160 ILE B C 1
ATOM 3057 O O . ILE B 1 160 ? 11.859 6.742 5.734 1 97.62 160 ILE B O 1
ATOM 3061 N N . ARG B 1 161 ? 11.148 7.086 7.762 1 96.12 161 ARG B N 1
ATOM 3062 C CA . ARG B 1 161 ? 10.68 5.715 7.926 1 96.12 161 ARG B CA 1
ATOM 3063 C C . ARG B 1 161 ? 9.586 5.387 6.918 1 96.12 161 ARG B C 1
ATOM 3065 O O . ARG B 1 161 ? 9.531 4.273 6.387 1 96.12 161 ARG B O 1
ATOM 3072 N N . THR B 1 162 ? 8.742 6.316 6.676 1 95.94 162 THR B N 1
ATOM 3073 C CA . THR B 1 162 ? 7.645 6.066 5.746 1 95.94 162 THR B CA 1
ATOM 3074 C C . THR B 1 162 ? 8.148 6.035 4.305 1 95.94 162 THR B C 1
ATOM 3076 O O . THR B 1 162 ? 7.488 5.488 3.422 1 95.94 162 THR B O 1
ATOM 3079 N N . HIS B 1 163 ? 9.32 6.59 4.047 1 97.19 163 HIS B N 1
ATOM 3080 C CA . HIS B 1 163 ? 9.867 6.656 2.695 1 97.19 163 HIS B CA 1
ATOM 3081 C C . HIS B 1 163 ? 10.82 5.496 2.426 1 97.19 163 HIS B C 1
ATOM 3083 O O . HIS B 1 163 ? 11.242 5.281 1.286 1 97.19 163 HIS B O 1
ATOM 3089 N N . CYS B 1 164 ? 11.164 4.766 3.43 1 96.44 164 CYS B N 1
ATOM 3090 C CA . CYS B 1 164 ? 12.141 3.697 3.27 1 96.44 164 CYS B CA 1
ATOM 3091 C C . CYS B 1 164 ? 11.477 2.328 3.311 1 96.44 164 CYS B C 1
ATOM 3093 O O . CYS B 1 164 ? 10.523 2.121 4.062 1 96.44 164 CYS B O 1
ATOM 3095 N N . ASP B 1 165 ? 12.031 1.401 2.607 1 93.5 165 ASP B N 1
ATOM 3096 C CA . ASP B 1 165 ? 11.516 0.034 2.582 1 93.5 165 ASP B CA 1
ATOM 3097 C C . ASP B 1 165 ? 12.047 -0.771 3.766 1 93.5 165 ASP B C 1
ATOM 3099 O O . ASP B 1 165 ? 11.391 -1.703 4.234 1 93.5 165 ASP B O 1
ATOM 3103 N N . HIS B 1 166 ? 13.234 -0.433 4.207 1 93.06 166 HIS B N 1
ATOM 3104 C CA . HIS B 1 166 ? 13.867 -1.17 5.293 1 93.06 166 HIS B CA 1
ATOM 3105 C C . HIS B 1 166 ? 14.07 -0.285 6.52 1 93.06 166 HIS B C 1
ATOM 3107 O O . HIS B 1 166 ? 14.555 0.84 6.406 1 93.06 166 HIS B O 1
ATOM 3113 N N . PRO B 1 167 ? 13.781 -0.81 7.699 1 93.19 167 PRO B N 1
ATOM 3114 C CA . PRO B 1 167 ? 13.805 0.016 8.906 1 93.19 167 PRO B CA 1
ATOM 3115 C C . PRO B 1 167 ? 15.211 0.181 9.477 1 93.19 167 PRO B C 1
ATOM 3117 O O . PRO B 1 167 ? 15.398 0.877 10.484 1 93.19 167 PRO B O 1
ATOM 3120 N N . ALA B 1 168 ? 16.172 -0.429 8.844 1 95.31 168 ALA B N 1
ATOM 3121 C CA . ALA B 1 168 ? 17.547 -0.367 9.352 1 95.31 168 ALA B CA 1
ATOM 3122 C C . ALA B 1 168 ? 18.531 -0.101 8.219 1 95.31 168 ALA B C 1
ATOM 3124 O O . ALA B 1 168 ? 18.172 -0.175 7.039 1 95.31 168 ALA B O 1
ATOM 3125 N N . GLY B 1 169 ? 19.781 0.298 8.633 1 96.31 169 GLY B N 1
ATOM 3126 C CA . GLY B 1 169 ? 20.859 0.447 7.676 1 96.31 169 GLY B CA 1
ATOM 3127 C C . GLY B 1 169 ? 21.078 1.883 7.242 1 96.31 169 GLY B C 1
ATOM 3128 O O . GLY B 1 169 ? 20.406 2.795 7.727 1 96.31 169 GLY B O 1
ATOM 3129 N N . LYS B 1 170 ? 22 2.006 6.363 1 97.31 170 LYS B N 1
ATOM 3130 C CA . LYS B 1 170 ? 22.422 3.316 5.887 1 97.31 170 LYS B CA 1
ATOM 3131 C C . LYS B 1 170 ? 21.406 3.914 4.926 1 97.31 170 LYS B C 1
ATOM 3133 O O . LYS B 1 170 ? 20.859 3.211 4.066 1 97.31 170 LYS B O 1
ATOM 3138 N N . LYS B 1 171 ? 21.141 5.223 5.121 1 98.56 171 LYS B N 1
ATOM 3139 C CA . LYS B 1 171 ? 20.297 5.984 4.203 1 98.56 171 LYS B CA 1
ATOM 3140 C C . LYS B 1 171 ? 20.984 7.285 3.785 1 98.56 171 LYS B C 1
ATOM 3142 O O . LYS B 1 171 ? 21.703 7.902 4.578 1 98.56 171 LYS B O 1
ATOM 3147 N N . THR B 1 172 ? 20.828 7.664 2.594 1 98.62 172 THR B N 1
ATOM 3148 C CA . THR B 1 172 ? 21.219 8.977 2.098 1 98.62 172 THR B CA 1
ATOM 3149 C C . THR B 1 172 ? 20.031 9.742 1.55 1 98.62 172 THR B C 1
ATOM 3151 O O . THR B 1 172 ? 19.344 9.266 0.635 1 98.62 172 THR B O 1
ATOM 3154 N N . ILE B 1 173 ? 19.812 10.891 2.109 1 98.75 173 ILE B N 1
ATOM 3155 C CA . ILE B 1 173 ? 18.703 11.727 1.669 1 98.75 173 ILE B CA 1
ATOM 3156 C C . ILE B 1 173 ? 19.234 12.922 0.888 1 98.75 173 ILE B C 1
ATOM 3158 O O . ILE B 1 173 ? 19.953 13.758 1.437 1 98.75 173 ILE B O 1
ATOM 3162 N N . LYS B 1 174 ? 18.922 12.93 -0.359 1 98.75 174 LYS B N 1
ATOM 3163 C CA . LYS B 1 174 ? 19.219 14.102 -1.181 1 98.75 174 LYS B CA 1
ATOM 3164 C C . LYS B 1 174 ? 18.047 15.078 -1.199 1 98.75 174 LYS B C 1
ATOM 3166 O O . LYS B 1 174 ? 17.094 14.883 -1.941 1 98.75 174 LYS B O 1
ATOM 3171 N N . ILE B 1 175 ? 18.203 16.125 -0.451 1 98.12 175 ILE B N 1
ATOM 3172 C CA . ILE B 1 175 ? 17.094 17.062 -0.271 1 98.12 175 ILE B CA 1
ATOM 3173 C C . ILE B 1 175 ? 17.625 18.422 0.181 1 98.12 175 ILE B C 1
ATOM 3175 O O . ILE B 1 175 ? 18.531 18.5 1.005 1 98.12 175 ILE B O 1
ATOM 3179 N N . ASN B 1 176 ? 17.094 19.438 -0.369 1 96.5 176 ASN B N 1
ATOM 3180 C CA . ASN B 1 176 ? 17.469 20.75 0.146 1 96.5 176 ASN B CA 1
ATOM 3181 C C . ASN B 1 176 ? 16.641 21.125 1.379 1 96.5 176 ASN B C 1
ATOM 3183 O O . ASN B 1 176 ? 15.594 20.531 1.633 1 96.5 176 ASN B O 1
ATOM 3187 N N . MET B 1 177 ? 17.109 22.078 2.078 1 96.38 177 MET B N 1
ATOM 3188 C CA . MET B 1 177 ? 16.562 22.438 3.383 1 96.38 177 MET B CA 1
ATOM 3189 C C . MET B 1 177 ? 15.117 22.922 3.254 1 96.38 177 MET B C 1
ATOM 3191 O O . MET B 1 177 ? 14.258 22.547 4.051 1 96.38 177 MET B O 1
ATOM 3195 N N . GLN B 1 178 ? 14.867 23.703 2.275 1 95.94 178 GLN B N 1
ATOM 3196 C CA . GLN B 1 178 ? 13.523 24.234 2.102 1 95.94 178 GLN B CA 1
ATOM 3197 C C . GLN B 1 178 ? 12.523 23.141 1.775 1 95.94 178 GLN B C 1
ATOM 3199 O O . GLN B 1 178 ? 11.414 23.125 2.307 1 95.94 178 GLN B O 1
ATOM 3204 N N . THR B 1 179 ? 12.883 22.266 0.896 1 96.81 179 THR B N 1
ATOM 3205 C CA . THR B 1 179 ? 12.023 21.141 0.549 1 96.81 179 THR B CA 1
ATOM 3206 C C . THR B 1 179 ? 11.719 20.281 1.78 1 96.81 179 THR B C 1
ATOM 3208 O O . THR B 1 179 ? 10.57 19.906 2.008 1 96.81 179 THR B O 1
ATOM 3211 N N . LEU B 1 180 ? 12.75 20 2.553 1 97.5 180 LEU B N 1
ATOM 3212 C CA . LEU B 1 180 ? 12.539 19.219 3.766 1 97.5 180 LEU B CA 1
ATOM 3213 C C . LEU B 1 180 ? 11.609 19.938 4.73 1 97.5 180 LEU B C 1
ATOM 3215 O O . LEU B 1 180 ? 10.727 19.328 5.336 1 97.5 180 LEU B O 1
ATOM 3219 N N . ALA B 1 181 ? 11.805 21.234 4.902 1 96.62 181 ALA B N 1
ATOM 3220 C CA . ALA B 1 181 ? 10.93 22.031 5.758 1 96.62 181 ALA B CA 1
ATOM 3221 C C . ALA B 1 181 ? 9.477 21.906 5.32 1 96.62 181 ALA B C 1
ATOM 3223 O O . ALA B 1 181 ? 8.578 21.734 6.152 1 96.62 181 ALA B O 1
ATOM 3224 N N . ASN B 1 182 ? 9.234 21.938 4.055 1 95 182 ASN B N 1
ATOM 3225 C CA . ASN B 1 182 ? 7.887 21.781 3.516 1 95 182 ASN B CA 1
ATOM 3226 C C . ASN B 1 182 ? 7.309 20.406 3.822 1 95 182 ASN B C 1
ATOM 3228 O O . ASN B 1 182 ? 6.152 20.297 4.234 1 95 182 ASN B O 1
ATOM 3232 N N . GLU B 1 183 ? 8.117 19.375 3.68 1 95.75 183 GLU B N 1
ATOM 3233 C CA . GLU B 1 183 ? 7.68 18 3.91 1 95.75 183 GLU B CA 1
ATOM 3234 C C . GLU B 1 183 ? 7.332 17.781 5.375 1 95.75 183 GLU B C 1
ATOM 3236 O O . GLU B 1 183 ? 6.438 16.984 5.691 1 95.75 183 GLU B O 1
ATOM 3241 N N . LEU B 1 184 ? 8.008 18.531 6.223 1 95.56 184 LEU B N 1
ATOM 3242 C CA . LEU B 1 184 ? 7.805 18.359 7.656 1 95.56 184 LEU B CA 1
ATOM 3243 C C . LEU B 1 184 ? 6.797 19.359 8.188 1 95.56 184 LEU B C 1
ATOM 3245 O O . LEU B 1 184 ? 6.457 19.344 9.375 1 95.56 184 LEU B O 1
ATOM 3249 N N . HIS B 1 185 ? 6.348 20.281 7.355 1 91.94 185 HIS B N 1
ATOM 3250 C CA . HIS B 1 185 ? 5.461 21.375 7.77 1 91.94 185 HIS B CA 1
ATOM 3251 C C . HIS B 1 185 ? 6.055 22.156 8.93 1 91.94 185 HIS B C 1
ATOM 3253 O O . HIS B 1 185 ? 5.387 22.375 9.945 1 91.94 185 HIS B O 1
ATOM 3259 N N . GLU B 1 186 ? 7.273 22.5 8.75 1 94.38 186 GLU B N 1
ATOM 3260 C CA . GLU B 1 186 ? 8.047 23.281 9.719 1 94.38 186 GLU B CA 1
ATOM 3261 C C . GLU B 1 186 ? 8.797 24.422 9.039 1 94.38 186 GLU B C 1
ATOM 3263 O O . GLU B 1 186 ? 8.914 24.453 7.816 1 94.38 186 GLU B O 1
ATOM 3268 N N . SER B 1 187 ? 9.219 25.344 9.805 1 96 187 SER B N 1
ATOM 3269 C CA . SER B 1 187 ? 10.062 26.406 9.25 1 96 187 SER B CA 1
ATOM 3270 C C . SER B 1 187 ? 11.453 25.891 8.922 1 96 187 SER B C 1
ATOM 3272 O O . SER B 1 187 ? 11.945 24.953 9.578 1 96 187 SER B O 1
ATOM 3274 N N . ARG B 1 188 ? 12.023 26.547 7.934 1 97.25 188 ARG B N 1
ATOM 3275 C CA . ARG B 1 188 ? 13.391 26.219 7.547 1 97.25 188 ARG B CA 1
ATOM 3276 C C . ARG B 1 188 ? 14.344 26.328 8.734 1 97.25 188 ARG B C 1
ATOM 3278 O O . ARG B 1 188 ? 15.219 25.484 8.922 1 97.25 188 ARG B O 1
ATOM 3285 N N . LEU B 1 189 ? 14.156 27.312 9.539 1 97.69 189 LEU B N 1
ATOM 3286 C CA . LEU B 1 189 ? 15 27.562 10.711 1 97.69 189 LEU B CA 1
ATOM 3287 C C . LEU B 1 189 ? 14.898 26.406 11.703 1 97.69 189 LEU B C 1
ATOM 3289 O O . LEU B 1 189 ? 15.914 25.922 12.195 1 97.69 189 LEU B O 1
ATOM 3293 N N . ASN B 1 190 ? 13.703 25.938 12.039 1 97.38 190 ASN B N 1
ATOM 3294 C CA . ASN B 1 190 ? 13.492 24.844 12.969 1 97.38 190 ASN B CA 1
ATOM 3295 C C . ASN B 1 190 ? 14.125 23.547 12.469 1 97.38 190 ASN B C 1
ATOM 3297 O O . ASN B 1 190 ? 14.734 22.797 13.25 1 97.38 190 ASN B O 1
ATOM 3301 N N . VAL B 1 191 ? 14.016 23.328 11.203 1 97.69 191 VAL B N 1
ATOM 3302 C CA . VAL B 1 191 ? 14.594 22.125 10.602 1 97.69 191 VAL B CA 1
ATOM 3303 C C . VAL B 1 191 ? 16.109 22.172 10.703 1 97.69 191 VAL B C 1
ATOM 3305 O O . VAL B 1 191 ? 16.75 21.188 11.07 1 97.69 191 VAL B O 1
ATOM 3308 N N . SER B 1 192 ? 16.656 23.328 10.367 1 97.19 192 SER B N 1
ATOM 3309 C CA . SER B 1 192 ? 18.094 23.516 10.438 1 97.19 192 SER B CA 1
ATOM 3310 C C . SER B 1 192 ? 18.625 23.25 11.844 1 97.19 192 SER B C 1
ATOM 3312 O O . SER B 1 192 ? 19.625 22.562 12.023 1 97.19 192 SER B O 1
ATOM 3314 N N . LYS B 1 193 ? 17.938 23.781 12.805 1 97.81 193 LYS B N 1
ATOM 3315 C CA . LYS B 1 193 ? 18.328 23.594 14.195 1 97.81 193 LYS B CA 1
ATOM 3316 C C . LYS B 1 193 ? 18.281 22.125 14.578 1 97.81 193 LYS B C 1
ATOM 3318 O O . LYS B 1 193 ? 19.219 21.594 15.195 1 97.81 193 LYS B O 1
ATOM 3323 N N . MET B 1 194 ? 17.188 21.516 14.273 1 97.62 194 MET B N 1
ATOM 3324 C CA . MET B 1 194 ? 17.016 20.094 14.586 1 97.62 194 MET B CA 1
ATOM 3325 C C . MET B 1 194 ? 18.109 19.25 13.93 1 97.62 194 MET B C 1
ATOM 3327 O O . MET B 1 194 ? 18.719 18.406 14.578 1 97.62 194 MET B O 1
ATOM 3331 N N . LEU B 1 195 ? 18.391 19.469 12.68 1 97.62 195 LEU B N 1
ATOM 3332 C CA . LEU B 1 195 ? 19.391 18.703 11.945 1 97.62 195 LEU B CA 1
ATOM 3333 C C . LEU B 1 195 ? 20.781 18.922 12.531 1 97.62 195 LEU B C 1
ATOM 3335 O O . LEU B 1 195 ? 21.578 18 12.625 1 97.62 195 LEU B O 1
ATOM 3339 N N . ASN B 1 196 ? 21.078 20.156 12.875 1 97.44 196 ASN B N 1
ATOM 3340 C CA . ASN B 1 196 ? 22.375 20.469 13.469 1 97.44 196 ASN B CA 1
ATOM 3341 C C . ASN B 1 196 ? 22.578 19.75 14.797 1 97.44 196 ASN B C 1
ATOM 3343 O O . ASN B 1 196 ? 23.672 19.281 15.102 1 97.44 196 ASN B O 1
ATOM 3347 N N . ALA B 1 197 ? 21.516 19.719 15.555 1 97 197 ALA B N 1
ATOM 3348 C CA . ALA B 1 197 ? 21.594 18.984 16.812 1 97 197 ALA B CA 1
ATOM 3349 C C . ALA B 1 197 ? 21.891 17.5 16.594 1 97 197 ALA B C 1
ATOM 3351 O O . ALA B 1 197 ? 22.75 16.922 17.266 1 97 197 ALA B O 1
ATOM 3352 N N . LEU B 1 198 ? 21.219 16.891 15.617 1 96.69 198 LEU B N 1
ATOM 3353 C CA . LEU B 1 198 ? 21.438 15.484 15.281 1 96.69 198 LEU B CA 1
ATOM 3354 C C . LEU B 1 198 ? 22.844 15.258 14.742 1 96.69 198 LEU B C 1
ATOM 3356 O O . LEU B 1 198 ? 23.453 14.227 15.016 1 96.69 198 LEU B O 1
ATOM 3360 N N . ASN B 1 199 ? 23.281 16.219 13.984 1 96.81 199 ASN B N 1
ATOM 3361 C CA . ASN B 1 199 ? 24.641 16.156 13.438 1 96.81 199 ASN B CA 1
ATOM 3362 C C . ASN B 1 199 ? 25.688 16.25 14.531 1 96.81 199 ASN B C 1
ATOM 3364 O O . ASN B 1 199 ? 26.688 15.516 14.508 1 96.81 199 ASN B O 1
ATOM 3368 N N . GLU B 1 200 ? 25.5 17.109 15.469 1 96.25 200 GLU B N 1
ATOM 3369 C CA . GLU B 1 200 ? 26.438 17.297 16.578 1 96.25 200 GLU B CA 1
ATOM 3370 C C . GLU B 1 200 ? 26.531 16.031 17.438 1 96.25 200 GLU B C 1
ATOM 3372 O O . GLU B 1 200 ? 27.594 15.727 17.969 1 96.25 200 GLU B O 1
ATOM 3377 N N . ASN B 1 201 ? 25.469 15.312 17.5 1 94.88 201 ASN B N 1
ATOM 3378 C CA . ASN B 1 201 ? 25.453 14.086 18.297 1 94.88 201 ASN B CA 1
ATOM 3379 C C . ASN B 1 201 ? 25.875 12.875 17.453 1 94.88 201 ASN B C 1
ATOM 3381 O O . ASN B 1 201 ? 25.766 11.734 17.922 1 94.88 201 ASN B O 1
ATOM 3385 N N . ASN B 1 202 ? 26.125 13.039 16.25 1 93.88 202 ASN B N 1
ATOM 3386 C CA . ASN B 1 202 ? 26.688 12.062 15.32 1 93.88 202 ASN B CA 1
ATOM 3387 C C . ASN B 1 202 ? 25.641 11.016 14.922 1 93.88 202 ASN B C 1
ATOM 3389 O O . ASN B 1 202 ? 26 9.867 14.633 1 93.88 202 ASN B O 1
ATOM 3393 N N . THR B 1 203 ? 24.422 11.367 15.008 1 95.81 203 THR B N 1
ATOM 3394 C CA . THR B 1 203 ? 23.344 10.484 14.562 1 95.81 203 THR B CA 1
ATOM 3395 C C . THR B 1 203 ? 23.156 10.578 13.055 1 95.81 203 THR B C 1
ATOM 3397 O O . THR B 1 203 ? 22.781 9.594 12.406 1 95.81 203 THR B O 1
ATOM 3400 N N . ILE B 1 204 ? 23.391 11.734 12.555 1 97.94 204 ILE B N 1
ATOM 3401 C CA . ILE B 1 204 ? 23.391 11.961 11.117 1 97.94 204 ILE B CA 1
ATOM 3402 C C . ILE B 1 204 ? 24.625 12.758 10.711 1 97.94 204 ILE B C 1
ATOM 3404 O O . ILE B 1 204 ? 25.375 13.227 11.578 1 97.94 204 ILE B O 1
ATOM 3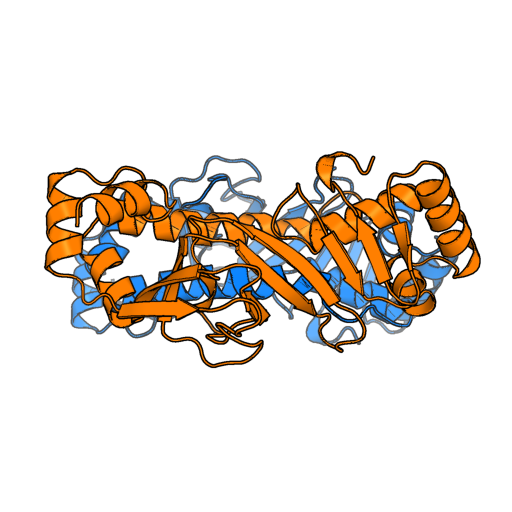408 N N . ALA B 1 205 ? 24.906 12.82 9.453 1 97.56 205 ALA B N 1
ATOM 3409 C CA . ALA B 1 205 ? 25.953 13.688 8.891 1 97.56 205 ALA B CA 1
ATOM 3410 C C . ALA B 1 205 ? 25.375 14.586 7.801 1 97.56 205 ALA B C 1
ATOM 3412 O O . ALA B 1 205 ? 24.766 14.109 6.84 1 97.56 205 ALA B O 1
ATOM 3413 N N . LEU B 1 206 ? 25.625 15.836 7.961 1 96.69 206 LEU B N 1
ATOM 3414 C CA . LEU B 1 206 ? 25.094 16.812 7.012 1 96.69 206 LEU B CA 1
ATOM 3415 C C . LEU B 1 206 ? 26.141 17.172 5.965 1 96.69 206 LEU B C 1
ATOM 3417 O O . LEU B 1 206 ? 27.312 17.375 6.297 1 96.69 206 LEU B O 1
ATOM 3421 N N . MET B 1 207 ? 25.719 17.125 4.773 1 93.88 207 MET B N 1
ATOM 3422 C CA . MET B 1 207 ? 26.484 17.625 3.635 1 93.88 207 MET B CA 1
ATOM 3423 C C . MET B 1 207 ? 25.625 18.547 2.777 1 93.88 207 MET B C 1
ATOM 3425 O O . MET B 1 207 ? 24.453 18.781 3.082 1 93.88 207 MET B O 1
ATOM 3429 N N . ARG B 1 208 ? 26.312 19.141 1.803 1 90.94 208 ARG B N 1
ATOM 3430 C CA . ARG B 1 208 ? 25.547 20.047 0.948 1 90.94 208 ARG B CA 1
ATOM 3431 C C . ARG B 1 208 ? 24.484 19.281 0.178 1 90.94 208 ARG B C 1
ATOM 3433 O O . ARG B 1 208 ? 24.797 18.422 -0.66 1 90.94 208 ARG B O 1
ATOM 3440 N N . GLY B 1 209 ? 23.281 19.562 0.499 1 93 209 GLY B N 1
ATOM 3441 C CA . GLY B 1 209 ? 22.141 19 -0.202 1 93 209 GLY B CA 1
ATOM 3442 C C . GLY B 1 209 ? 21.906 17.531 0.134 1 93 209 GLY B C 1
ATOM 3443 O O . GLY B 1 209 ? 21.125 16.859 -0.542 1 93 209 GLY B O 1
ATOM 3444 N N . GLU B 1 210 ? 22.625 17.109 1.141 1 96.81 210 GLU B N 1
ATOM 3445 C CA . GLU B 1 210 ? 22.531 15.688 1.445 1 96.81 210 GLU B CA 1
ATOM 3446 C C . GLU B 1 210 ? 22.578 15.438 2.951 1 96.81 210 GLU B C 1
ATOM 3448 O O . GLU B 1 210 ? 23.344 16.078 3.668 1 96.81 210 GLU B O 1
ATOM 3453 N N . ILE B 1 211 ? 21.781 14.555 3.365 1 98.38 211 ILE B N 1
ATOM 3454 C CA . ILE B 1 211 ? 21.781 14.07 4.738 1 98.38 211 ILE B CA 1
ATOM 3455 C C . ILE B 1 211 ? 22.125 12.586 4.758 1 98.38 211 ILE B C 1
ATOM 3457 O O . ILE B 1 211 ? 21.438 11.766 4.141 1 98.38 211 ILE B O 1
ATOM 3461 N N . ASN B 1 212 ? 23.172 12.25 5.449 1 98.31 212 ASN B N 1
ATOM 3462 C CA . ASN B 1 212 ? 23.594 10.859 5.574 1 98.31 212 ASN B CA 1
ATOM 3463 C C . ASN B 1 212 ? 23.219 10.273 6.934 1 98.31 212 ASN B C 1
ATOM 3465 O O . ASN B 1 212 ? 23.547 10.852 7.973 1 98.31 212 ASN B O 1
ATOM 3469 N N . ILE B 1 213 ? 22.5 9.195 6.93 1 98.12 213 ILE B N 1
ATOM 3470 C CA . ILE B 1 213 ? 22.094 8.477 8.133 1 98.12 213 ILE B CA 1
ATOM 3471 C C . ILE B 1 213 ? 22.812 7.125 8.188 1 98.12 213 ILE B C 1
ATOM 3473 O O . ILE B 1 213 ? 22.453 6.195 7.461 1 98.12 213 ILE B O 1
ATOM 3477 N N . PRO B 1 214 ? 23.75 6.965 9.023 1 96.81 214 PRO B N 1
ATOM 3478 C CA . PRO B 1 214 ? 24.547 5.73 9.047 1 96.81 214 PRO B CA 1
ATOM 3479 C C . PRO B 1 214 ? 23.719 4.508 9.445 1 96.81 214 PRO B C 1
ATOM 3481 O O . PRO B 1 214 ? 23.938 3.412 8.93 1 96.81 214 PRO B O 1
ATOM 3484 N N . SER B 1 215 ? 22.828 4.715 10.391 1 96.69 215 SER B N 1
ATOM 3485 C CA . SER B 1 215 ? 21.969 3.648 10.898 1 96.69 215 SER B CA 1
ATOM 3486 C C . SER B 1 215 ? 20.578 4.176 11.234 1 96.69 215 SER B C 1
ATOM 3488 O O . SER B 1 215 ? 20.375 4.797 12.281 1 96.69 215 SER B O 1
ATOM 3490 N N . LEU B 1 216 ? 19.672 3.781 10.398 1 96.44 216 LEU B N 1
ATOM 3491 C CA . LEU B 1 216 ? 18.312 4.297 10.594 1 96.44 216 LEU B CA 1
ATOM 3492 C C . LEU B 1 216 ? 17.75 3.824 11.93 1 96.44 216 LEU B C 1
ATOM 3494 O O . LEU B 1 216 ? 17.031 4.57 12.602 1 96.44 216 LEU B O 1
ATOM 3498 N N . GLU B 1 217 ? 18.094 2.564 12.352 1 95.62 217 GLU B N 1
ATOM 3499 C CA . GLU B 1 217 ? 17.547 1.975 13.57 1 95.62 217 GLU B CA 1
ATOM 3500 C C . GLU B 1 217 ? 18.016 2.734 14.812 1 95.62 217 GLU B C 1
ATOM 3502 O O . GLU B 1 217 ? 17.438 2.594 15.891 1 95.62 217 GLU B O 1
ATOM 3507 N N . LYS B 1 218 ? 19.031 3.605 14.664 1 93.69 218 LYS B N 1
ATOM 3508 C CA . LYS B 1 218 ? 19.562 4.367 15.781 1 93.69 218 LYS B CA 1
ATOM 3509 C C . LYS B 1 218 ? 19 5.781 15.812 1 93.69 218 LYS B C 1
ATOM 3511 O O . LYS B 1 218 ? 19.234 6.535 16.766 1 93.69 218 LYS B O 1
ATOM 3516 N N . LEU B 1 219 ? 18.359 6.109 14.75 1 92 219 LEU B N 1
ATOM 3517 C CA . LEU B 1 219 ? 17.734 7.422 14.711 1 92 219 LEU B CA 1
ATOM 3518 C C . LEU B 1 219 ? 16.5 7.461 15.609 1 92 219 LEU B C 1
ATOM 3520 O O . LEU B 1 219 ? 15.5 6.785 15.336 1 92 219 LEU B O 1
ATOM 3524 N N . ARG B 1 220 ? 16.609 8.016 16.844 1 82.81 220 ARG B N 1
ATOM 3525 C CA . ARG B 1 220 ? 15.539 8.055 17.844 1 82.81 220 ARG B CA 1
ATOM 3526 C C . ARG B 1 220 ? 15.383 9.453 18.422 1 82.81 220 ARG B C 1
ATOM 3528 O O . ARG B 1 220 ? 16.344 10.211 18.5 1 82.81 220 ARG B O 1
#

Sequence (440 aa):
MLQIYDKLLELPLFLGIGAADLAEIVSTTKFGFLKLKPKETLVKENDKGGRLYFLMDGKLLVESCADNHSYSIIEEVAAPTAIQPERVFGLVQHYSKTFVAETKCNILYIDKSEVLNLANNYLIFRLNFLNMLSTQAQRCSRLPWQQQPKDIQEKFIHFIRTHCDHPAGKKTIKINMQTLANELHESRLNVSKMLNALNENNTIALMRGEINIPSLEKLRMLQIYDKLLELPLFLGIGAADLAEIVSTTKFGFLKLKPKETLVKENDKGGRLYFLMDGKLLVESCADNHSYSIIEEVAAPTAIQPERVFGLVQHYSKTFVAETKCNILYIDKSEVLNLANNYLIFRLNFLNMLSTQAQRCSRLPWQQQPKDIQEKFIHFIRTHCDHPAGKKTIKINMQTLANELHESRLNVSKMLNALNENNTIALMRGEINIPSLEKLR

pLDDT: mean 96.22, std 4.31, range [59.16, 98.88]

Organism: Prevotella intermedia (NCBI:txid28131)

Radius of gyration: 23.78 Å; Cα contacts (8 Å, |Δi|>4): 837; chains: 2; bounding box: 61×61×38 Å

Nearest PDB structures (foldseek):
  1zyb-assembly1_A-2  TM=9.765E-01  e=1.171E-26  Bacteroides thetaiotaomicron VPI-5482
  3rpq-assembly1_B  TM=5.396E-01  e=1.999E-12  Escherichia coli K-12
  5v30-assembly1_B  TM=8.667E-01  e=2.761E-08  Porphyromonas gingivalis
  4i02-assembly1_A  TM=5.792E-01  e=4.701E-11  Escherichia coli K-12
  4i02-assembly3_D  TM=5.743E-01  e=6.722E-11  Escherichia coli K-12

Foldseek 3Di:
DVLVLVQQCVELLCPPPDPVRSVVLVVPADKDKDKAAAFAWPFAAFAAAFKKKFWRAAKKWKWAADPVRQKIKIDIDGPGYIQPLVLLDDDHNTHRIIIGGRHIIMMMMHGSVSLVVCLVPPVSSVVSSVVVNVVVVVVLVCLVVDDDDDDQLSLVLNVVCNRDPDQWFKMKMQHDLVRVCVSSVHDSVVSVVVLVVCVVVVQWPDDVRMIIGGINNPSD/DVLVLVQQCVELLNPPPDPVRSVVLVVPADKDKDKDAAFAWPFAAFAAAFKKKFWRAAKKWKWAADPVRQKIKIDIDGPGYIQPLVLLDDDHNTRRIIIGGRHITMMMMHGSVRLVVCLVPPVSSVVSSVVVNVVVVVVLVCLVVDDADDDQLSLVLNVVCNRDPDQWFKMKMQHDLVRVCVSSVHDSVVSVVSLVVCVVVVQWPDDHRMIIGGINNPSD

Solvent-accessible surface area (backbone atoms only — not comparable to full-atom values): 22778 Å² total; per-residue (Å²): 111,68,66,55,51,58,50,45,49,66,24,73,51,36,44,88,57,48,71,68,59,46,52,49,46,68,70,68,53,75,69,45,79,47,77,39,52,58,72,36,67,78,47,43,56,65,37,77,44,48,52,44,39,27,37,65,36,42,33,34,34,36,40,39,55,31,75,81,59,74,31,36,40,35,36,70,45,58,49,56,37,70,53,63,67,50,24,57,38,33,80,59,40,33,36,79,40,27,36,28,23,64,31,60,26,40,32,39,31,32,41,46,71,52,53,52,47,43,38,54,76,31,66,52,35,29,51,33,44,48,23,50,30,12,31,47,25,53,55,35,67,44,56,76,32,49,78,76,63,89,45,70,70,47,35,51,50,49,53,51,55,69,69,43,94,59,78,56,45,45,36,37,36,39,40,45,65,62,61,50,12,60,76,59,72,46,52,53,67,59,48,52,53,53,50,49,53,38,33,75,71,63,56,32,44,80,51,91,50,27,39,38,29,69,38,43,70,69,65,123,110,70,66,57,50,59,50,46,50,66,23,72,53,36,44,85,57,47,70,69,57,47,52,48,45,67,71,68,52,78,68,43,80,47,76,38,51,59,70,37,68,77,48,44,56,66,36,76,43,47,52,45,42,28,37,64,36,45,34,32,34,37,39,39,57,30,75,80,60,74,30,36,41,34,37,70,46,60,48,56,37,72,52,63,67,49,22,57,38,32,82,60,39,33,38,78,38,28,34,28,23,64,29,60,27,40,33,38,31,32,41,46,71,52,53,52,47,42,39,53,75,30,66,52,36,28,50,33,45,48,23,49,31,13,31,47,24,55,56,35,65,44,55,78,32,48,78,76,62,88,46,69,69,48,36,52,51,49,54,52,56,69,70,42,94,60,77,55,45,46,37,38,37,39,44,43,64,63,62,51,12,60,77,59,72,47,52,51,68,59,48,51,51,53,50,49,53,37,34,74,71,65,56,32,45,79,50,91,50,29,41,38,26,69,37,44,69,70,65,123

Secondary structure (DSSP, 8-state):
-HHHHHHHTTSGGGTT--HHHHHHHHHHS--EEEEE-TT-EEE-TT-B--EEEEEEESEEEEEEE-TT-S-EEEEEEESSEEE-GGGSSSS--B-SSEEEESS-EEEEEEEHHHHHHHHHH-HHHHHHHHHHHHHHHHHHHTGGGSPPPSSHHHHHHHHHHHH-S-SSS-EEEE--HHHHHHHHTS-HHHHHHHHHHHHHTTSSEEETTEEEES-GGG--/-HHHHHHHTTSGGGTT--HHHHHHHHHHS--EEEEE-TT-EEE-TT-B--EEEEEEESEEEEEEE-TT-S-EEEEEEESSEEE-GGGSSSS--B-SSEEEESS-EEEEEEEHHHHHHHHHH-HHHHHHHHHHHHHHHHHHHTGGGSPPPSSHHHHHHHHHHHH-S-SSS-EEEE--HHHHHHHHTS-HHHHHHHHHHHHHTTSSEEETTEEEES-GGG--

InterPro domains:
  IPR000595 Cyclic nucleotide-binding domain [PF00027] (35-121)
  IPR000595 Cyclic nucleotide-binding domain [PS50042] (13-118)
  IPR000595 Cyclic nucleotide-binding domain [cd00038] (13-130)
  IPR014710 RmlC-like jelly roll fold [G3DSA:2.60.120.10] (2-219)
  IPR018490 Cyclic nucleotide-binding domain superfamily [SSF51206] (4-140)
  IPR036390 Winged helix DNA-binding domain superfamily [SSF46785] (150-219)